Protein AF-0000000085128367 (afdb_homodimer)

Structure (mmCIF, N/CA/C/O backbone):
data_AF-0000000085128367-model_v1
#
loop_
_entity.id
_entity.type
_entity.pdbx_description
1 polymer 'Sugar kinase'
#
loop_
_atom_site.group_PDB
_atom_site.id
_atom_site.type_symbol
_atom_site.label_atom_id
_atom_site.label_alt_id
_atom_site.label_comp_id
_atom_site.label_asym_id
_atom_site.label_entity_id
_atom_site.label_seq_id
_atom_site.pdbx_PDB_ins_code
_atom_site.Cartn_x
_atom_site.Cartn_y
_atom_site.Cartn_z
_atom_site.occupancy
_atom_site.B_iso_or_equiv
_atom_site.auth_seq_id
_atom_site.auth_comp_id
_atom_site.auth_asym_id
_atom_site.auth_atom_id
_atom_site.pdbx_PDB_model_num
ATOM 1 N N . MET A 1 1 ? -4.742 -41.469 -26.656 1 44.62 1 MET A N 1
ATOM 2 C CA . MET A 1 1 ? -4.105 -40.438 -27.453 1 44.62 1 MET A CA 1
ATOM 3 C C . MET A 1 1 ? -2.592 -40.625 -27.484 1 44.62 1 MET A C 1
ATOM 5 O O . MET A 1 1 ? -1.993 -41.062 -26.5 1 44.62 1 MET A O 1
ATOM 9 N N . ASN A 1 2 ? -1.9 -40.688 -28.562 1 51.66 2 ASN A N 1
ATOM 10 C CA . ASN A 1 2 ? -0.461 -40.875 -28.688 1 51.66 2 ASN A CA 1
ATOM 11 C C . ASN A 1 2 ? 0.323 -39.844 -27.922 1 51.66 2 ASN A C 1
ATOM 13 O O . ASN A 1 2 ? 0.011 -38.625 -27.984 1 51.66 2 ASN A O 1
ATOM 17 N N . ALA A 1 3 ? 0.872 -40.281 -26.812 1 55.53 3 ALA A N 1
ATOM 18 C CA . ALA A 1 3 ? 1.68 -39.438 -25.922 1 55.53 3 ALA A CA 1
ATOM 19 C C . ALA A 1 3 ? 2.443 -38.375 -26.719 1 55.53 3 ALA A C 1
ATOM 21 O O . ALA A 1 3 ? 2.6 -37.25 -26.266 1 55.53 3 ALA A O 1
ATOM 22 N N . ASN A 1 4 ? 2.889 -38.75 -27.859 1 60.25 4 ASN A N 1
ATOM 23 C CA . ASN A 1 4 ? 3.67 -37.844 -28.734 1 60.25 4 ASN A CA 1
ATOM 24 C C . ASN A 1 4 ? 2.791 -36.781 -29.391 1 60.25 4 ASN A C 1
ATOM 26 O O . ASN A 1 4 ? 3.295 -35.906 -30.094 1 60.25 4 ASN A O 1
ATOM 30 N N . GLU A 1 5 ? 1.5 -36.844 -28.938 1 76.75 5 GLU A N 1
ATOM 31 C CA . GLU A 1 5 ? 0.582 -36 -29.719 1 76.75 5 GLU A CA 1
ATOM 32 C C . GLU A 1 5 ? 0.111 -34.812 -28.906 1 76.75 5 GLU A C 1
ATOM 34 O O . GLU A 1 5 ? -0.559 -33.906 -29.438 1 76.75 5 GLU A O 1
ATOM 39 N N . ARG A 1 6 ? 0.603 -34.688 -27.656 1 89.88 6 ARG A N 1
ATOM 40 C CA . ARG A 1 6 ? 0.081 -33.594 -26.859 1 89.88 6 ARG A CA 1
ATOM 41 C C . ARG A 1 6 ? 0.787 -32.281 -27.219 1 89.88 6 ARG A C 1
ATOM 43 O O . ARG A 1 6 ? 2.002 -32.25 -27.422 1 89.88 6 ARG A O 1
ATOM 50 N N . LYS A 1 7 ? 0.034 -31.312 -27.344 1 95.25 7 LYS A N 1
ATOM 51 C CA . LYS A 1 7 ? 0.545 -29.969 -27.625 1 95.25 7 LYS A CA 1
ATOM 52 C C . LYS A 1 7 ? 1.203 -29.359 -26.406 1 95.25 7 LYS A C 1
ATOM 54 O O . LYS A 1 7 ? 0.714 -29.531 -25.281 1 95.25 7 LYS A O 1
ATOM 59 N N . THR A 1 8 ? 2.318 -28.766 -26.656 1 97.25 8 THR A N 1
ATOM 60 C CA . THR A 1 8 ? 2.996 -28.047 -25.578 1 97.25 8 THR A CA 1
ATOM 61 C C . THR A 1 8 ? 2.867 -26.531 -25.766 1 97.25 8 THR A C 1
ATOM 63 O O . THR A 1 8 ? 3.068 -26.016 -26.875 1 97.25 8 THR A O 1
ATOM 66 N N . VAL A 1 9 ? 2.439 -25.844 -24.75 1 98.25 9 VAL A N 1
ATOM 67 C CA . VAL A 1 9 ? 2.379 -24.391 -24.766 1 98.25 9 VAL A CA 1
ATOM 68 C C . VAL A 1 9 ? 3.498 -23.812 -23.906 1 98.25 9 VAL A C 1
ATOM 70 O O . VAL A 1 9 ? 3.557 -24.078 -22.703 1 98.25 9 VAL A O 1
ATOM 73 N N . LEU A 1 10 ? 4.395 -23.094 -24.531 1 98.38 10 LEU A N 1
ATOM 74 C CA . LEU A 1 10 ? 5.496 -22.438 -23.828 1 98.38 10 LEU A CA 1
ATOM 75 C C . LEU A 1 10 ? 5.148 -20.984 -23.5 1 98.38 10 LEU A C 1
ATOM 77 O O . LEU A 1 10 ? 4.902 -20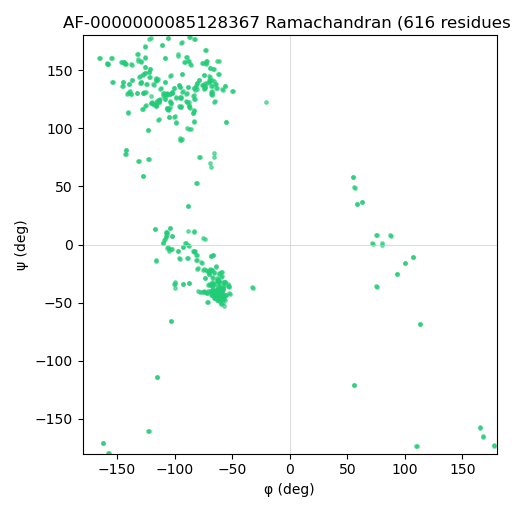.188 -24.406 1 98.38 10 LEU A O 1
ATOM 81 N N . VAL A 1 11 ? 5.113 -20.672 -22.219 1 98.25 11 VAL A N 1
ATOM 82 C CA . VAL A 1 11 ? 4.875 -19.312 -21.766 1 98.25 11 VAL A CA 1
ATOM 83 C C . VAL A 1 11 ? 6.207 -18.609 -21.516 1 98.25 11 VAL A C 1
ATOM 85 O O . VAL A 1 11 ? 7.043 -19.109 -20.75 1 98.25 11 VAL A O 1
ATOM 88 N N . VAL A 1 12 ? 6.355 -17.453 -22.156 1 97 12 VAL A N 1
ATOM 89 C CA . VAL A 1 12 ? 7.605 -16.703 -22.062 1 97 12 VAL A CA 1
ATOM 90 C C . VAL A 1 12 ? 7.328 -15.281 -21.609 1 97 12 VAL A C 1
ATOM 92 O O . VAL A 1 12 ? 6.172 -14.859 -21.531 1 97 12 VAL A O 1
ATOM 95 N N . ARG A 1 13 ? 8.32 -14.617 -21.109 1 91.75 13 ARG A N 1
ATOM 96 C CA . ARG A 1 13 ? 8.195 -13.219 -20.703 1 91.75 13 ARG A CA 1
ATOM 97 C C . ARG A 1 13 ? 9.297 -12.367 -21.312 1 91.75 13 ARG A C 1
ATOM 99 O O . ARG A 1 13 ? 10.359 -12.883 -21.672 1 91.75 13 ARG A O 1
ATOM 106 N N . ARG A 1 14 ? 9.102 -11.07 -21.422 1 85.94 14 ARG A N 1
ATOM 107 C CA . ARG A 1 14 ? 10.141 -10.109 -21.781 1 85.94 14 ARG A CA 1
ATOM 108 C C . ARG A 1 14 ? 11.109 -9.891 -20.625 1 85.94 14 ARG A C 1
ATOM 110 O O . ARG A 1 14 ? 10.703 -9.883 -19.469 1 85.94 14 ARG A O 1
ATOM 117 N N . THR A 1 15 ? 12.344 -9.82 -20.953 1 86.44 15 THR A N 1
ATOM 118 C CA . THR A 1 15 ? 13.328 -9.508 -19.938 1 86.44 15 THR A CA 1
ATOM 119 C C . THR A 1 15 ? 13.25 -8.039 -19.531 1 86.44 15 THR A C 1
ATOM 121 O O . THR A 1 15 ? 12.586 -7.246 -20.203 1 86.44 15 THR A O 1
ATOM 124 N N . ARG A 1 16 ? 13.922 -7.691 -18.422 1 79.81 16 ARG A N 1
ATOM 125 C CA . ARG A 1 16 ? 14.008 -6.293 -18 1 79.81 16 ARG A CA 1
ATOM 126 C C . ARG A 1 16 ? 14.625 -5.434 -19.094 1 79.81 16 ARG A C 1
ATOM 128 O O . ARG A 1 16 ? 14.195 -4.297 -19.328 1 79.81 16 ARG A O 1
ATOM 135 N N . LEU A 1 17 ? 15.602 -5.992 -19.781 1 82.62 17 LEU A N 1
ATOM 136 C CA . LEU A 1 17 ? 16.266 -5.273 -20.859 1 82.62 17 LEU A CA 1
ATOM 137 C C . LEU A 1 17 ? 15.281 -5.008 -22 1 82.62 17 LEU A C 1
ATOM 139 O O . LEU A 1 17 ? 15.25 -3.902 -22.547 1 82.62 17 LEU A O 1
ATOM 143 N N . ASP A 1 18 ? 14.531 -6.059 -22.281 1 84.5 18 ASP A N 1
ATOM 144 C CA . ASP A 1 18 ? 13.531 -5.91 -23.328 1 84.5 18 ASP A CA 1
ATOM 145 C C . ASP A 1 18 ? 12.57 -4.766 -23.016 1 84.5 18 ASP A C 1
ATOM 147 O O . ASP A 1 18 ? 12.242 -3.967 -23.906 1 84.5 18 ASP A O 1
ATOM 151 N N . GLU A 1 19 ? 12.188 -4.73 -21.828 1 81.12 19 GLU A N 1
ATOM 152 C CA . GLU A 1 19 ? 11.25 -3.699 -21.391 1 81.12 19 GLU A CA 1
ATOM 153 C C . GLU A 1 19 ? 11.883 -2.314 -21.453 1 81.12 19 GLU A C 1
ATOM 155 O O . GLU A 1 19 ? 11.227 -1.343 -21.844 1 81.12 19 GLU A O 1
ATOM 160 N N . LEU A 1 20 ? 13.125 -2.232 -21.016 1 79.5 20 LEU A N 1
ATOM 161 C CA . LEU A 1 20 ? 13.852 -0.969 -21.031 1 79.5 20 LEU A CA 1
ATOM 162 C C . LEU A 1 20 ? 14.031 -0.464 -22.469 1 79.5 20 LEU A C 1
ATOM 164 O O . LEU A 1 20 ? 13.844 0.726 -22.734 1 79.5 20 LEU A O 1
ATOM 168 N N . VAL A 1 21 ? 14.367 -1.369 -23.312 1 82.12 21 VAL A N 1
ATOM 169 C CA . VAL A 1 21 ? 14.609 -1.003 -24.703 1 82.12 21 VAL A CA 1
ATOM 170 C C . VAL A 1 21 ? 13.297 -0.56 -25.344 1 82.12 21 VAL A C 1
ATOM 172 O O . VAL A 1 21 ? 13.281 0.386 -26.141 1 82.12 21 VAL A O 1
ATOM 175 N N . ALA A 1 22 ? 12.305 -1.268 -24.969 1 80.31 22 ALA A N 1
ATOM 176 C CA . ALA A 1 22 ? 11 -0.873 -25.484 1 80.31 22 ALA A CA 1
ATOM 177 C C . ALA A 1 22 ? 10.625 0.529 -25.016 1 80.31 22 ALA A C 1
ATOM 179 O O . ALA A 1 22 ? 10.031 1.308 -25.766 1 80.31 22 ALA A O 1
ATOM 180 N N . ARG A 1 23 ? 10.961 0.902 -23.859 1 77.81 23 ARG A N 1
ATOM 181 C CA . ARG A 1 23 ? 10.602 2.184 -23.25 1 77.81 23 ARG A CA 1
ATOM 182 C C . ARG A 1 23 ? 11.484 3.305 -23.781 1 77.81 23 ARG A C 1
ATOM 184 O O . ARG A 1 23 ? 11 4.406 -24.062 1 77.81 23 ARG A O 1
ATOM 191 N N . TYR A 1 24 ? 12.812 2.99 -23.938 1 78.19 24 TYR A N 1
ATOM 192 C CA . TYR A 1 24 ? 13.758 4.047 -24.281 1 78.19 24 TYR A CA 1
ATOM 193 C C . TYR A 1 24 ? 14.211 3.924 -25.734 1 78.19 24 TYR A C 1
ATOM 195 O O . TYR A 1 24 ? 15.125 4.637 -26.156 1 78.19 24 TYR A O 1
ATOM 203 N N . HIS A 1 25 ? 13.602 2.996 -26.484 1 79.12 25 HIS A N 1
ATOM 204 C CA . HIS A 1 25 ? 13.648 2.836 -27.922 1 79.12 25 HIS A CA 1
ATOM 205 C C . HIS A 1 25 ? 14.969 2.221 -28.375 1 79.12 25 HIS A C 1
ATOM 207 O O . HIS A 1 25 ? 15.008 1.454 -29.344 1 79.12 25 HIS A O 1
ATOM 213 N N . THR A 1 26 ? 16.109 2.639 -27.641 1 83 26 THR A N 1
ATOM 214 C CA . THR A 1 26 ? 17.375 2.047 -28.047 1 83 26 THR A CA 1
ATOM 215 C C . THR A 1 26 ? 18.141 1.535 -26.828 1 83 26 THR A C 1
ATOM 217 O O . THR A 1 26 ? 17.922 1.988 -25.703 1 83 26 THR A O 1
ATOM 220 N N . LEU A 1 27 ? 19.047 0.634 -27.172 1 81.56 27 LEU A N 1
ATOM 221 C CA . LEU A 1 27 ? 19.906 0.068 -26.125 1 81.56 27 LEU A CA 1
ATOM 222 C C . LEU A 1 27 ? 20.781 1.144 -25.5 1 81.56 27 LEU A C 1
ATOM 224 O O . LEU A 1 27 ? 21 1.146 -24.281 1 81.56 27 LEU A O 1
ATOM 228 N N . SER A 1 28 ? 21.219 1.978 -26.25 1 81.06 28 SER A N 1
ATOM 229 C CA . SER A 1 28 ? 22.094 3.053 -25.781 1 81.06 28 SER A CA 1
ATOM 230 C C . SER A 1 28 ? 21.359 3.98 -24.812 1 81.06 28 SER A C 1
ATOM 232 O O . SER A 1 28 ? 21.906 4.371 -23.781 1 81.06 28 SER A O 1
ATOM 234 N N . GLN A 1 29 ? 20.203 4.27 -25.172 1 77.75 29 GLN A N 1
ATOM 235 C CA . GLN A 1 29 ? 19.391 5.137 -24.312 1 77.75 29 GLN A CA 1
ATOM 236 C C . GLN A 1 29 ? 19.047 4.441 -23 1 77.75 29 GLN A C 1
ATOM 238 O O . GLN A 1 29 ? 19.078 5.062 -21.922 1 77.75 29 GLN A O 1
ATOM 243 N N . ALA A 1 30 ? 18.797 3.227 -23.109 1 78.56 30 ALA A N 1
ATOM 244 C CA . ALA A 1 30 ? 18.516 2.443 -21.906 1 78.56 30 ALA A CA 1
ATOM 245 C C . ALA A 1 30 ? 19.734 2.395 -20.984 1 78.56 30 ALA A C 1
ATOM 247 O O . ALA A 1 30 ? 19.594 2.566 -19.766 1 78.56 30 ALA A O 1
ATOM 248 N N . ARG A 1 31 ? 20.828 2.229 -21.594 1 82.12 31 ARG A N 1
ATOM 249 C CA . ARG A 1 31 ? 22.062 2.188 -20.828 1 82.12 31 ARG A CA 1
ATOM 250 C C . ARG A 1 31 ? 22.312 3.516 -20.109 1 82.12 31 ARG A C 1
ATOM 252 O O . ARG A 1 31 ? 22.641 3.539 -18.922 1 82.12 31 ARG A O 1
ATOM 259 N N . PHE A 1 32 ? 22.141 4.477 -20.797 1 76 32 PHE A N 1
ATOM 260 C CA . PHE A 1 32 ? 22.359 5.805 -20.234 1 76 32 PHE A CA 1
ATOM 261 C C . PHE A 1 32 ? 21.453 6.043 -19.031 1 76 32 PHE A C 1
ATOM 263 O O . PHE A 1 32 ? 21.906 6.52 -18 1 76 32 PHE A O 1
ATOM 270 N N . TYR A 1 33 ? 20.266 5.684 -19.312 1 72.44 33 TYR A N 1
ATOM 271 C CA . TYR A 1 33 ? 19.281 5.898 -18.25 1 72.44 33 TYR A CA 1
ATOM 272 C C . TYR A 1 33 ? 19.672 5.125 -17 1 72.44 33 TYR A C 1
ATOM 274 O O . TYR A 1 33 ? 19.703 5.688 -15.898 1 72.44 33 TYR A O 1
ATOM 282 N N . ILE A 1 34 ? 19.938 3.906 -17.109 1 74.81 34 ILE A N 1
ATOM 283 C CA . ILE A 1 34 ? 20.234 3.014 -15.992 1 74.81 34 ILE A CA 1
ATOM 284 C C . ILE A 1 34 ? 21.531 3.445 -15.32 1 74.81 34 ILE A C 1
ATOM 286 O O . ILE A 1 34 ? 21.625 3.502 -14.094 1 74.81 34 ILE A O 1
ATOM 290 N N . GLU A 1 35 ? 22.469 3.77 -16.094 1 75.69 35 GLU A N 1
ATOM 291 C CA . GLU A 1 35 ? 23.766 4.184 -15.531 1 75.69 35 GLU A CA 1
ATOM 292 C C . GLU A 1 35 ? 23.656 5.551 -14.859 1 75.69 35 GLU A C 1
ATOM 294 O O . GLU A 1 35 ? 24.312 5.805 -13.852 1 75.69 35 GLU A O 1
ATOM 299 N N . HIS A 1 36 ? 22.844 6.324 -15.445 1 69.69 36 HIS A N 1
ATOM 300 C CA . HIS A 1 36 ? 22.594 7.625 -14.828 1 69.69 36 HIS A CA 1
ATOM 301 C C . HIS A 1 36 ? 22 7.469 -13.438 1 69.69 36 HIS A C 1
ATOM 303 O O . HIS A 1 36 ? 22.25 8.289 -12.555 1 69.69 36 HIS A O 1
ATOM 309 N N . LEU A 1 37 ? 21.25 6.43 -13.352 1 66.69 37 LEU A N 1
ATOM 310 C CA . LEU A 1 37 ? 20.625 6.168 -12.062 1 66.69 37 LEU A CA 1
ATOM 311 C C . LEU A 1 37 ? 21.594 5.441 -11.125 1 66.69 37 LEU A C 1
ATOM 313 O O . LEU A 1 37 ? 21.266 5.211 -9.961 1 66.69 37 LEU A O 1
ATOM 317 N N . GLY A 1 38 ? 22.703 5.105 -11.648 1 66.62 38 GLY A N 1
ATOM 318 C CA . GLY A 1 38 ? 23.719 4.449 -10.844 1 66.62 38 GLY A CA 1
ATOM 319 C C . GLY A 1 38 ? 23.562 2.941 -10.797 1 66.62 38 GLY A C 1
ATOM 320 O O . GLY A 1 38 ? 24.172 2.275 -9.961 1 66.62 38 GLY A O 1
ATOM 321 N N . ALA A 1 39 ? 22.703 2.484 -11.57 1 69.94 39 ALA A N 1
ATOM 322 C CA . ALA A 1 39 ? 22.469 1.042 -11.578 1 69.94 39 ALA A CA 1
ATOM 323 C C . ALA A 1 39 ? 23.406 0.344 -12.555 1 69.94 39 ALA A C 1
ATOM 325 O O . ALA A 1 39 ? 24.031 0.996 -13.398 1 69.94 39 ALA A O 1
ATOM 326 N N . ASP A 1 40 ? 23.625 -0.966 -12.336 1 77.44 40 ASP A N 1
ATOM 327 C CA . ASP A 1 40 ? 24.531 -1.77 -13.148 1 77.44 40 ASP A CA 1
ATOM 328 C C . ASP A 1 40 ? 23.844 -2.262 -14.414 1 77.44 40 ASP A C 1
ATOM 330 O O . ASP A 1 40 ? 23.125 -3.266 -14.391 1 77.44 40 ASP A O 1
ATOM 334 N N . PHE A 1 41 ? 24.172 -1.673 -15.516 1 82.25 41 PHE A N 1
ATOM 335 C CA . PHE A 1 41 ? 23.578 -2.035 -16.797 1 82.25 41 PHE A CA 1
ATOM 336 C C . PHE A 1 41 ? 24.047 -3.41 -17.25 1 82.25 41 PHE A C 1
ATOM 338 O O . PHE A 1 41 ? 23.328 -4.129 -17.938 1 82.25 41 PHE A O 1
ATOM 345 N N . GLY A 1 42 ? 25.188 -3.84 -16.766 1 84.94 42 GLY A N 1
ATOM 346 C CA . GLY A 1 42 ? 25.734 -5.152 -17.094 1 84.94 42 GLY A CA 1
ATOM 347 C C . GLY A 1 42 ? 24.844 -6.293 -16.609 1 84.94 42 GLY A C 1
ATOM 348 O O . GLY A 1 42 ? 24.766 -7.332 -17.266 1 84.94 42 GLY A O 1
ATOM 349 N N . ASP A 1 43 ? 24.234 -6.059 -15.625 1 84.94 43 ASP A N 1
ATOM 350 C CA . ASP A 1 43 ? 23.328 -7.078 -15.078 1 84.94 43 ASP A CA 1
ATOM 351 C C . ASP A 1 43 ? 22.141 -7.309 -16 1 84.94 43 ASP A C 1
ATOM 353 O O . ASP A 1 43 ? 21.688 -8.445 -16.172 1 84.94 43 ASP A O 1
ATOM 357 N N . TYR A 1 44 ? 21.688 -6.301 -16.609 1 84.88 44 TYR A N 1
ATOM 358 C CA . TYR A 1 44 ? 20.578 -6.395 -17.547 1 84.88 44 TYR A CA 1
ATOM 359 C C . TYR A 1 44 ? 20.984 -7.199 -18.781 1 84.88 44 TYR A C 1
ATOM 361 O O . TYR A 1 44 ? 20.234 -8.039 -19.266 1 84.88 44 TYR A O 1
ATOM 369 N N . LEU A 1 45 ? 22.188 -6.926 -19.172 1 88.19 45 LEU A N 1
ATOM 370 C CA . LEU A 1 45 ? 22.703 -7.613 -20.344 1 88.19 45 LEU A CA 1
ATOM 371 C C . LEU A 1 45 ? 22.891 -9.102 -20.062 1 88.19 45 LEU A C 1
ATOM 373 O O . LEU A 1 45 ? 22.531 -9.945 -20.891 1 88.19 45 LEU A O 1
ATOM 377 N N . ARG A 1 46 ? 23.422 -9.391 -18.953 1 90.44 46 ARG A N 1
ATOM 378 C CA . ARG A 1 46 ? 23.656 -10.781 -18.594 1 90.44 46 ARG A CA 1
ATOM 379 C C . ARG A 1 46 ? 22.344 -11.547 -18.453 1 90.44 46 ARG A C 1
ATOM 381 O O . ARG A 1 46 ? 22.234 -12.68 -18.938 1 90.44 46 ARG A O 1
ATOM 388 N N . GLU A 1 47 ? 21.391 -10.922 -17.844 1 88.81 47 GLU A N 1
ATOM 389 C CA . GLU A 1 47 ? 20.094 -11.555 -17.688 1 88.81 47 GLU A CA 1
ATOM 390 C C . GLU A 1 47 ? 19.453 -11.836 -19.047 1 88.81 47 GLU A C 1
ATOM 392 O O . GLU A 1 47 ? 18.906 -12.922 -19.266 1 88.81 47 GLU A O 1
ATOM 397 N N . SER A 1 48 ? 19.531 -10.875 -19.906 1 91.12 48 SER A N 1
ATOM 398 C CA . SER A 1 48 ? 18.938 -11.016 -21.234 1 91.12 48 SER A CA 1
ATOM 399 C C . SER A 1 48 ? 19.609 -12.117 -22.031 1 91.12 48 SER A C 1
ATOM 401 O O . SER A 1 48 ? 18.938 -12.914 -22.688 1 91.12 48 SER A O 1
ATOM 403 N N . ALA A 1 49 ? 20.859 -12.156 -21.953 1 93.44 49 ALA A N 1
ATOM 404 C CA . ALA A 1 49 ? 21.609 -13.172 -22.672 1 93.44 49 ALA A CA 1
ATOM 405 C C . ALA A 1 49 ? 21.297 -14.57 -22.141 1 93.44 49 ALA A C 1
ATOM 407 O O . ALA A 1 49 ? 21.109 -15.516 -22.906 1 93.44 49 ALA A O 1
ATOM 408 N N . ALA A 1 50 ? 21.281 -14.656 -20.859 1 94.12 50 ALA A N 1
ATOM 409 C CA . ALA A 1 50 ? 20.984 -15.938 -20.219 1 94.12 50 ALA A CA 1
ATOM 410 C C . ALA A 1 50 ? 19.578 -16.422 -20.594 1 94.12 50 ALA A C 1
ATOM 412 O O . ALA A 1 50 ? 19.391 -17.609 -20.891 1 94.12 50 ALA A O 1
ATOM 413 N N . TYR A 1 51 ? 18.672 -15.555 -20.594 1 95 51 TYR A N 1
ATOM 414 C CA . TYR A 1 51 ? 17.297 -15.914 -20.938 1 95 51 TYR A CA 1
ATOM 415 C C . TYR A 1 51 ? 17.188 -16.344 -22.406 1 95 51 TYR A C 1
ATOM 417 O O . TYR A 1 51 ? 16.516 -17.312 -22.719 1 95 51 TYR A O 1
ATOM 425 N N . ALA A 1 52 ? 17.859 -15.648 -23.25 1 95.06 52 ALA A N 1
ATOM 426 C CA . ALA A 1 52 ? 17.828 -15.984 -24.672 1 95.06 52 ALA A CA 1
ATOM 427 C C . ALA A 1 52 ? 18.391 -17.391 -24.906 1 95.06 52 ALA A C 1
ATOM 429 O O . ALA A 1 52 ? 17.844 -18.156 -25.703 1 95.06 52 ALA A O 1
ATOM 430 N N . THR A 1 53 ? 19.422 -17.641 -24.25 1 96.12 53 THR A N 1
ATOM 431 C CA . THR A 1 53 ? 20.031 -18.953 -24.359 1 96.12 53 THR A CA 1
ATOM 432 C C . THR A 1 53 ? 19.094 -20.047 -23.859 1 96.12 53 THR A C 1
ATOM 434 O O . THR A 1 53 ? 18.922 -21.078 -24.516 1 96.12 53 THR A O 1
ATOM 437 N N . ALA A 1 54 ? 18.516 -19.797 -22.75 1 97 54 ALA A N 1
ATOM 438 C CA . ALA A 1 54 ? 17.562 -20.75 -22.188 1 97 54 ALA A CA 1
ATOM 439 C C . ALA A 1 54 ? 16.375 -20.953 -23.125 1 97 54 ALA A C 1
ATOM 441 O O . ALA A 1 54 ? 15.945 -22.094 -23.344 1 97 54 ALA A O 1
ATOM 442 N N . LEU A 1 55 ? 15.883 -19.906 -23.641 1 97.25 55 LEU A N 1
ATOM 443 C CA . LEU A 1 55 ? 14.742 -19.969 -24.547 1 97.25 55 LEU A CA 1
ATOM 444 C C . LEU A 1 55 ? 15.086 -20.797 -25.781 1 97.25 55 LEU A C 1
ATOM 446 O O . LEU A 1 55 ? 14.281 -21.625 -26.219 1 97.25 55 LEU A O 1
ATOM 450 N N . GLN A 1 56 ? 16.234 -20.562 -26.312 1 96.81 56 GLN A N 1
ATOM 451 C CA . GLN A 1 56 ? 16.672 -21.312 -27.484 1 96.81 56 GLN A CA 1
ATOM 452 C C . GLN A 1 56 ? 16.703 -22.812 -27.188 1 96.81 56 GLN A C 1
ATOM 454 O O . GLN A 1 56 ? 16.234 -23.625 -28 1 96.81 56 GLN A O 1
ATOM 459 N N . ALA A 1 57 ? 17.234 -23.109 -26.078 1 97 57 ALA A N 1
ATOM 460 C CA . ALA A 1 57 ? 17.328 -24.516 -25.688 1 97 57 ALA A CA 1
ATOM 461 C C . ALA A 1 57 ? 15.93 -25.125 -25.516 1 97 57 ALA A C 1
ATOM 463 O O . ALA A 1 57 ? 15.68 -26.25 -25.969 1 97 57 ALA A O 1
ATOM 464 N N . VAL A 1 58 ? 15.047 -24.422 -24.922 1 97.69 58 VAL A N 1
ATOM 465 C CA . VAL A 1 58 ? 13.688 -24.906 -24.672 1 97.69 58 VAL A CA 1
ATOM 466 C C . VAL A 1 58 ? 12.953 -25.078 -26 1 97.69 58 VAL A C 1
ATOM 468 O O . VAL A 1 58 ? 12.32 -26.109 -26.234 1 97.69 58 VAL A O 1
ATOM 471 N N . VAL A 1 59 ? 13.109 -24.125 -26.859 1 97.06 59 VAL A N 1
ATOM 472 C CA . VAL A 1 59 ? 12.43 -24.188 -28.156 1 97.06 59 VAL A CA 1
ATOM 473 C C . VAL A 1 59 ? 12.961 -25.359 -28.969 1 97.06 59 VAL A C 1
ATOM 475 O O . VAL A 1 59 ? 12.195 -26.047 -29.641 1 97.06 59 VAL A O 1
ATOM 478 N N . GLN A 1 60 ? 14.195 -25.562 -28.906 1 96.12 60 GLN A N 1
ATOM 479 C CA . GLN A 1 60 ? 14.781 -26.703 -29.609 1 96.12 60 GLN A CA 1
ATOM 480 C C . GLN A 1 60 ? 14.18 -28.016 -29.125 1 96.12 60 GLN A C 1
ATOM 482 O O . GLN A 1 60 ? 13.883 -28.906 -29.938 1 96.12 60 GLN A O 1
ATOM 487 N N . ALA A 1 61 ? 14.062 -28.109 -27.844 1 95.25 61 ALA A N 1
ATOM 488 C CA . ALA A 1 61 ? 13.453 -29.312 -27.266 1 95.25 61 ALA A CA 1
ATOM 489 C C . ALA A 1 61 ? 12.008 -29.469 -27.734 1 95.25 61 ALA A C 1
ATOM 491 O O . ALA A 1 61 ? 11.562 -30.578 -28.016 1 95.25 61 ALA A O 1
ATOM 492 N N . LEU A 1 62 ? 11.297 -28.422 -27.828 1 95.5 62 LEU A N 1
ATOM 493 C CA . LEU A 1 62 ? 9.898 -28.453 -28.234 1 95.5 62 LEU A CA 1
ATOM 494 C C . LEU A 1 62 ? 9.781 -28.797 -29.719 1 95.5 62 LEU A C 1
ATOM 496 O O . LEU A 1 62 ? 8.883 -29.547 -30.109 1 95.5 62 LEU A O 1
ATOM 500 N N . GLU A 1 63 ? 10.688 -28.234 -30.5 1 93.06 63 GLU A N 1
ATOM 501 C CA . GLU A 1 63 ? 10.695 -28.5 -31.938 1 93.06 63 GLU A CA 1
ATOM 502 C C . GLU A 1 63 ? 10.891 -29.984 -32.219 1 93.06 63 GLU A C 1
ATOM 504 O O . GLU A 1 63 ? 10.289 -30.531 -33.156 1 93.06 63 GLU A O 1
ATOM 509 N N . ALA A 1 64 ? 11.68 -30.531 -31.438 1 90.06 64 ALA A N 1
ATOM 510 C CA . ALA A 1 64 ? 11.969 -31.953 -31.609 1 90.06 64 ALA A CA 1
ATOM 511 C C . ALA A 1 64 ? 10.727 -32.812 -31.344 1 90.06 64 ALA A C 1
ATOM 513 O O . ALA A 1 64 ? 10.562 -33.875 -31.922 1 90.06 64 ALA A O 1
ATOM 514 N N . ARG A 1 65 ? 9.859 -32.312 -30.625 1 86.56 65 ARG A N 1
ATOM 515 C CA . ARG A 1 65 ? 8.656 -33.062 -30.266 1 86.56 65 ARG A CA 1
ATOM 516 C C . ARG A 1 65 ? 7.523 -32.781 -31.25 1 86.56 65 ARG A C 1
ATOM 518 O O . ARG A 1 65 ? 6.727 -33.656 -31.562 1 86.56 65 ARG A O 1
ATOM 525 N N . GLY A 1 66 ? 7.469 -31.531 -31.766 1 83.06 66 GLY A N 1
ATOM 526 C CA . GLY A 1 66 ? 6.652 -31.172 -32.906 1 83.06 66 GLY A CA 1
ATOM 527 C C . GLY A 1 66 ? 5.52 -30.219 -32.562 1 83.06 66 GLY A C 1
ATOM 528 O O . GLY A 1 66 ? 5.395 -29.156 -33.156 1 83.06 66 GLY A O 1
ATOM 529 N N . ARG A 1 67 ? 4.438 -30.609 -31.766 1 91.31 67 ARG A N 1
ATOM 530 C CA . ARG A 1 67 ? 3.271 -29.75 -31.562 1 91.31 67 ARG A CA 1
ATOM 531 C C . ARG A 1 67 ? 3.492 -28.797 -30.391 1 91.31 67 ARG A C 1
ATOM 533 O O . ARG A 1 67 ? 3.338 -29.188 -29.219 1 91.31 67 ARG A O 1
ATOM 540 N N . TYR A 1 68 ? 3.865 -27.531 -30.766 1 96 68 TYR A N 1
ATOM 541 C CA . TYR A 1 68 ? 4.074 -26.578 -29.688 1 96 68 TYR A CA 1
ATOM 542 C C . TYR A 1 68 ? 3.66 -25.172 -30.109 1 96 68 TYR A C 1
ATOM 544 O O . TYR A 1 68 ? 3.496 -24.906 -31.297 1 96 68 TYR A O 1
ATOM 552 N N . GLN A 1 69 ? 3.369 -24.359 -29.172 1 96.94 69 GLN A N 1
ATOM 553 C CA . GLN A 1 69 ? 3.055 -22.953 -29.344 1 96.94 69 GLN A CA 1
ATOM 554 C C . GLN A 1 69 ? 3.734 -22.094 -28.281 1 96.94 69 GLN A C 1
ATOM 556 O O . GLN A 1 69 ? 3.836 -22.5 -27.125 1 96.94 69 GLN A O 1
ATOM 561 N N . ILE A 1 70 ? 4.195 -20.953 -28.688 1 97.62 70 ILE A N 1
ATOM 562 C CA . ILE A 1 70 ? 4.805 -20 -27.766 1 97.62 70 ILE A CA 1
ATOM 563 C C . ILE A 1 70 ? 3.836 -18.859 -27.484 1 97.62 70 ILE A C 1
ATOM 565 O O . ILE A 1 70 ? 3.266 -18.281 -28.422 1 97.62 70 ILE A O 1
ATOM 569 N N . VAL A 1 71 ? 3.637 -18.578 -26.234 1 97.38 71 VAL A N 1
ATOM 570 C CA . VAL A 1 71 ? 2.715 -17.531 -25.844 1 97.38 71 VAL A CA 1
ATOM 571 C C . VAL A 1 71 ? 3.416 -16.562 -24.891 1 97.38 71 VAL A C 1
ATOM 573 O O . VAL A 1 71 ? 4.062 -16.984 -23.922 1 97.38 71 VAL A O 1
ATOM 576 N N . ASP A 1 72 ? 3.289 -15.281 -25.203 1 95.62 72 ASP A N 1
ATOM 577 C CA . ASP A 1 72 ? 3.785 -14.258 -24.281 1 95.62 72 ASP A CA 1
ATOM 578 C C . ASP A 1 72 ? 2.926 -14.188 -23.031 1 95.62 72 ASP A C 1
ATOM 580 O O . ASP A 1 72 ? 1.697 -14.242 -23.109 1 95.62 72 ASP A O 1
ATOM 584 N N . ARG A 1 73 ? 3.605 -13.977 -21.906 1 93.75 73 ARG A N 1
ATOM 585 C CA . ARG A 1 73 ? 2.924 -13.906 -20.625 1 93.75 73 ARG A CA 1
ATOM 586 C C . ARG A 1 73 ? 1.784 -12.898 -20.656 1 93.75 73 ARG A C 1
ATOM 588 O O . ARG A 1 73 ? 0.738 -13.102 -20.047 1 93.75 73 ARG A O 1
ATOM 595 N N . ALA A 1 74 ? 1.948 -11.836 -21.344 1 89.88 74 ALA A N 1
ATOM 596 C CA . ALA A 1 74 ? 0.961 -10.766 -21.422 1 89.88 74 ALA A CA 1
ATOM 597 C C . ALA A 1 74 ? -0.326 -11.242 -22.078 1 89.88 74 ALA A C 1
ATOM 599 O O . ALA A 1 74 ? -1.386 -10.641 -21.906 1 89.88 74 ALA A O 1
ATOM 600 N N . LEU A 1 75 ? -0.3 -12.328 -22.797 1 93.62 75 LEU A N 1
ATOM 601 C CA . LEU A 1 75 ? -1.45 -12.797 -23.562 1 93.62 75 LEU A CA 1
ATOM 602 C C . LEU A 1 75 ? -2.109 -13.984 -22.875 1 93.62 75 LEU A C 1
ATOM 604 O O . LEU A 1 75 ? -3.17 -14.445 -23.312 1 93.62 75 LEU A O 1
ATOM 608 N N . VAL A 1 76 ? -1.549 -14.469 -21.844 1 94.75 76 VAL A N 1
ATOM 609 C CA . VAL A 1 76 ? -2.002 -15.68 -21.156 1 94.75 76 VAL A CA 1
ATOM 610 C C . VAL A 1 76 ? -3.432 -15.484 -20.656 1 94.75 76 VAL A C 1
ATOM 612 O O . VAL A 1 76 ? -4.266 -16.391 -20.766 1 94.75 76 VAL A O 1
ATOM 615 N N . PRO A 1 77 ? -3.793 -14.305 -20.125 1 91.31 77 PRO A N 1
ATOM 616 C CA . PRO A 1 77 ? -5.156 -14.133 -19.625 1 91.31 77 PRO A CA 1
ATOM 617 C C . PRO A 1 77 ? -6.219 -14.367 -20.703 1 91.31 77 PRO A C 1
ATOM 619 O O . PRO A 1 77 ? -7.352 -14.734 -20.375 1 91.31 77 PRO A O 1
ATOM 622 N N . ASN A 1 78 ? -5.867 -14.211 -21.906 1 92.88 78 ASN A N 1
ATOM 623 C CA . ASN A 1 78 ? -6.816 -14.359 -23 1 92.88 78 ASN A CA 1
ATOM 624 C C . ASN A 1 78 ? -6.562 -15.633 -23.797 1 92.88 78 ASN A C 1
ATOM 626 O O . ASN A 1 78 ? -7.199 -15.867 -24.828 1 92.88 78 ASN A O 1
ATOM 630 N N . PHE A 1 79 ? -5.691 -16.391 -23.391 1 95.44 79 PHE A N 1
ATOM 631 C CA . PHE A 1 79 ? -5.32 -17.609 -24.094 1 95.44 79 PHE A CA 1
ATOM 632 C C . PHE A 1 79 ? -6.18 -18.781 -23.641 1 95.44 79 PHE A C 1
ATOM 634 O O . PHE A 1 79 ? -6.438 -18.938 -22.453 1 95.44 79 PHE A O 1
ATOM 641 N N . VAL A 1 80 ? -6.645 -19.562 -24.531 1 95.5 80 VAL A N 1
ATOM 642 C CA . VAL A 1 80 ? -7.426 -20.75 -24.219 1 95.5 80 VAL A CA 1
ATOM 643 C C . VAL A 1 80 ? -6.539 -22 -24.312 1 95.5 80 VAL A C 1
ATOM 645 O O . VAL A 1 80 ? -6.145 -22.391 -25.406 1 95.5 80 VAL A O 1
ATOM 648 N N . PHE A 1 81 ? -6.246 -22.594 -23.234 1 97.12 81 PHE A N 1
ATOM 649 C CA . PHE A 1 81 ? -5.457 -23.828 -23.188 1 97.12 81 PHE A CA 1
ATOM 650 C C . PHE A 1 81 ? -6.324 -25.031 -23.5 1 97.12 81 PHE A C 1
ATOM 652 O O . PHE A 1 81 ? -7.469 -25.125 -23.047 1 97.12 81 PHE A O 1
ATOM 659 N N . GLY A 1 82 ? -5.766 -25.906 -24.266 1 95.94 82 GLY A N 1
ATOM 660 C CA . GLY A 1 82 ? -6.445 -27.172 -24.469 1 95.94 82 GLY A CA 1
ATOM 661 C C . GLY A 1 82 ? -6.395 -28.078 -23.25 1 95.94 82 GLY A C 1
ATOM 662 O O . GLY A 1 82 ? -5.453 -28 -22.453 1 95.94 82 GLY A O 1
ATOM 663 N N . ALA A 1 83 ? -7.336 -28.969 -23.125 1 94.06 83 ALA A N 1
ATOM 664 C CA . ALA A 1 83 ? -7.469 -29.844 -21.969 1 94.06 83 ALA A CA 1
ATOM 665 C C . ALA A 1 83 ? -6.246 -30.75 -21.812 1 94.06 83 ALA A C 1
ATOM 667 O O . ALA A 1 83 ? -5.844 -31.078 -20.688 1 94.06 83 ALA A O 1
ATOM 668 N N . ASP A 1 84 ? -5.617 -31.062 -22.938 1 94.06 84 ASP A N 1
ATOM 669 C CA . ASP A 1 84 ? -4.52 -32.031 -22.891 1 94.06 84 ASP A CA 1
ATOM 670 C C . ASP A 1 84 ? -3.174 -31.328 -23.078 1 94.06 84 ASP A C 1
ATOM 672 O O . ASP A 1 84 ? -2.146 -31.984 -23.234 1 94.06 84 ASP A O 1
ATOM 676 N N . ASP A 1 85 ? -3.205 -30 -23.047 1 96.81 85 ASP A N 1
ATOM 677 C CA . ASP A 1 85 ? -1.965 -29.266 -23.234 1 96.81 85 ASP A CA 1
ATOM 678 C C . ASP A 1 85 ? -0.989 -29.516 -22.094 1 96.81 85 ASP A C 1
ATOM 680 O O . ASP A 1 85 ? -1.404 -29.672 -20.938 1 96.81 85 ASP A O 1
ATOM 684 N N . ILE A 1 86 ? 0.252 -29.641 -22.422 1 97.44 86 ILE A N 1
ATOM 685 C CA . ILE A 1 86 ? 1.328 -29.5 -21.453 1 97.44 86 ILE A CA 1
ATOM 686 C C . ILE A 1 86 ? 1.855 -28.078 -21.453 1 97.44 86 ILE A C 1
ATOM 688 O O . ILE A 1 86 ? 2.189 -27.531 -22.516 1 97.44 86 ILE A O 1
ATOM 692 N N . VAL A 1 87 ? 1.913 -27.438 -20.312 1 98.25 87 VAL A N 1
ATOM 693 C CA . VAL A 1 87 ? 2.301 -26.031 -20.25 1 98.25 87 VAL A CA 1
ATOM 694 C C . VAL A 1 87 ? 3.688 -25.906 -19.625 1 98.25 87 VAL A C 1
ATOM 696 O O . VAL A 1 87 ? 3.977 -26.531 -18.609 1 98.25 87 VAL A O 1
ATOM 699 N N . VAL A 1 88 ? 4.543 -25.172 -20.266 1 98.25 88 VAL A N 1
ATOM 700 C CA . VAL A 1 88 ? 5.891 -24.891 -19.797 1 98.25 88 VAL A CA 1
ATOM 701 C C . VAL A 1 88 ? 6.035 -23.391 -19.531 1 98.25 88 VAL A C 1
ATOM 703 O O . VAL A 1 88 ? 5.734 -22.562 -20.406 1 98.25 88 VAL A O 1
ATOM 706 N N . ALA A 1 89 ? 6.395 -23.016 -18.328 1 98.06 89 ALA A N 1
ATOM 707 C CA . ALA A 1 89 ? 6.707 -21.625 -18 1 98.06 89 ALA A CA 1
ATOM 708 C C . ALA A 1 89 ? 8.211 -21.422 -17.859 1 98.06 89 ALA A C 1
ATOM 710 O O . ALA A 1 89 ? 8.844 -22.016 -16.984 1 98.06 89 ALA A O 1
ATOM 711 N N . LEU A 1 90 ? 8.766 -20.609 -18.719 1 97.62 90 LEU A N 1
ATOM 712 C CA . LEU A 1 90 ? 10.188 -20.281 -18.641 1 97.62 90 LEU A CA 1
ATOM 713 C C . LEU A 1 90 ? 10.391 -18.938 -17.953 1 97.62 90 LEU A C 1
ATOM 715 O O . LEU A 1 90 ? 10.102 -17.891 -18.531 1 97.62 90 LEU A O 1
ATOM 719 N N . GLY A 1 91 ? 10.82 -18.953 -16.781 1 94.75 91 GLY A N 1
ATOM 720 C CA . GLY A 1 91 ? 11.008 -17.719 -16.031 1 94.75 91 GLY A CA 1
ATOM 721 C C . GLY A 1 91 ? 11.188 -17.953 -14.539 1 94.75 91 GLY A C 1
ATOM 722 O O . GLY A 1 91 ? 11.609 -19.031 -14.117 1 94.75 91 GLY A O 1
ATOM 723 N N . GLN A 1 92 ? 10.922 -16.969 -13.719 1 91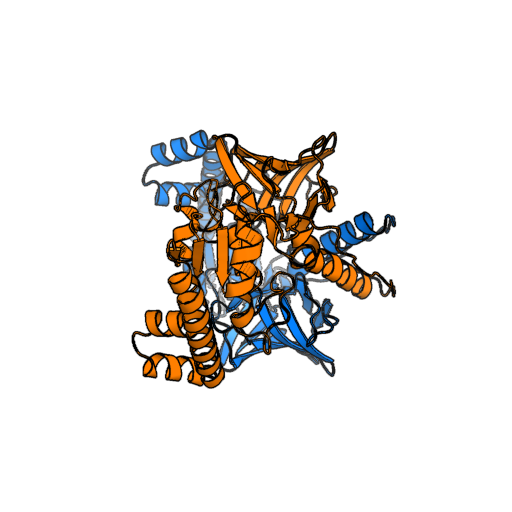.62 92 GLN A N 1
ATOM 724 C CA . GLN A 1 92 ? 11.016 -17.062 -12.266 1 91.62 92 GLN A CA 1
ATOM 725 C C . GLN A 1 92 ? 9.727 -17.594 -11.648 1 91.62 92 GLN A C 1
ATOM 727 O O . GLN A 1 92 ? 8.781 -17.922 -12.367 1 91.62 92 GLN A O 1
ATOM 732 N N . ASP A 1 93 ? 9.703 -17.75 -10.336 1 92.56 93 ASP A N 1
ATOM 733 C CA . ASP A 1 93 ? 8.555 -18.281 -9.625 1 92.56 93 ASP A CA 1
ATOM 734 C C . ASP A 1 93 ? 7.277 -17.531 -9.984 1 92.56 93 ASP A C 1
ATOM 736 O O . ASP A 1 93 ? 6.23 -18.141 -10.203 1 92.56 93 ASP A O 1
ATOM 740 N N . GLY A 1 94 ? 7.387 -16.234 -10.062 1 91.62 94 GLY A N 1
ATOM 741 C CA . GLY A 1 94 ? 6.219 -15.43 -10.375 1 91.62 94 GLY A CA 1
ATOM 742 C C . GLY A 1 94 ? 5.562 -15.812 -11.688 1 91.62 94 GLY A C 1
ATOM 743 O O . GLY A 1 94 ? 4.336 -15.797 -11.805 1 91.62 94 GLY A O 1
ATOM 744 N N . MET A 1 95 ? 6.379 -16.188 -12.648 1 92.62 95 MET A N 1
ATOM 745 C CA . MET A 1 95 ? 5.871 -16.625 -13.953 1 92.62 95 MET A CA 1
ATOM 746 C C . MET A 1 95 ? 5.066 -17.906 -13.828 1 92.62 95 MET A C 1
ATOM 748 O O . MET A 1 95 ? 4.02 -18.047 -14.461 1 92.62 95 MET A O 1
ATOM 752 N N . VAL A 1 96 ? 5.57 -18.766 -13.07 1 95.75 96 VAL A N 1
ATOM 753 C CA . VAL A 1 96 ? 4.918 -20.047 -12.891 1 95.75 96 VAL A CA 1
ATOM 754 C C . VAL A 1 96 ? 3.576 -19.859 -12.188 1 95.75 96 VAL A C 1
ATOM 756 O O . VAL A 1 96 ? 2.547 -20.359 -12.648 1 95.75 96 VAL A O 1
ATOM 759 N N . ALA A 1 97 ? 3.586 -19.062 -11.156 1 95.5 97 ALA A N 1
ATOM 760 C CA . ALA A 1 97 ? 2.363 -18.812 -10.391 1 95.5 97 ALA A CA 1
ATOM 761 C C . ALA A 1 97 ? 1.326 -18.094 -11.25 1 95.5 97 ALA A C 1
ATOM 763 O O . ALA A 1 97 ? 0.148 -18.453 -11.242 1 95.5 97 ALA A O 1
ATOM 764 N N . ASN A 1 98 ? 1.776 -17.156 -11.969 1 94.62 98 ASN A N 1
ATOM 765 C CA . ASN A 1 98 ? 0.886 -16.359 -12.805 1 94.62 98 ASN A CA 1
ATOM 766 C C . ASN A 1 98 ? 0.279 -17.188 -13.938 1 94.62 98 ASN A C 1
ATOM 768 O O . ASN A 1 98 ? -0.852 -16.938 -14.352 1 94.62 98 ASN A O 1
ATOM 772 N N . THR A 1 99 ? 1.023 -18.094 -14.383 1 96.94 99 THR A N 1
ATOM 773 C CA . THR A 1 99 ? 0.497 -18.984 -15.414 1 96.94 99 THR A CA 1
ATOM 774 C C . THR A 1 99 ? -0.501 -19.969 -14.82 1 96.94 99 THR A C 1
ATOM 776 O O . THR A 1 99 ? -1.562 -20.219 -15.398 1 96.94 99 THR A O 1
ATOM 779 N N . MET A 1 100 ? -0.216 -20.453 -13.727 1 97.38 100 MET A N 1
ATOM 780 C CA . MET A 1 100 ? -0.979 -21.516 -13.078 1 97.38 100 MET A CA 1
ATOM 781 C C . MET A 1 100 ? -2.432 -21.094 -12.883 1 97.38 100 MET A C 1
ATOM 783 O O . MET A 1 100 ? -3.346 -21.906 -13.078 1 97.38 100 MET A O 1
ATOM 787 N N . LYS A 1 101 ? -2.645 -19.875 -12.547 1 96.06 101 LYS A N 1
ATOM 788 C CA . LYS A 1 101 ? -3.986 -19.453 -12.164 1 96.06 101 LYS A CA 1
ATOM 789 C C . LYS A 1 101 ? -4.941 -19.484 -13.352 1 96.06 101 LYS A C 1
ATOM 791 O O . LYS A 1 101 ? -6.156 -19.391 -13.188 1 96.06 101 LYS A O 1
ATOM 796 N N . TYR A 1 102 ? -4.43 -19.672 -14.562 1 95.94 102 TYR A N 1
ATOM 797 C CA . TYR A 1 102 ? -5.27 -19.703 -15.758 1 95.94 102 TYR A CA 1
ATOM 798 C C . TYR A 1 102 ? -5.492 -21.125 -16.234 1 95.94 102 TYR A C 1
ATOM 800 O O . TYR A 1 102 ? -6.242 -21.359 -17.188 1 95.94 102 TYR A O 1
ATOM 808 N N . LEU A 1 103 ? -4.879 -22.078 -15.609 1 97.06 103 LEU A N 1
ATOM 809 C CA . LEU A 1 103 ? -4.945 -23.469 -16.062 1 97.06 103 LEU A CA 1
ATOM 810 C C . LEU A 1 103 ? -6.098 -24.203 -15.375 1 97.06 103 LEU A C 1
ATOM 812 O O . LEU A 1 103 ? -6.613 -23.734 -14.352 1 97.06 103 LEU A O 1
ATOM 816 N N . ASP A 1 104 ? -6.52 -25.219 -16 1 94.06 104 ASP A N 1
ATOM 817 C CA . ASP A 1 104 ? -7.598 -26.078 -15.508 1 94.06 104 ASP A CA 1
ATOM 818 C C . ASP A 1 104 ? -7.176 -27.547 -15.5 1 94.06 104 ASP A C 1
ATOM 820 O O . ASP A 1 104 ? -7.801 -28.375 -16.156 1 94.06 104 ASP A O 1
ATOM 824 N N . GLY A 1 105 ? -6.082 -27.812 -14.727 1 92.88 105 GLY A N 1
ATOM 825 C CA . GLY A 1 105 ? -5.652 -29.188 -14.562 1 92.88 105 GLY A CA 1
ATOM 826 C C . GLY A 1 105 ? -4.484 -29.562 -15.453 1 92.88 105 GLY A C 1
ATOM 827 O O . GLY A 1 105 ? -3.893 -30.625 -15.305 1 92.88 105 GLY A O 1
ATOM 828 N N . GLN A 1 106 ? -4.184 -28.781 -16.469 1 96.38 106 GLN A N 1
ATOM 829 C CA . GLN A 1 106 ? -3.023 -29.047 -17.312 1 96.38 106 GLN A CA 1
ATOM 830 C C . GLN A 1 106 ? -1.743 -29.109 -16.484 1 96.38 106 GLN A C 1
ATOM 832 O O . GLN A 1 106 ? -1.547 -28.312 -15.57 1 96.38 106 GLN A O 1
ATOM 837 N N . PRO A 1 107 ? -0.905 -30.109 -16.797 1 97.56 107 PRO A N 1
ATOM 838 C CA . PRO A 1 107 ? 0.393 -30.094 -16.109 1 97.56 107 PRO A CA 1
ATOM 839 C C . PRO A 1 107 ? 1.237 -28.875 -16.469 1 97.56 107 PRO A C 1
ATOM 841 O O . PRO A 1 107 ? 1.319 -28.5 -17.641 1 97.56 107 PRO A O 1
ATOM 844 N N . LEU A 1 108 ? 1.809 -28.266 -15.469 1 98.31 108 LEU A N 1
ATOM 845 C CA . LEU A 1 108 ? 2.648 -27.094 -15.617 1 98.31 108 LEU A CA 1
ATOM 846 C C . LEU A 1 108 ? 4.094 -27.391 -15.242 1 98.31 108 LEU A C 1
ATOM 848 O O . LEU A 1 108 ? 4.359 -27.922 -14.164 1 98.31 108 LEU A O 1
ATOM 852 N N . ILE A 1 109 ? 4.98 -27.141 -16.125 1 98 109 ILE A N 1
ATOM 853 C CA . ILE A 1 109 ? 6.406 -27.344 -15.906 1 98 109 ILE A CA 1
ATOM 854 C C . ILE A 1 109 ? 7.102 -26 -15.727 1 98 109 ILE A C 1
ATOM 856 O O . ILE A 1 109 ? 7.09 -25.156 -16.625 1 98 109 ILE A O 1
ATOM 860 N N . GLY A 1 110 ? 7.695 -25.766 -14.539 1 97.69 110 GLY A N 1
ATOM 861 C CA . GLY A 1 110 ? 8.523 -24.594 -14.32 1 97.69 110 GLY A CA 1
ATOM 862 C C . GLY A 1 110 ? 9.977 -24.812 -14.711 1 97.69 110 GLY A C 1
ATOM 863 O O . GLY A 1 110 ? 10.648 -25.688 -14.172 1 97.69 110 GLY A O 1
ATOM 864 N N . VAL A 1 111 ? 10.445 -24.016 -15.633 1 97.44 111 VAL A N 1
ATOM 865 C CA . VAL A 1 111 ? 11.828 -24.125 -16.109 1 97.44 111 VAL A CA 1
ATOM 866 C C . VAL A 1 111 ? 12.602 -22.875 -15.711 1 97.44 111 VAL A C 1
ATOM 868 O O . VAL A 1 111 ? 12.195 -21.75 -16.031 1 97.44 111 VAL A O 1
ATOM 871 N N . ASN A 1 112 ? 13.68 -23.047 -15.023 1 96.56 112 ASN A N 1
ATOM 872 C CA . ASN A 1 112 ? 14.547 -21.969 -14.562 1 96.56 112 ASN A CA 1
ATOM 873 C C . ASN A 1 112 ? 15.516 -21.531 -15.656 1 96.56 112 ASN A C 1
ATOM 875 O O . ASN A 1 112 ? 16.422 -22.266 -16.031 1 96.56 112 ASN A O 1
ATOM 879 N N . PRO A 1 113 ? 15.383 -20.312 -16.125 1 95.19 113 PRO A N 1
ATOM 880 C CA . PRO A 1 113 ? 16.297 -19.875 -17.188 1 95.19 113 PRO A CA 1
ATOM 881 C C . PRO A 1 113 ? 17.719 -19.641 -16.703 1 95.19 113 PRO A C 1
ATOM 883 O O . PRO A 1 113 ? 18.656 -19.625 -17.5 1 95.19 113 PRO A O 1
ATOM 886 N N . GLU A 1 114 ? 17.812 -19.391 -15.398 1 92.69 114 GLU A N 1
ATOM 887 C CA . GLU A 1 114 ? 19.125 -19.109 -14.805 1 92.69 114 GLU A CA 1
ATOM 888 C C . GLU A 1 114 ? 19.25 -19.734 -13.422 1 92.69 114 GLU A C 1
ATOM 890 O O . GLU A 1 114 ? 19.297 -19.016 -12.414 1 92.69 114 GLU A O 1
ATOM 895 N N . PRO A 1 115 ? 19.484 -21 -13.391 1 88.5 115 PRO A N 1
ATOM 896 C CA . PRO A 1 115 ? 19.516 -21.688 -12.102 1 88.5 115 PRO A CA 1
ATOM 897 C C . PRO A 1 115 ? 20.609 -21.172 -11.18 1 88.5 115 PRO A C 1
ATOM 899 O O . PRO A 1 115 ? 20.5 -21.266 -9.953 1 88.5 115 PRO A O 1
ATOM 902 N N . ALA A 1 116 ? 21.609 -20.609 -11.766 1 84.81 116 ALA A N 1
ATOM 903 C CA . ALA A 1 116 ? 22.719 -20.094 -10.953 1 84.81 116 ALA A CA 1
ATOM 904 C C . ALA A 1 116 ? 22.312 -18.781 -10.273 1 84.81 116 ALA A C 1
ATOM 906 O O . ALA A 1 116 ? 22.891 -18.422 -9.242 1 84.81 116 ALA A O 1
ATOM 907 N N . ARG A 1 117 ? 21.406 -18.172 -10.773 1 83.75 117 ARG A N 1
ATOM 908 C CA . ARG A 1 117 ? 21.016 -16.844 -10.289 1 83.75 117 ARG A CA 1
ATOM 909 C C . ARG A 1 117 ? 19.797 -16.938 -9.367 1 83.75 117 ARG A C 1
ATOM 911 O O . ARG A 1 117 ? 19.703 -16.219 -8.375 1 83.75 117 ARG A O 1
ATOM 918 N N . TRP A 1 118 ? 18.969 -17.75 -9.664 1 81.44 118 TRP A N 1
ATOM 919 C CA . TRP A 1 118 ? 17.703 -17.797 -8.953 1 81.44 118 TRP A CA 1
ATOM 920 C C . TRP A 1 118 ? 17.484 -19.156 -8.289 1 81.44 118 TRP A C 1
ATOM 922 O O . TRP A 1 118 ? 17.688 -20.203 -8.922 1 81.44 118 TRP A O 1
ATOM 932 N N . ASP A 1 119 ? 17.172 -18.953 -6.93 1 78.62 119 ASP A N 1
ATOM 933 C CA . ASP A 1 119 ? 16.594 -20.109 -6.258 1 78.62 119 ASP A CA 1
ATOM 934 C C . ASP A 1 119 ? 15.078 -20.125 -6.383 1 78.62 119 ASP A C 1
ATOM 936 O O . ASP A 1 119 ? 14.422 -19.109 -6.129 1 78.62 119 ASP A O 1
ATOM 940 N N . GLY A 1 120 ? 14.5 -20.953 -7.348 1 83.12 120 GLY A N 1
ATOM 941 C CA . GLY A 1 120 ? 13.055 -20.953 -7.551 1 83.12 120 GLY A CA 1
ATOM 942 C C . GLY A 1 120 ? 12.375 -22.172 -6.953 1 83.12 120 GLY A C 1
ATOM 943 O O . GLY A 1 120 ? 12.672 -23.312 -7.332 1 83.12 120 GLY A O 1
ATOM 944 N N . LEU A 1 121 ? 11.469 -21.797 -5.98 1 85.44 121 LEU A N 1
ATOM 945 C CA . LEU A 1 121 ? 10.672 -22.844 -5.34 1 85.44 121 LEU A CA 1
ATOM 946 C C . LEU A 1 121 ? 9.844 -23.609 -6.371 1 85.44 121 LEU A C 1
ATOM 948 O O . LEU A 1 121 ? 9.602 -24.797 -6.211 1 85.44 121 LEU A O 1
ATOM 952 N N . LEU A 1 122 ? 9.539 -22.953 -7.41 1 94.31 122 LEU A N 1
ATOM 953 C CA . LEU A 1 122 ? 8.641 -23.516 -8.414 1 94.31 122 LEU A CA 1
ATOM 954 C C . LEU A 1 122 ? 9.406 -23.922 -9.664 1 94.31 122 LEU A C 1
ATOM 956 O O . LEU A 1 122 ? 8.805 -24.219 -10.703 1 94.31 122 LEU A O 1
ATOM 960 N N . LEU A 1 123 ? 10.766 -23.875 -9.523 1 93.62 123 LEU A N 1
ATOM 961 C CA . LEU A 1 123 ? 11.586 -24.062 -10.711 1 93.62 123 LEU A CA 1
ATOM 962 C C . LEU A 1 123 ? 12.539 -25.234 -10.547 1 93.62 123 LEU A C 1
ATOM 964 O O . LEU A 1 123 ? 13.758 -25.047 -10.586 1 93.62 123 LEU A O 1
ATOM 968 N N . PRO A 1 124 ? 12.055 -26.438 -10.602 1 92.94 124 PRO A N 1
ATOM 969 C CA . PRO A 1 124 ? 12.922 -27.578 -10.328 1 92.94 124 PRO A CA 1
ATOM 970 C C . PRO A 1 124 ? 13.734 -28 -11.547 1 92.94 124 PRO A C 1
ATOM 972 O O . PRO A 1 124 ? 14.617 -28.859 -11.438 1 92.94 124 PRO A O 1
ATOM 975 N N . PHE A 1 125 ? 13.5 -27.422 -12.703 1 96.31 125 PHE A N 1
ATOM 976 C CA . PHE A 1 125 ? 14.117 -27.969 -13.906 1 96.31 125 PHE A CA 1
ATOM 977 C C . PHE A 1 125 ? 14.891 -26.891 -14.648 1 96.31 125 PHE A C 1
ATOM 979 O O . PHE A 1 125 ? 14.5 -25.719 -14.641 1 96.31 125 PHE A O 1
ATOM 986 N N . ALA A 1 126 ? 15.922 -27.328 -15.266 1 96.25 126 ALA A N 1
ATOM 987 C CA . ALA A 1 126 ? 16.688 -26.5 -16.203 1 96.25 126 ALA A CA 1
ATOM 988 C C . ALA A 1 126 ? 16.266 -26.766 -17.641 1 96.25 126 ALA A C 1
ATOM 990 O O . ALA A 1 126 ? 15.633 -27.781 -17.938 1 96.25 126 ALA A O 1
ATOM 991 N N . PRO A 1 127 ? 16.609 -25.859 -18.516 1 96.5 127 PRO A N 1
ATOM 992 C CA . PRO A 1 127 ? 16.25 -26.047 -19.922 1 96.5 127 PRO A CA 1
ATOM 993 C C . PRO A 1 127 ? 16.719 -27.375 -20.484 1 96.5 127 PRO A C 1
ATOM 995 O O . PRO A 1 127 ? 15.992 -28.016 -21.266 1 96.5 127 PRO A O 1
ATOM 998 N N . ALA A 1 128 ? 17.797 -27.875 -20.078 1 94.75 128 ALA A N 1
ATOM 999 C CA . ALA A 1 128 ? 18.391 -29.109 -20.594 1 94.75 128 ALA A CA 1
ATOM 1000 C C . ALA A 1 128 ? 17.547 -30.328 -20.188 1 94.75 128 ALA A C 1
ATOM 1002 O O . ALA A 1 128 ? 17.641 -31.391 -20.797 1 94.75 128 ALA A O 1
ATOM 1003 N N . ASP A 1 129 ? 16.766 -30.203 -19.172 1 95.94 129 ASP A N 1
ATOM 1004 C CA . ASP A 1 129 ? 15.953 -31.297 -18.656 1 95.94 129 ASP A CA 1
ATOM 1005 C C . ASP A 1 129 ? 14.68 -31.469 -19.484 1 95.94 129 ASP A C 1
ATOM 1007 O O . ASP A 1 129 ? 14.016 -32.5 -19.391 1 95.94 129 ASP A O 1
ATOM 1011 N N . LEU A 1 130 ? 14.297 -30.594 -20.312 1 95.94 130 LEU A N 1
ATOM 1012 C CA . LEU A 1 130 ? 12.938 -30.453 -20.812 1 95.94 130 LEU A CA 1
ATOM 1013 C C . LEU A 1 130 ? 12.594 -31.594 -21.766 1 95.94 130 LEU A C 1
ATOM 1015 O O . LEU A 1 130 ? 11.5 -32.156 -21.703 1 95.94 130 LEU A O 1
ATOM 1019 N N . ALA A 1 131 ? 13.547 -31.953 -22.625 1 92.69 131 ALA A N 1
ATOM 1020 C CA . ALA A 1 131 ? 13.266 -32.969 -23.625 1 92.69 131 ALA A CA 1
ATOM 1021 C C . ALA A 1 131 ? 12.82 -34.281 -22.984 1 92.69 131 ALA A C 1
ATOM 1023 O O . ALA A 1 131 ? 11.773 -34.812 -23.328 1 92.69 131 ALA A O 1
ATOM 1024 N N . ALA A 1 132 ? 13.586 -34.688 -22.062 1 92.25 132 ALA A N 1
ATOM 1025 C CA . ALA A 1 132 ? 13.258 -35.938 -21.359 1 92.25 132 ALA A CA 1
ATOM 1026 C C . ALA A 1 132 ? 11.984 -35.75 -20.531 1 92.25 132 ALA A C 1
ATOM 1028 O O . ALA A 1 132 ? 11.148 -36.656 -20.469 1 92.25 132 ALA A O 1
ATOM 1029 N N . LEU A 1 133 ? 11.883 -34.688 -19.953 1 94.56 133 LEU A N 1
ATOM 1030 C CA . LEU A 1 133 ? 10.742 -34.375 -19.078 1 94.56 133 LEU A CA 1
ATOM 1031 C C . LEU A 1 133 ? 9.438 -34.406 -19.875 1 94.56 133 LEU A C 1
ATOM 1033 O O . LEU A 1 133 ? 8.43 -34.938 -19.406 1 94.56 133 LEU A O 1
ATOM 1037 N N . LEU A 1 134 ? 9.422 -33.875 -21.016 1 94.56 134 LEU A N 1
ATOM 1038 C CA . LEU A 1 134 ? 8.219 -33.812 -21.828 1 94.56 134 LEU A CA 1
ATOM 1039 C C . LEU A 1 134 ? 7.715 -35.188 -22.203 1 94.56 134 LEU A C 1
ATOM 1041 O O . LEU A 1 134 ? 6.508 -35.438 -22.203 1 94.56 134 LEU A O 1
ATOM 1045 N N . GLY A 1 135 ? 8.648 -35.969 -22.516 1 91.88 135 GLY A N 1
ATOM 1046 C CA . GLY A 1 135 ? 8.266 -37.344 -22.797 1 91.88 135 GLY A CA 1
ATOM 1047 C C . GLY A 1 135 ? 7.559 -38.031 -21.641 1 91.88 135 GLY A C 1
ATOM 1048 O O . GLY A 1 135 ? 6.504 -38.625 -21.812 1 91.88 135 GLY A O 1
ATOM 1049 N N . ASP A 1 136 ? 8.148 -37.844 -20.484 1 94.38 136 ASP A N 1
ATOM 1050 C CA . ASP A 1 136 ? 7.59 -38.438 -19.266 1 94.38 136 ASP A CA 1
ATOM 1051 C C . ASP A 1 136 ? 6.223 -37.844 -18.938 1 94.38 136 ASP A C 1
ATOM 1053 O O . ASP A 1 136 ? 5.297 -38.562 -18.562 1 94.38 136 ASP A O 1
ATOM 1057 N N . VAL A 1 137 ? 6.078 -36.625 -19.062 1 94.88 137 VAL A N 1
ATOM 1058 C CA . VAL A 1 137 ? 4.832 -35.938 -18.734 1 94.88 137 VAL A CA 1
ATOM 1059 C C . VAL A 1 137 ? 3.74 -36.344 -19.719 1 94.88 137 VAL A C 1
ATOM 1061 O O . VAL A 1 137 ? 2.602 -36.594 -19.328 1 94.88 137 VAL A O 1
ATOM 1064 N N . ALA A 1 138 ? 4.098 -36.438 -21 1 92.62 138 ALA A N 1
ATOM 1065 C CA . ALA A 1 138 ? 3.141 -36.844 -22.016 1 92.62 138 ALA A CA 1
ATOM 1066 C C . ALA A 1 138 ? 2.617 -38.25 -21.766 1 92.62 138 ALA A C 1
ATOM 1068 O O . ALA A 1 138 ? 1.462 -38.562 -22.078 1 92.62 138 ALA A O 1
ATOM 1069 N N . ALA A 1 139 ? 3.475 -39 -21.203 1 91.5 139 ALA A N 1
ATOM 1070 C CA . ALA A 1 139 ? 3.117 -40.406 -20.922 1 91.5 139 ALA A CA 1
ATOM 1071 C C . ALA A 1 139 ? 2.486 -40.531 -19.547 1 91.5 139 ALA A C 1
ATOM 1073 O O . ALA A 1 139 ? 2.227 -41.656 -19.078 1 91.5 139 ALA A O 1
ATOM 1074 N N . ASN A 1 140 ? 2.328 -39.438 -18.844 1 91.5 140 ASN A N 1
ATOM 1075 C CA . ASN A 1 140 ? 1.76 -39.438 -17.5 1 91.5 140 ASN A CA 1
ATOM 1076 C C . ASN A 1 140 ? 2.605 -40.219 -16.516 1 91.5 140 ASN A C 1
ATOM 1078 O O . ASN A 1 140 ? 2.066 -40.969 -15.688 1 91.5 140 ASN A O 1
ATOM 1082 N N . ARG A 1 141 ? 3.898 -40.125 -16.688 1 92.94 141 ARG A N 1
ATOM 1083 C CA . ARG A 1 141 ? 4.82 -40.875 -15.836 1 92.94 141 ARG A CA 1
ATOM 1084 C C . ARG A 1 141 ? 5.531 -39.969 -14.852 1 92.94 141 ARG A C 1
ATOM 1086 O O . ARG A 1 141 ? 6.328 -40.438 -14.031 1 92.94 141 ARG A O 1
ATOM 1093 N N . ARG A 1 142 ? 5.25 -38.781 -14.984 1 93.56 142 ARG A N 1
ATOM 1094 C CA . ARG A 1 142 ? 5.898 -37.812 -14.102 1 93.56 142 ARG A CA 1
ATOM 1095 C C . ARG A 1 142 ? 4.957 -37.375 -12.984 1 93.56 142 ARG A C 1
ATOM 1097 O O . ARG A 1 142 ? 3.795 -37.031 -13.234 1 93.56 142 ARG A O 1
ATOM 1104 N N . PRO A 1 143 ? 5.484 -37.406 -11.703 1 95.19 143 PRO A N 1
ATOM 1105 C CA . PRO A 1 143 ? 4.637 -36.938 -10.609 1 95.19 143 PRO A CA 1
ATOM 1106 C C . PRO A 1 143 ? 4.348 -35.438 -10.695 1 95.19 143 PRO A C 1
ATOM 1108 O O . PRO A 1 143 ? 5.137 -34.688 -11.266 1 95.19 143 PRO A O 1
ATOM 1111 N N . THR A 1 144 ? 3.186 -35.094 -10.164 1 95.81 144 THR A N 1
ATOM 1112 C CA . THR A 1 144 ? 2.791 -33.688 -10.062 1 95.81 144 THR A CA 1
ATOM 1113 C C . THR A 1 144 ? 2.428 -33.344 -8.625 1 95.81 144 THR A C 1
ATOM 1115 O O . THR A 1 144 ? 2.117 -34.219 -7.82 1 95.81 144 THR A O 1
ATOM 1118 N N . ARG A 1 145 ? 2.602 -32.125 -8.297 1 96.06 145 ARG A N 1
ATOM 1119 C CA . ARG A 1 145 ? 2.164 -31.578 -7.012 1 96.06 145 ARG A CA 1
ATOM 1120 C C . ARG A 1 145 ? 0.932 -30.688 -7.184 1 96.06 145 ARG A C 1
ATOM 1122 O O . ARG A 1 145 ? 0.905 -29.812 -8.047 1 96.06 145 ARG A O 1
ATOM 1129 N N . ALA A 1 146 ? -0.032 -31.016 -6.328 1 97.06 146 ALA A N 1
ATOM 1130 C CA . ALA A 1 146 ? -1.267 -30.234 -6.359 1 97.06 146 ALA A CA 1
ATOM 1131 C C . ALA A 1 146 ? -1.092 -28.906 -5.641 1 97.06 146 ALA A C 1
ATOM 1133 O O . ALA A 1 146 ? -0.436 -28.828 -4.602 1 97.06 146 ALA A O 1
ATOM 1134 N N . VAL A 1 147 ? -1.7 -27.8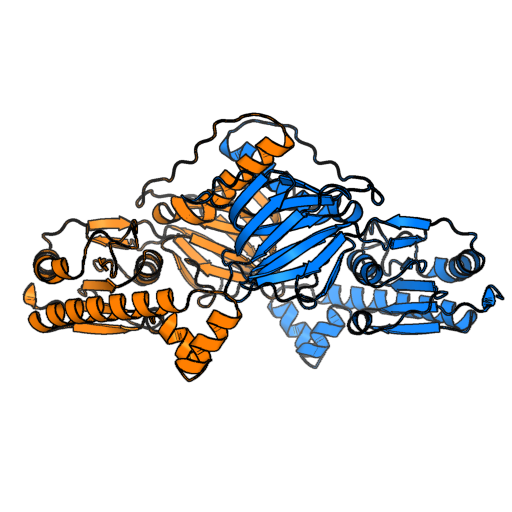28 -6.203 1 97.75 147 VAL A N 1
ATOM 1135 C CA . VAL A 1 147 ? -1.68 -26.5 -5.602 1 97.75 147 VAL A CA 1
ATOM 1136 C C . VAL A 1 147 ? -3.107 -25.984 -5.438 1 97.75 147 VAL A C 1
ATOM 1138 O O . VAL A 1 147 ? -3.857 -25.891 -6.41 1 97.75 147 VAL A O 1
ATOM 1141 N N . THR A 1 148 ? -3.49 -25.719 -4.18 1 98.38 148 THR A N 1
ATOM 1142 C CA . THR A 1 148 ? -4.777 -25.078 -3.92 1 98.38 148 THR A CA 1
ATOM 1143 C C . THR A 1 148 ? -4.785 -23.641 -4.441 1 98.38 148 THR A C 1
ATOM 1145 O O . THR A 1 148 ? -3.857 -22.875 -4.184 1 98.38 148 THR A O 1
ATOM 1148 N N . LEU A 1 149 ? -5.809 -23.328 -5.211 1 98.5 149 LEU A N 1
ATOM 1149 C CA . LEU A 1 149 ? -5.965 -21.953 -5.695 1 98.5 149 LEU A CA 1
ATOM 1150 C C . LEU A 1 149 ? -7.039 -21.219 -4.906 1 98.5 149 LEU A C 1
ATOM 1152 O O . LEU A 1 149 ? -8.023 -21.828 -4.473 1 98.5 149 LEU A O 1
ATOM 1156 N N . ALA A 1 150 ? -6.832 -19.938 -4.711 1 98.69 150 ALA A N 1
ATOM 1157 C CA . ALA A 1 150 ? -7.871 -19.062 -4.18 1 98.69 150 ALA A CA 1
ATOM 1158 C C . ALA A 1 150 ? -8.766 -18.531 -5.297 1 98.69 150 ALA A C 1
ATOM 1160 O O . ALA A 1 150 ? -8.344 -18.453 -6.453 1 98.69 150 ALA A O 1
ATOM 1161 N N . GLU A 1 151 ? -9.953 -18.188 -4.922 1 98.44 151 GLU A N 1
ATOM 1162 C CA . GLU A 1 151 ? -10.898 -17.625 -5.891 1 98.44 151 GLU A CA 1
ATOM 1163 C C . GLU A 1 151 ? -11.719 -16.5 -5.277 1 98.44 151 GLU A C 1
ATOM 1165 O O . GLU A 1 151 ? -12.195 -16.609 -4.148 1 98.44 151 GLU A O 1
ATOM 1170 N N . ALA A 1 152 ? -11.766 -15.398 -5.949 1 98.5 152 ALA A N 1
ATOM 1171 C CA . ALA A 1 152 ? -12.688 -14.305 -5.652 1 98.5 152 ALA A CA 1
ATOM 1172 C C . ALA A 1 152 ? -13.844 -14.273 -6.648 1 98.5 152 ALA A C 1
ATOM 1174 O O . ALA A 1 152 ? -13.625 -14.211 -7.859 1 98.5 152 ALA A O 1
ATOM 1175 N N . ARG A 1 153 ? -15.023 -14.344 -6.145 1 97.94 153 ARG A N 1
ATOM 1176 C CA . ARG A 1 153 ? -16.234 -14.219 -6.961 1 97.94 153 ARG A CA 1
ATOM 1177 C C . ARG A 1 153 ? -17 -12.953 -6.602 1 97.94 153 ARG A C 1
ATOM 1179 O O . ARG A 1 153 ? -17.406 -12.766 -5.453 1 97.94 153 ARG A O 1
ATOM 1186 N N . LEU A 1 154 ? -17.203 -12.133 -7.574 1 97.69 154 LEU A N 1
ATOM 1187 C CA . LEU A 1 154 ? -17.953 -10.898 -7.348 1 97.69 154 LEU A CA 1
ATOM 1188 C C . LEU A 1 154 ? -19.438 -11.109 -7.562 1 97.69 154 LEU A C 1
ATOM 1190 O O . LEU A 1 154 ? -19.844 -12.07 -8.219 1 97.69 154 LEU A O 1
ATOM 1194 N N . SER A 1 155 ? -20.172 -10.219 -7.039 1 95.38 155 SER A N 1
ATOM 1195 C CA . SER A 1 155 ? -21.625 -10.305 -7.125 1 95.38 155 SER A CA 1
ATOM 1196 C C . SER A 1 155 ? -22.094 -10.117 -8.562 1 95.38 155 SER A C 1
ATOM 1198 O O . SER A 1 155 ? -23.219 -10.492 -8.898 1 95.38 155 SER A O 1
ATOM 1200 N N . ASP A 1 156 ? -21.344 -9.508 -9.422 1 94.19 156 ASP A N 1
ATOM 1201 C CA . ASP A 1 156 ? -21.734 -9.328 -10.812 1 94.19 156 ASP A CA 1
ATOM 1202 C C . ASP A 1 156 ? -21.312 -10.523 -11.664 1 94.19 156 ASP A C 1
ATOM 1204 O O . ASP A 1 156 ? -21.469 -10.508 -12.891 1 94.19 156 ASP A O 1
ATOM 1208 N N . GLY A 1 157 ? -20.688 -11.461 -11.094 1 95.44 157 GLY A N 1
ATOM 1209 C CA . GLY A 1 157 ? -20.406 -12.711 -11.773 1 95.44 157 GLY A CA 1
ATOM 1210 C C . GLY A 1 157 ? -18.953 -12.867 -12.164 1 95.44 157 GLY A C 1
ATOM 1211 O O . GLY A 1 157 ? -18.516 -13.969 -12.523 1 95.44 157 GLY A O 1
ATOM 1212 N N . GLN A 1 158 ? -18.156 -11.836 -12.062 1 96.31 158 GLN A N 1
ATOM 1213 C CA . GLN A 1 158 ? -16.75 -11.93 -12.422 1 96.31 158 GLN A CA 1
ATOM 1214 C C . GLN A 1 158 ? -15.984 -12.789 -11.422 1 96.31 158 GLN A C 1
ATOM 1216 O O . GLN A 1 158 ? -16.297 -12.797 -10.234 1 96.31 158 GLN A O 1
ATOM 1221 N N . VAL A 1 159 ? -15.008 -13.523 -11.945 1 96.31 159 VAL A N 1
ATOM 1222 C CA . VAL A 1 159 ? -14.219 -14.422 -11.109 1 96.31 159 VAL A CA 1
ATOM 1223 C C . VAL A 1 159 ? -12.727 -14.18 -11.344 1 96.31 159 VAL A C 1
ATOM 1225 O O . VAL A 1 159 ? -12.312 -13.898 -12.477 1 96.31 159 VAL A O 1
ATOM 1228 N N . LEU A 1 160 ? -11.969 -14.203 -10.32 1 97.06 160 LEU A N 1
ATOM 1229 C CA . LEU A 1 160 ? -10.508 -14.102 -10.367 1 97.06 160 LEU A CA 1
ATOM 1230 C C . LEU A 1 160 ? -9.867 -15.172 -9.5 1 97.06 160 LEU A C 1
ATOM 1232 O O . LEU A 1 160 ? -10.25 -15.352 -8.336 1 97.06 160 LEU A O 1
ATOM 1236 N N . ARG A 1 161 ? -8.938 -15.883 -10.031 1 97.75 161 ARG A N 1
ATOM 1237 C CA . ARG A 1 161 ? -8.227 -16.922 -9.281 1 97.75 161 ARG A CA 1
ATOM 1238 C C . ARG A 1 161 ? -6.801 -16.484 -8.969 1 97.75 161 ARG A C 1
ATOM 1240 O O . ARG A 1 161 ? -6.277 -15.555 -9.594 1 97.75 161 ARG A O 1
ATOM 1247 N N . ALA A 1 162 ? -6.242 -17.141 -7.996 1 97.88 162 ALA A N 1
ATOM 1248 C CA . ALA A 1 162 ? -4.879 -16.828 -7.582 1 97.88 162 ALA A CA 1
ATOM 1249 C C . ALA A 1 162 ? -4.133 -18.078 -7.148 1 97.88 162 ALA A C 1
ATOM 1251 O O . ALA A 1 162 ? -4.68 -18.922 -6.422 1 97.88 162 ALA A O 1
ATOM 1252 N N . ALA A 1 163 ? -2.914 -18.172 -7.582 1 97.44 163 ALA A N 1
ATOM 1253 C CA . ALA A 1 163 ? -2.043 -19.266 -7.141 1 97.44 163 ALA A CA 1
ATOM 1254 C C . ALA A 1 163 ? -1.312 -18.891 -5.852 1 97.44 163 ALA A C 1
ATOM 1256 O O . ALA A 1 163 ? -1.041 -19.766 -5.02 1 97.44 163 ALA A O 1
ATOM 1257 N N . ASN A 1 164 ? -1 -17.625 -5.695 1 96.62 164 ASN A N 1
ATOM 1258 C CA . ASN A 1 164 ? -0.304 -17.125 -4.512 1 96.62 164 ASN A CA 1
ATOM 1259 C C . ASN A 1 164 ? -1.26 -16.406 -3.559 1 96.62 164 ASN A C 1
ATOM 1261 O O . ASN A 1 164 ? -1.469 -16.859 -2.432 1 96.62 164 ASN A O 1
ATOM 1265 N N . ASP A 1 165 ? -1.772 -15.305 -4.051 1 97.94 165 ASP A N 1
ATOM 1266 C CA . ASP A 1 165 ? -2.582 -14.508 -3.133 1 97.94 165 ASP A CA 1
ATOM 1267 C C . ASP A 1 165 ? -3.527 -13.586 -3.898 1 97.94 165 ASP A C 1
ATOM 1269 O O . ASP A 1 165 ? -3.352 -13.367 -5.098 1 97.94 165 ASP A O 1
ATOM 1273 N N . LEU A 1 166 ? -4.57 -13.219 -3.268 1 98.5 166 LEU A N 1
ATOM 1274 C CA . LEU A 1 166 ? -5.449 -12.125 -3.67 1 98.5 166 LEU A CA 1
ATOM 1275 C C . LEU A 1 166 ? -5.195 -10.883 -2.826 1 98.5 166 LEU A C 1
ATOM 1277 O O . LEU A 1 166 ? -5.062 -10.977 -1.604 1 98.5 166 LEU A O 1
ATOM 1281 N N . PHE A 1 167 ? -5.051 -9.828 -3.496 1 98.5 167 PHE A N 1
ATOM 1282 C CA . PHE A 1 167 ? -5.113 -8.539 -2.814 1 98.5 167 PHE A CA 1
ATOM 1283 C C . PHE A 1 167 ? -6.477 -7.887 -3.016 1 98.5 167 PHE A C 1
ATOM 1285 O O . PHE A 1 167 ? -7 -7.863 -4.133 1 98.5 167 PHE A O 1
ATOM 1292 N N . ILE A 1 168 ? -7.035 -7.367 -1.955 1 98.5 168 ILE A N 1
ATOM 1293 C CA . ILE A 1 168 ? -8.297 -6.629 -1.993 1 98.5 168 ILE A CA 1
ATOM 1294 C C . ILE A 1 168 ? -8.125 -5.281 -1.297 1 98.5 168 ILE A C 1
ATOM 1296 O O . ILE A 1 168 ? -7.859 -5.223 -0.093 1 98.5 168 ILE A O 1
ATOM 1300 N N . GLY A 1 169 ? -8.258 -4.219 -1.979 1 97.38 169 GLY A N 1
ATOM 1301 C CA . GLY A 1 169 ? -8.047 -2.895 -1.414 1 97.38 169 GLY A CA 1
ATOM 1302 C C . GLY A 1 169 ? -7.973 -1.802 -2.465 1 97.38 169 GLY A C 1
ATOM 1303 O O . GLY A 1 169 ? -8.445 -1.983 -3.59 1 97.38 169 GLY A O 1
ATOM 1304 N N . PRO A 1 170 ? -7.488 -0.646 -2.059 1 95.56 170 PRO A N 1
ATOM 1305 C CA . PRO A 1 170 ? -7.352 0.445 -3.025 1 95.56 170 PRO A CA 1
ATOM 1306 C C . PRO A 1 170 ? -6.156 0.257 -3.961 1 95.56 170 PRO A C 1
ATOM 1308 O O . PRO A 1 170 ? -5.184 -0.408 -3.6 1 95.56 170 PRO A O 1
ATOM 1311 N N . ARG A 1 171 ? -6.254 0.88 -5.074 1 92.25 171 ARG A N 1
ATOM 1312 C CA . ARG A 1 171 ? -5.184 0.777 -6.059 1 92.25 171 ARG A CA 1
ATOM 1313 C C . ARG A 1 171 ? -3.912 1.454 -5.559 1 92.25 171 ARG A C 1
ATOM 1315 O O . ARG A 1 171 ? -2.805 1.055 -5.922 1 92.25 171 ARG A O 1
ATOM 1322 N N . SER A 1 172 ? -4.102 2.416 -4.734 1 91.44 172 SER A N 1
ATOM 1323 C CA . SER A 1 172 ? -2.967 3.188 -4.23 1 91.44 172 SER A CA 1
ATOM 1324 C C . SER A 1 172 ? -2.908 3.154 -2.707 1 91.44 172 SER A C 1
ATOM 1326 O O . SER A 1 172 ? -3.416 2.221 -2.082 1 91.44 172 SER A O 1
ATOM 1328 N N . HIS A 1 173 ? -2.215 4.09 -2.047 1 90.69 173 HIS A N 1
ATOM 1329 C CA . HIS A 1 173 ? -1.978 4.094 -0.608 1 90.69 173 HIS A CA 1
ATOM 1330 C C . HIS A 1 173 ? -3.096 4.816 0.134 1 90.69 173 HIS A C 1
ATOM 1332 O O . HIS A 1 173 ? -2.855 5.441 1.17 1 90.69 173 HIS A O 1
ATOM 1338 N N . THR A 1 174 ? -4.285 4.727 -0.354 1 90.06 174 THR A N 1
ATOM 1339 C CA . THR A 1 174 ? -5.445 5.266 0.347 1 90.06 174 THR A CA 1
ATOM 1340 C C . THR A 1 174 ? -6.113 4.188 1.194 1 90.06 174 THR A C 1
ATOM 1342 O O . THR A 1 174 ? -5.695 3.029 1.177 1 90.06 174 THR A O 1
ATOM 1345 N N . SER A 1 175 ? -7.086 4.578 1.967 1 91.56 175 SER A N 1
ATOM 1346 C CA . SER A 1 175 ? -7.766 3.629 2.844 1 91.56 175 SER A CA 1
ATOM 1347 C C . SER A 1 175 ? -8.812 2.822 2.082 1 91.56 175 SER A C 1
ATOM 1349 O O . SER A 1 175 ? -9.547 3.371 1.258 1 91.56 175 SER A O 1
ATOM 1351 N N . ALA A 1 176 ? -8.773 1.582 2.311 1 95.31 176 ALA A N 1
ATOM 1352 C CA . ALA A 1 176 ? -9.875 0.714 1.888 1 95.31 176 ALA A CA 1
ATOM 1353 C C . ALA A 1 176 ? -11.016 0.737 2.9 1 95.31 176 ALA A C 1
ATOM 1355 O O . ALA A 1 176 ? -10.797 0.502 4.094 1 95.31 176 ALA A O 1
ATOM 1356 N N . LEU A 1 177 ? -12.164 1.042 2.459 1 93.12 177 LEU A N 1
ATOM 1357 C CA . LEU A 1 177 ? -13.367 0.951 3.279 1 93.12 177 LEU A CA 1
ATOM 1358 C C . LEU A 1 177 ? -14.25 -0.209 2.828 1 93.12 177 LEU A C 1
ATOM 1360 O O . LEU A 1 177 ? -14.617 -0.296 1.652 1 93.12 177 LEU A O 1
ATOM 1364 N N . TYR A 1 178 ? -14.586 -1.098 3.752 1 95.19 178 TYR A N 1
ATOM 1365 C CA . TYR A 1 178 ? -15.352 -2.281 3.381 1 95.19 178 TYR A CA 1
ATOM 1366 C C . TYR A 1 178 ? -15.922 -2.969 4.613 1 95.19 178 TYR A C 1
ATOM 1368 O O . TYR A 1 178 ? -15.5 -2.691 5.738 1 95.19 178 TYR A O 1
ATOM 1376 N N . ASP A 1 179 ? -16.906 -3.76 4.379 1 96.06 179 ASP A N 1
ATOM 1377 C CA . ASP A 1 179 ? -17.391 -4.711 5.375 1 96.06 179 ASP A CA 1
ATOM 1378 C C . ASP A 1 179 ? -16.781 -6.094 5.156 1 96.06 179 ASP A C 1
ATOM 1380 O O . ASP A 1 179 ? -16.641 -6.539 4.016 1 96.06 179 ASP A O 1
ATOM 1384 N N . ILE A 1 180 ? -16.391 -6.719 6.211 1 97.44 180 ILE A N 1
ATOM 1385 C CA . ILE A 1 180 ? -15.781 -8.047 6.148 1 97.44 180 ILE A CA 1
ATOM 1386 C C . ILE A 1 180 ? -16.562 -9.008 7.035 1 97.44 180 ILE A C 1
ATOM 1388 O O . ILE A 1 180 ? -17 -8.641 8.125 1 97.44 180 ILE A O 1
ATOM 1392 N N . ALA A 1 181 ? -16.75 -10.18 6.527 1 97.5 181 ALA A N 1
ATOM 1393 C CA . ALA A 1 181 ? -17.469 -11.188 7.305 1 97.5 181 ALA A CA 1
ATOM 1394 C C . ALA A 1 181 ? -16.812 -12.562 7.152 1 97.5 181 ALA A C 1
ATOM 1396 O O . ALA A 1 181 ? -16.359 -12.922 6.066 1 97.5 181 ALA A O 1
ATOM 1397 N N . LEU A 1 182 ? -16.703 -13.273 8.203 1 97.12 182 LEU A N 1
ATOM 1398 C CA . LEU A 1 182 ? -16.25 -14.656 8.297 1 97.12 182 LEU A CA 1
ATOM 1399 C C . LEU A 1 182 ? -17.078 -15.438 9.312 1 97.12 182 LEU A C 1
ATOM 1401 O O . LEU A 1 182 ? -16.953 -15.203 10.523 1 97.12 182 LEU A O 1
ATOM 1405 N N . GLY A 1 183 ? -17.828 -16.406 8.836 1 95.06 183 GLY A N 1
ATOM 1406 C CA . GLY A 1 183 ? -18.766 -17.062 9.734 1 95.06 183 GLY A CA 1
ATOM 1407 C C . GLY A 1 183 ? -19.719 -16.094 10.406 1 95.06 183 GLY A C 1
ATOM 1408 O O . GLY A 1 183 ? -20.406 -15.312 9.734 1 95.06 183 GLY A O 1
ATOM 1409 N N . ASP A 1 184 ? -19.672 -16.094 11.766 1 93.81 184 ASP A N 1
ATOM 1410 C CA . ASP A 1 184 ? -20.578 -15.258 12.531 1 93.81 184 ASP A CA 1
ATOM 1411 C C . ASP A 1 184 ? -19.953 -13.898 12.844 1 93.81 184 ASP A C 1
ATOM 1413 O O . ASP A 1 184 ? -20.625 -13.016 13.391 1 93.81 184 ASP A O 1
ATOM 1417 N N . ARG A 1 185 ? -18.797 -13.773 12.43 1 94.12 185 ARG A N 1
ATOM 1418 C CA . ARG A 1 185 ? -18.094 -12.516 12.703 1 94.12 185 ARG A CA 1
ATOM 1419 C C . ARG A 1 185 ? -18.25 -11.539 11.547 1 94.12 185 ARG A C 1
ATOM 1421 O O . ARG A 1 185 ? -18.125 -11.922 10.383 1 94.12 185 ARG A O 1
ATOM 1428 N N . HIS A 1 186 ? -18.609 -10.305 11.883 1 94.19 186 HIS A N 1
ATOM 1429 C CA . HIS A 1 186 ? -18.781 -9.258 10.883 1 94.19 186 HIS A CA 1
ATOM 1430 C C . HIS A 1 186 ? -18.344 -7.902 11.43 1 94.19 186 HIS A C 1
ATOM 1432 O O . HIS A 1 186 ? -18.578 -7.598 12.602 1 94.19 186 HIS A O 1
ATOM 1438 N N . GLU A 1 187 ? -17.656 -7.09 10.594 1 93.69 187 GLU A N 1
ATOM 1439 C CA . GLU A 1 187 ? -17.328 -5.734 11.031 1 93.69 187 GLU A CA 1
ATOM 1440 C C . GLU A 1 187 ? -17.047 -4.824 9.844 1 93.69 187 GLU A C 1
ATOM 1442 O O . GLU A 1 187 ? -16.75 -5.305 8.742 1 93.69 187 GLU A O 1
ATOM 1447 N N . SER A 1 188 ? -17.234 -3.529 10.047 1 93.5 188 SER A N 1
ATOM 1448 C CA . SER A 1 188 ? -16.797 -2.504 9.109 1 93.5 188 SER A CA 1
ATOM 1449 C C . SER A 1 188 ? -15.328 -2.156 9.312 1 93.5 188 SER A C 1
ATOM 1451 O O . SER A 1 188 ? -14.883 -1.977 10.445 1 93.5 188 SER A O 1
ATOM 1453 N N . GLN A 1 189 ? -14.672 -2.082 8.18 1 94.25 189 GLN A N 1
ATOM 1454 C CA . GLN A 1 189 ? -13.227 -1.914 8.336 1 94.25 189 GLN A CA 1
ATOM 1455 C C . GLN A 1 189 ? -12.711 -0.767 7.469 1 94.25 189 GLN A C 1
ATOM 1457 O O . GLN A 1 189 ? -13.266 -0.488 6.402 1 94.25 189 GLN A O 1
ATOM 1462 N N . SER A 1 190 ? -11.727 -0.067 8 1 93.5 190 SER A N 1
ATOM 1463 C CA . SER A 1 190 ? -10.828 0.829 7.277 1 93.5 190 SER A CA 1
ATOM 1464 C C . SER A 1 190 ? -9.383 0.368 7.391 1 93.5 190 SER A C 1
ATOM 1466 O O . SER A 1 190 ? -8.875 0.151 8.492 1 93.5 190 SER A O 1
ATOM 1468 N N . SER A 1 191 ? -8.742 0.1 6.254 1 96.31 191 SER A N 1
ATOM 1469 C CA . SER A 1 191 ? -7.387 -0.441 6.254 1 96.31 191 SER A CA 1
ATOM 1470 C C . SER A 1 191 ? -6.672 -0.151 4.938 1 96.31 191 SER A C 1
ATOM 1472 O O . SER A 1 191 ? -7.203 0.56 4.082 1 96.31 191 SER A O 1
ATOM 1474 N N . SER A 1 192 ? -5.406 -0.632 4.848 1 96.31 192 SER A N 1
ATOM 1475 C CA . SER A 1 192 ? -4.68 -0.547 3.584 1 96.31 192 SER A CA 1
ATOM 1476 C C . SER A 1 192 ? -5.043 -1.704 2.658 1 96.31 192 SER A C 1
ATOM 1478 O O . SER A 1 192 ? -4.355 -1.951 1.665 1 96.31 192 SER A O 1
ATOM 1480 N N . GLY A 1 193 ? -6.059 -2.424 3.002 1 97.06 193 GLY A N 1
ATOM 1481 C CA . GLY A 1 193 ? -6.48 -3.594 2.25 1 97.06 193 GLY A CA 1
ATOM 1482 C C . GLY A 1 193 ? -6.219 -4.898 2.98 1 97.06 193 GLY A C 1
ATOM 1483 O O . GLY A 1 193 ? -5.895 -4.895 4.168 1 97.06 193 GLY A O 1
ATOM 1484 N N . LEU A 1 194 ? -6.449 -6.016 2.318 1 97.44 194 LEU A N 1
ATOM 1485 C CA . LEU A 1 194 ? -6.152 -7.312 2.922 1 97.44 194 LEU A CA 1
ATOM 1486 C C . LEU A 1 194 ? -5.609 -8.281 1.881 1 97.44 194 LEU A C 1
ATOM 1488 O O . LEU A 1 194 ? -5.801 -8.086 0.679 1 97.44 194 LEU A O 1
ATOM 1492 N N . ILE A 1 195 ? -4.875 -9.211 2.363 1 98.19 195 ILE A N 1
ATOM 1493 C CA . ILE A 1 195 ? -4.285 -10.281 1.562 1 98.19 195 ILE A CA 1
ATOM 1494 C C . ILE A 1 195 ? -4.934 -11.617 1.925 1 98.19 195 ILE A C 1
ATOM 1496 O O . ILE A 1 195 ? -5.156 -11.906 3.104 1 98.19 195 ILE A O 1
ATOM 1500 N N . VAL A 1 196 ? -5.277 -12.375 0.938 1 98.75 196 VAL A N 1
ATOM 1501 C CA . VAL A 1 196 ? -5.68 -13.766 1.12 1 98.75 196 VAL A CA 1
ATOM 1502 C C . VAL A 1 196 ? -4.688 -14.688 0.417 1 98.75 196 VAL A C 1
ATOM 1504 O O . VAL A 1 196 ? -4.539 -14.641 -0.807 1 98.75 196 VAL A O 1
ATOM 1507 N N . ALA A 1 197 ? -4.074 -15.531 1.153 1 98.69 197 ALA A N 1
ATOM 1508 C CA . ALA A 1 197 ? -2.957 -16.297 0.605 1 98.69 197 ALA A CA 1
ATOM 1509 C C . ALA A 1 197 ? -3.283 -17.781 0.565 1 98.69 197 ALA A C 1
ATOM 1511 O O . ALA A 1 197 ? -3.912 -18.312 1.484 1 98.69 197 ALA A O 1
ATOM 1512 N N . THR A 1 198 ? -2.842 -18.438 -0.489 1 98.5 198 THR A N 1
ATOM 1513 C CA . THR A 1 198 ? -2.85 -19.891 -0.584 1 98.5 198 THR A CA 1
ATOM 1514 C C . THR A 1 198 ? -1.637 -20.484 0.124 1 98.5 198 THR A C 1
ATOM 1516 O O . THR A 1 198 ? -0.807 -19.75 0.667 1 98.5 198 THR A O 1
ATOM 1519 N N . GLY A 1 199 ? -1.611 -21.844 0.136 1 98 199 GLY A N 1
ATOM 1520 C CA . GLY A 1 199 ? -0.419 -22.5 0.65 1 98 199 GLY A CA 1
ATOM 1521 C C . GLY A 1 199 ? 0.849 -22.078 -0.07 1 98 199 GLY A C 1
ATOM 1522 O O . GLY A 1 199 ? 1.859 -21.781 0.566 1 98 199 GLY A O 1
ATOM 1523 N N . LEU A 1 200 ? 0.804 -22.078 -1.379 1 97 200 LEU A N 1
ATOM 1524 C CA . LEU A 1 200 ? 1.946 -21.656 -2.182 1 97 200 LEU A CA 1
ATOM 1525 C C . LEU A 1 200 ? 2.334 -20.219 -1.854 1 97 200 LEU A C 1
ATOM 1527 O O . LEU A 1 200 ? 3.518 -19.906 -1.688 1 97 200 LEU A O 1
ATOM 1531 N N . GLY A 1 201 ? 1.37 -19.359 -1.65 1 96.56 201 GLY A N 1
ATOM 1532 C CA . GLY A 1 201 ? 1.607 -17.953 -1.37 1 96.56 201 GLY A CA 1
ATOM 1533 C C . GLY A 1 201 ? 1.965 -17.688 0.079 1 96.56 201 GLY A C 1
ATOM 1534 O O . GLY A 1 201 ? 2.346 -16.562 0.434 1 96.56 201 GLY A O 1
ATOM 1535 N N . SER A 1 202 ? 1.854 -18.672 0.951 1 96.94 202 SER A N 1
ATOM 1536 C CA . SER A 1 202 ? 2.049 -18.484 2.385 1 96.94 202 SER A CA 1
ATOM 1537 C C . SER A 1 202 ? 3.498 -18.141 2.705 1 96.94 202 SER A C 1
ATOM 1539 O O . SER A 1 202 ? 3.809 -17.703 3.816 1 96.94 202 SER A O 1
ATOM 1541 N N . SER A 1 203 ? 4.383 -18.234 1.748 1 92.69 203 SER A N 1
ATOM 1542 C CA . SER A 1 203 ? 5.785 -17.891 1.968 1 92.69 203 SER A CA 1
ATOM 1543 C C . SER A 1 203 ? 6.113 -16.516 1.381 1 92.69 203 SER A C 1
ATOM 1545 O O . SER A 1 203 ? 7.277 -16.109 1.346 1 92.69 203 SER A O 1
ATOM 1547 N N . ALA A 1 204 ? 5.156 -15.859 0.951 1 92.38 204 ALA A N 1
ATOM 1548 C CA . ALA A 1 204 ? 5.414 -14.602 0.244 1 92.38 204 ALA A CA 1
ATOM 1549 C C . ALA A 1 204 ? 4.852 -13.414 1.015 1 92.38 204 ALA A C 1
ATOM 1551 O O . ALA A 1 204 ? 5.297 -13.117 2.125 1 92.38 204 ALA A O 1
ATOM 1552 N N . TRP A 1 205 ? 3.822 -12.711 0.445 1 95.62 205 TRP A N 1
ATOM 1553 C CA . TRP A 1 205 ? 3.361 -11.43 0.968 1 95.62 205 TRP A CA 1
ATOM 1554 C C . TRP A 1 205 ? 2.84 -11.578 2.393 1 95.62 205 TRP A C 1
ATOM 1556 O O . TRP A 1 205 ? 3.201 -10.797 3.277 1 95.62 205 TRP A O 1
ATOM 1566 N N . ILE A 1 206 ? 2.035 -12.625 2.668 1 97.31 206 ILE A N 1
ATOM 1567 C CA . ILE A 1 206 ? 1.448 -12.773 3.996 1 97.31 206 ILE A CA 1
ATOM 1568 C C . ILE A 1 206 ? 2.549 -13.039 5.02 1 97.31 206 ILE A C 1
ATOM 1570 O O . ILE A 1 206 ? 2.459 -12.594 6.168 1 97.31 206 ILE A O 1
ATOM 1574 N N . LYS A 1 207 ? 3.557 -13.734 4.621 1 95.69 207 LYS A N 1
ATOM 1575 C CA . LYS A 1 207 ? 4.703 -13.922 5.504 1 95.69 207 LYS A CA 1
ATOM 1576 C C . LYS A 1 207 ? 5.301 -12.578 5.922 1 95.69 207 LYS A C 1
ATOM 1578 O O . LYS A 1 207 ? 5.609 -12.375 7.098 1 95.69 207 LYS A O 1
ATOM 1583 N N . SER A 1 208 ? 5.461 -11.672 4.973 1 95.44 208 SER A N 1
ATOM 1584 C CA . SER A 1 208 ? 5.988 -10.344 5.266 1 95.44 208 SER A CA 1
ATOM 1585 C C . SER A 1 208 ? 5.094 -9.602 6.25 1 95.44 208 SER A C 1
ATOM 1587 O O . SER A 1 208 ? 5.586 -8.914 7.152 1 95.44 208 SER A O 1
ATOM 1589 N N . ILE A 1 209 ? 3.783 -9.703 6.059 1 97 209 ILE A N 1
ATOM 1590 C CA . ILE A 1 209 ? 2.828 -9.031 6.934 1 97 209 ILE A CA 1
ATOM 1591 C C . ILE A 1 209 ? 2.965 -9.57 8.359 1 97 209 ILE A C 1
ATOM 1593 O O . ILE A 1 209 ? 3.094 -8.805 9.312 1 97 209 ILE A O 1
ATOM 1597 N N . VAL A 1 210 ? 2.994 -10.867 8.492 1 95.25 210 VAL A N 1
ATOM 1598 C CA . VAL A 1 210 ? 2.994 -11.5 9.805 1 95.25 210 VAL A CA 1
ATOM 1599 C C . VAL A 1 210 ? 4.348 -11.281 10.484 1 95.25 210 VAL A C 1
ATOM 1601 O O . VAL A 1 210 ? 4.41 -10.836 11.633 1 95.25 210 VAL A O 1
ATOM 1604 N N . THR A 1 211 ? 5.434 -11.57 9.773 1 93.5 211 THR A N 1
ATOM 1605 C CA . THR A 1 211 ? 6.758 -11.406 10.367 1 93.5 211 THR A CA 1
ATOM 1606 C C . THR A 1 211 ? 7.035 -9.938 10.672 1 93.5 211 THR A C 1
ATOM 1608 O O . THR A 1 211 ? 7.637 -9.617 11.703 1 93.5 211 THR A O 1
ATOM 1611 N N . GLY A 1 212 ? 6.637 -9.07 9.734 1 93.88 212 GLY A N 1
ATOM 1612 C CA . GLY A 1 212 ? 6.758 -7.645 10.008 1 93.88 212 GLY A CA 1
ATOM 1613 C C . GLY A 1 212 ? 5.992 -7.203 11.234 1 93.88 212 GLY A C 1
ATOM 1614 O O . GLY A 1 212 ? 6.492 -6.402 12.031 1 93.88 212 GLY A O 1
ATOM 1615 N N . SER A 1 213 ? 4.77 -7.68 11.367 1 93.62 213 SER A N 1
ATOM 1616 C CA . SER A 1 213 ? 3.955 -7.371 12.539 1 93.62 213 SER A CA 1
ATOM 1617 C C . SER A 1 213 ? 4.633 -7.84 13.82 1 93.62 213 SER A C 1
ATOM 1619 O O . SER A 1 213 ? 4.645 -7.117 14.82 1 93.62 213 SER A O 1
ATOM 1621 N N . MET A 1 214 ? 5.191 -9.031 13.742 1 92.06 214 MET A N 1
ATOM 1622 C CA . MET A 1 214 ? 5.914 -9.555 14.906 1 92.06 214 MET A CA 1
ATOM 1623 C C . MET A 1 214 ? 7.117 -8.672 15.227 1 92.06 214 MET A C 1
ATOM 1625 O O . MET A 1 214 ? 7.426 -8.445 16.406 1 92.06 214 MET A O 1
ATOM 1629 N N . GLY A 1 215 ? 7.812 -8.273 14.195 1 91.62 215 GLY A N 1
ATOM 1630 C CA . GLY A 1 215 ? 8.945 -7.383 14.391 1 91.62 215 GLY A CA 1
ATOM 1631 C C . GLY A 1 215 ? 8.578 -6.07 15.055 1 91.62 215 GLY A C 1
ATOM 1632 O O . GLY A 1 215 ? 9.258 -5.613 15.969 1 91.62 215 GLY A O 1
ATOM 1633 N N . ILE A 1 216 ? 7.523 -5.445 14.602 1 93.19 216 ILE A N 1
ATOM 1634 C CA . ILE A 1 216 ? 7.059 -4.188 15.18 1 93.19 216 ILE A CA 1
ATOM 1635 C C . ILE A 1 216 ? 6.605 -4.418 16.625 1 93.19 216 ILE A C 1
ATOM 1637 O O . ILE A 1 216 ? 6.926 -3.631 17.516 1 93.19 216 ILE A O 1
ATOM 1641 N N . ALA A 1 217 ? 5.836 -5.48 16.828 1 90.81 217 ALA A N 1
ATOM 1642 C CA . ALA A 1 217 ? 5.398 -5.809 18.188 1 90.81 217 ALA A CA 1
ATOM 1643 C C . ALA A 1 217 ? 6.59 -5.957 19.125 1 90.81 217 ALA A C 1
ATOM 1645 O O . ALA A 1 217 ? 6.555 -5.484 20.266 1 90.81 217 ALA A O 1
ATOM 1646 N N . ARG A 1 218 ? 7.582 -6.613 18.641 1 90.38 218 ARG A N 1
ATOM 1647 C CA . ARG A 1 218 ? 8.789 -6.801 19.438 1 90.38 218 ARG A CA 1
ATOM 1648 C C . ARG A 1 218 ? 9.453 -5.461 19.75 1 90.38 218 ARG A C 1
ATOM 1650 O O . ARG A 1 218 ? 9.883 -5.219 20.875 1 90.38 218 ARG A O 1
ATOM 1657 N N . ALA A 1 219 ? 9.594 -4.664 18.75 1 89.88 219 ALA A N 1
ATOM 1658 C CA . ALA A 1 219 ? 10.258 -3.373 18.922 1 89.88 219 ALA A CA 1
ATOM 1659 C C . ALA A 1 219 ? 9.492 -2.484 19.891 1 89.88 219 ALA A C 1
ATOM 1661 O O . ALA A 1 219 ? 10.102 -1.735 20.672 1 89.88 219 ALA A O 1
ATOM 1662 N N . VAL A 1 220 ?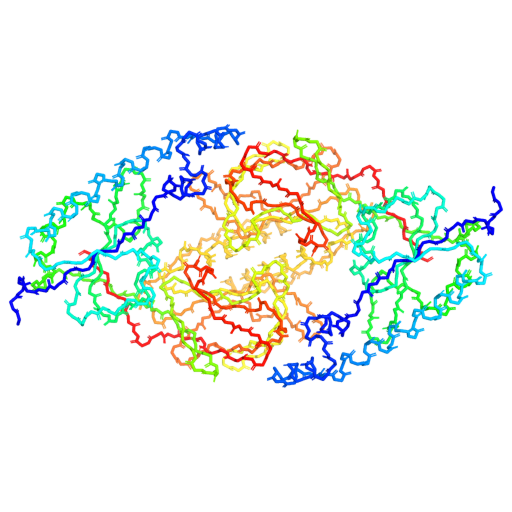 8.219 -2.527 19.812 1 88.88 220 VAL A N 1
ATOM 1663 C CA . VAL A 1 220 ? 7.371 -1.657 20.609 1 88.88 220 VAL A CA 1
ATOM 1664 C C . VAL A 1 220 ? 7.324 -2.168 22.047 1 88.88 220 VAL A C 1
ATOM 1666 O O . VAL A 1 220 ? 7.371 -1.379 23 1 88.88 220 VAL A O 1
ATOM 1669 N N . ARG A 1 221 ? 7.234 -3.42 22.172 1 84 221 ARG A N 1
ATOM 1670 C CA . ARG A 1 221 ? 7.031 -3.982 23.5 1 84 221 ARG A CA 1
ATOM 1671 C C . ARG A 1 221 ? 8.352 -4.406 24.125 1 84 221 ARG A C 1
ATOM 1673 O O . ARG A 1 221 ? 8.43 -4.629 25.328 1 84 221 ARG A O 1
ATOM 1680 N N . GLY A 1 222 ? 9.414 -4.461 23.359 1 74.19 222 GLY A N 1
ATOM 1681 C CA . GLY A 1 222 ? 10.688 -4.945 23.891 1 74.19 222 GLY A CA 1
ATOM 1682 C C . GLY A 1 222 ? 10.695 -6.445 24.125 1 74.19 222 GLY A C 1
ATOM 1683 O O . GLY A 1 222 ? 11.57 -6.957 24.828 1 74.19 222 GLY A O 1
ATOM 1684 N N . ALA A 1 223 ? 9.641 -7.109 23.844 1 60.41 223 ALA A N 1
ATOM 1685 C CA . ALA A 1 223 ? 9.609 -8.523 24.203 1 60.41 223 ALA A CA 1
ATOM 1686 C C . ALA A 1 223 ? 10.227 -9.391 23.109 1 60.41 223 ALA A C 1
ATOM 1688 O O . ALA A 1 223 ? 10.102 -9.078 21.922 1 60.41 223 ALA A O 1
ATOM 1689 N N . SER A 1 224 ? 11.352 -10.102 23.5 1 60.28 224 SER A N 1
ATOM 1690 C CA . SER A 1 224 ? 12.055 -11.008 22.594 1 60.28 224 SER A CA 1
ATOM 1691 C C . SER A 1 224 ? 11.172 -12.203 22.219 1 60.28 224 SER A C 1
ATOM 1693 O O . SER A 1 224 ? 10.625 -12.875 23.109 1 60.28 224 SER A O 1
ATOM 1695 N N . THR A 1 225 ? 10.18 -12.086 21.359 1 60.44 225 THR A N 1
ATOM 1696 C CA . THR A 1 225 ? 9.5 -13.344 21.094 1 60.44 225 THR A CA 1
ATOM 1697 C C . THR A 1 225 ? 10.07 -14.016 19.859 1 60.44 225 THR A C 1
ATOM 1699 O O . THR A 1 225 ? 10.328 -13.352 18.844 1 60.44 225 THR A O 1
ATOM 1702 N N . ASP A 1 226 ? 10.578 -15.203 20.125 1 73.75 226 ASP A N 1
ATOM 1703 C CA . ASP A 1 226 ? 11.102 -16.062 19.062 1 73.75 226 ASP A CA 1
ATOM 1704 C C . ASP A 1 226 ? 9.977 -16.578 18.172 1 73.75 226 ASP A C 1
ATOM 1706 O O . ASP A 1 226 ? 9.281 -17.531 18.516 1 73.75 226 ASP A O 1
ATOM 1710 N N . PHE A 1 227 ? 9.398 -15.773 17.422 1 81.38 227 PHE A N 1
ATOM 1711 C CA . PHE A 1 227 ? 8.383 -16.234 16.484 1 81.38 227 PHE A CA 1
ATOM 1712 C C . PHE A 1 227 ? 9 -16.594 15.141 1 81.38 227 PHE A C 1
ATOM 1714 O O . PHE A 1 227 ? 9.742 -15.789 14.562 1 81.38 227 PHE A O 1
ATOM 1721 N N . ASP A 1 228 ? 8.719 -17.844 14.812 1 87.5 228 ASP A N 1
ATOM 1722 C CA . ASP A 1 228 ? 9.148 -18.312 13.5 1 87.5 228 ASP A CA 1
ATOM 1723 C C . ASP A 1 228 ? 7.949 -18.625 12.617 1 87.5 228 ASP A C 1
ATOM 1725 O O . ASP A 1 228 ? 7.258 -19.625 12.828 1 87.5 228 ASP A O 1
ATOM 1729 N N . TYR A 1 229 ? 7.68 -17.844 11.672 1 91.19 229 TYR A N 1
ATOM 1730 C CA . TYR A 1 229 ? 6.57 -18.062 10.75 1 91.19 229 TYR A CA 1
ATOM 1731 C C . TYR A 1 229 ? 6.82 -19.281 9.875 1 91.19 229 TYR A C 1
ATOM 1733 O O . TYR A 1 229 ? 7.895 -19.422 9.281 1 91.19 229 TYR A O 1
ATOM 1741 N N . GLN A 1 230 ? 5.852 -20.172 9.789 1 93.31 230 GLN A N 1
ATOM 1742 C CA . GLN A 1 230 ? 5.957 -21.359 8.938 1 93.31 230 GLN A CA 1
ATOM 1743 C C . GLN A 1 230 ? 4.898 -21.328 7.836 1 93.31 230 GLN A C 1
ATOM 1745 O O . GLN A 1 230 ? 3.699 -21.344 8.125 1 93.31 230 GLN A O 1
ATOM 1750 N N . PRO A 1 231 ? 5.383 -21.344 6.637 1 95.25 231 PRO A N 1
ATOM 1751 C CA . PRO A 1 231 ? 4.414 -21.516 5.555 1 95.25 231 PRO A CA 1
ATOM 1752 C C . PRO A 1 231 ? 3.695 -22.859 5.625 1 95.25 231 PRO A C 1
ATOM 1754 O O . PRO A 1 231 ? 4.172 -23.781 6.285 1 95.25 231 PRO A O 1
ATOM 1757 N N . PHE A 1 232 ? 2.486 -22.953 5 1 96.75 232 PHE A N 1
ATOM 1758 C CA . PHE A 1 232 ? 1.733 -24.188 5.039 1 96.75 232 PHE A CA 1
ATOM 1759 C C . PHE A 1 232 ? 1.694 -24.844 3.664 1 96.75 232 PHE A C 1
ATOM 1761 O O . PHE A 1 232 ? 2.205 -24.281 2.691 1 96.75 232 PHE A O 1
ATOM 1768 N N . ALA A 1 233 ? 1.187 -26.031 3.662 1 97.56 233 ALA A N 1
ATOM 1769 C CA . ALA A 1 233 ? 1.311 -26.922 2.504 1 97.56 233 ALA A CA 1
ATOM 1770 C C . ALA A 1 233 ? 0.624 -26.312 1.281 1 97.56 233 ALA A C 1
ATOM 1772 O O . ALA A 1 233 ? -0.458 -25.734 1.394 1 97.56 233 ALA A O 1
ATOM 1773 N N . TRP A 1 234 ? 1.21 -26.594 0.086 1 97.5 234 TRP A N 1
ATOM 1774 C CA . TRP A 1 234 ? 0.715 -26.047 -1.169 1 97.5 234 TRP A CA 1
ATOM 1775 C C . TRP A 1 234 ? -0.707 -26.516 -1.452 1 97.5 234 TRP A C 1
ATOM 1777 O O . TRP A 1 234 ? -1.488 -25.797 -2.09 1 97.5 234 TRP A O 1
ATOM 1787 N N . ASP A 1 235 ? -1.028 -27.734 -1 1 97.62 235 ASP A N 1
ATOM 1788 C CA . ASP A 1 235 ? -2.334 -28.297 -1.319 1 97.62 235 ASP A CA 1
ATOM 1789 C C . ASP A 1 235 ? -3.271 -28.234 -0.116 1 97.62 235 ASP A C 1
ATOM 1791 O O . ASP A 1 235 ? -4.305 -28.906 -0.089 1 97.62 235 ASP A O 1
ATOM 1795 N N . ALA A 1 236 ? -2.885 -27.438 0.913 1 98.19 236 ALA A N 1
ATOM 1796 C CA . ALA A 1 236 ? -3.756 -27.297 2.076 1 98.19 236 ALA A CA 1
ATOM 1797 C C . ALA A 1 236 ? -5.129 -26.766 1.671 1 98.19 236 ALA A C 1
ATOM 1799 O O . ALA A 1 236 ? -5.227 -25.844 0.863 1 98.19 236 ALA A O 1
ATOM 1800 N N . PRO A 1 237 ? -6.203 -27.406 2.182 1 97.81 237 PRO A N 1
ATOM 1801 C CA . PRO A 1 237 ? -7.555 -26.938 1.861 1 97.81 237 PRO A CA 1
ATOM 1802 C C . PRO A 1 237 ? -7.984 -25.734 2.705 1 97.81 237 PRO A C 1
ATOM 1804 O O . PRO A 1 237 ? -9.039 -25.781 3.344 1 97.81 237 PRO A O 1
ATOM 1807 N N . ARG A 1 238 ? -7.168 -24.766 2.682 1 98.19 238 ARG A N 1
ATOM 1808 C CA . ARG A 1 238 ? -7.434 -23.531 3.42 1 98.19 238 ARG A CA 1
ATOM 1809 C C . ARG A 1 238 ? -6.707 -22.344 2.795 1 98.19 238 ARG A C 1
ATOM 1811 O O . ARG A 1 238 ? -5.77 -22.531 2.014 1 98.19 238 ARG A O 1
ATOM 1818 N N . LEU A 1 239 ? -7.156 -21.234 3.098 1 98.75 239 LEU A N 1
ATOM 1819 C CA . LEU A 1 239 ? -6.488 -19.969 2.846 1 98.75 239 LEU A CA 1
ATOM 1820 C C . LEU A 1 239 ? -6.281 -19.188 4.145 1 98.75 239 LEU A C 1
ATOM 1822 O O . LEU A 1 239 ? -7.031 -19.375 5.105 1 98.75 239 LEU A O 1
ATOM 1826 N N . ASP A 1 240 ? -5.258 -18.453 4.203 1 98.56 240 ASP A N 1
ATOM 1827 C CA . ASP A 1 240 ? -5.066 -17.516 5.301 1 98.56 240 ASP A CA 1
ATOM 1828 C C . ASP A 1 240 ? -5.258 -16.078 4.832 1 98.56 240 ASP A C 1
ATOM 1830 O O . ASP A 1 240 ? -4.859 -15.719 3.721 1 98.56 240 ASP A O 1
ATOM 1834 N N . PHE A 1 241 ? -5.895 -15.289 5.633 1 98.5 241 PHE A N 1
ATOM 1835 C CA . PHE A 1 241 ? -5.992 -13.875 5.285 1 98.5 241 PHE A CA 1
ATOM 1836 C C . PHE A 1 241 ? -5.387 -13.008 6.379 1 98.5 241 PHE A C 1
ATOM 1838 O O . PHE A 1 241 ? -5.312 -13.414 7.539 1 98.5 241 PHE A O 1
ATOM 1845 N N . ALA A 1 242 ? -4.875 -11.867 6.035 1 98.19 242 ALA A N 1
ATOM 1846 C CA . ALA A 1 242 ? -4.371 -10.828 6.934 1 98.19 242 ALA A CA 1
ATOM 1847 C C . ALA A 1 242 ? -4.805 -9.445 6.473 1 98.19 242 ALA A C 1
ATOM 1849 O O . ALA A 1 242 ? -4.688 -9.109 5.293 1 98.19 242 ALA A O 1
ATOM 1850 N N . VAL A 1 243 ? -5.375 -8.648 7.379 1 97.75 243 VAL A N 1
ATOM 1851 C CA . VAL A 1 243 ? -5.746 -7.27 7.102 1 97.75 243 VAL A CA 1
ATOM 1852 C C . VAL A 1 243 ? -4.535 -6.359 7.293 1 97.75 243 VAL A C 1
ATOM 1854 O O . VAL A 1 243 ? -3.832 -6.457 8.305 1 97.75 243 VAL A O 1
ATOM 1857 N N . ARG A 1 244 ? -4.258 -5.562 6.305 1 97.69 244 ARG A N 1
ATOM 1858 C CA . ARG A 1 244 ? -3.111 -4.66 6.332 1 97.69 244 ARG A CA 1
ATOM 1859 C C . ARG A 1 244 ? -3.453 -3.363 7.055 1 97.69 244 ARG A C 1
ATOM 1861 O O . ARG A 1 244 ? -4.309 -2.6 6.602 1 97.69 244 ARG A O 1
ATOM 1868 N N . GLU A 1 245 ? -2.863 -3.146 8.148 1 96.25 245 GLU A N 1
ATOM 1869 C CA . GLU A 1 245 ? -2.898 -1.881 8.875 1 96.25 245 GLU A CA 1
ATOM 1870 C C . GLU A 1 245 ? -4.336 -1.444 9.148 1 96.25 245 GLU A C 1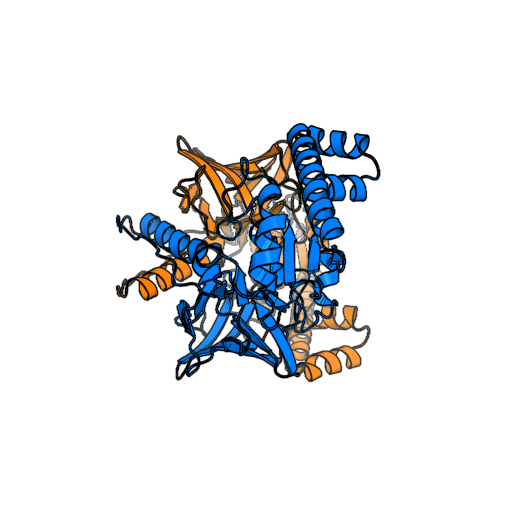
ATOM 1872 O O . GLU A 1 245 ? -4.719 -0.319 8.828 1 96.25 245 GLU A O 1
ATOM 1877 N N . PRO A 1 246 ? -5.098 -2.283 9.828 1 94.5 246 PRO A N 1
ATOM 1878 C CA . PRO A 1 246 ? -6.469 -1.911 10.172 1 94.5 246 PRO A CA 1
ATOM 1879 C C . PRO A 1 246 ? -6.535 -0.716 11.125 1 94.5 246 PRO A C 1
ATOM 1881 O O . PRO A 1 246 ? -5.703 -0.592 12.023 1 94.5 246 PRO A O 1
ATOM 1884 N N . PHE A 1 247 ? -7.426 0.146 10.875 1 88.56 247 PHE A N 1
ATOM 1885 C CA . PHE A 1 247 ? -7.641 1.321 11.711 1 88.56 247 PHE A CA 1
ATOM 1886 C C . PHE A 1 247 ? -8.891 1.153 12.562 1 88.56 247 PHE A C 1
ATOM 1888 O O . PHE A 1 247 ? -10.008 1.175 12.047 1 88.56 247 PHE A O 1
ATOM 1895 N N . PRO A 1 248 ? -8.664 0.997 13.836 1 80.19 248 PRO A N 1
ATOM 1896 C CA . PRO A 1 248 ? -9.867 0.976 14.68 1 80.19 248 PRO A CA 1
ATOM 1897 C C . PRO A 1 248 ? -10.602 2.314 14.695 1 80.19 248 PRO A C 1
ATOM 1899 O O . PRO A 1 248 ? -9.961 3.371 14.711 1 80.19 248 PRO A O 1
ATOM 1902 N N . SER A 1 249 ? -11.773 2.318 14.344 1 73.25 249 SER A N 1
ATOM 1903 C CA . SER A 1 249 ? -12.617 3.51 14.367 1 73.25 249 SER A CA 1
ATOM 1904 C C . SER A 1 249 ? -13.828 3.311 15.266 1 73.25 249 SER A C 1
ATOM 1906 O O . SER A 1 249 ? -13.969 2.27 15.914 1 73.25 249 SER A O 1
ATOM 1908 N N . ARG A 1 250 ? -14.547 4.355 15.344 1 65.62 250 ARG A N 1
ATOM 1909 C CA . ARG A 1 250 ? -15.781 4.262 16.109 1 65.62 250 ARG A CA 1
ATOM 1910 C C . ARG A 1 250 ? -16.672 3.15 15.586 1 65.62 250 ARG A C 1
ATOM 1912 O O . ARG A 1 250 ? -17.391 2.498 16.344 1 65.62 250 ARG A O 1
ATOM 1919 N N . SER A 1 251 ? -16.641 2.891 14.336 1 65.25 251 SER A N 1
ATOM 1920 C CA . SER A 1 251 ? -17.531 1.93 13.695 1 65.25 251 SER A CA 1
ATOM 1921 C C . SER A 1 251 ? -16.859 0.571 13.531 1 65.25 251 SER A C 1
ATOM 1923 O O . SER A 1 251 ? -17.5 -0.393 13.094 1 65.25 251 SER A O 1
ATOM 1925 N N . SER A 1 252 ? -15.523 0.538 13.898 1 72.81 252 SER A N 1
ATOM 1926 C CA . SER A 1 252 ? -14.812 -0.718 13.68 1 72.81 252 SER A CA 1
ATOM 1927 C C . SER A 1 252 ? -13.891 -1.041 14.852 1 72.81 252 SER A C 1
ATOM 1929 O O . SER A 1 252 ? -13.117 -0.19 15.289 1 72.81 252 SER A O 1
ATOM 1931 N N . THR A 1 253 ? -14.008 -2.295 15.289 1 75.69 253 THR A N 1
ATOM 1932 C CA . THR A 1 253 ? -13.094 -2.766 16.328 1 75.69 253 THR A CA 1
ATOM 1933 C C . THR A 1 253 ? -11.75 -3.168 15.734 1 75.69 253 THR A C 1
ATOM 1935 O O . THR A 1 253 ? -10.742 -3.223 16.438 1 75.69 253 THR A O 1
ATOM 1938 N N . ALA A 1 254 ? -11.82 -3.428 14.445 1 85 254 ALA A N 1
ATOM 1939 C CA . ALA A 1 254 ? -10.641 -3.922 13.742 1 85 254 ALA A CA 1
ATOM 1940 C C . ALA A 1 254 ? -10.102 -5.188 14.406 1 85 254 ALA A C 1
ATOM 1942 O O . ALA A 1 254 ? -8.898 -5.285 14.68 1 85 254 ALA A O 1
ATOM 1943 N N . GLU A 1 255 ? -10.914 -6.152 14.68 1 87.19 255 GLU A N 1
ATOM 1944 C CA . GLU A 1 255 ? -10.516 -7.391 15.352 1 87.19 255 GLU A CA 1
ATOM 1945 C C . GLU A 1 255 ? -10.344 -8.523 14.344 1 87.19 255 GLU A C 1
ATOM 1947 O O . GLU A 1 255 ? -9.555 -9.445 14.57 1 87.19 255 GLU A O 1
ATOM 1952 N N . LEU A 1 256 ? -11.133 -8.508 13.336 1 93.19 256 LEU A N 1
ATOM 1953 C CA . LEU A 1 256 ? -11.016 -9.508 12.289 1 93.19 256 LEU A CA 1
ATOM 1954 C C . LEU A 1 256 ? -9.852 -9.195 11.352 1 93.19 256 LEU A C 1
ATOM 1956 O O . LEU A 1 256 ? -10.062 -8.805 10.203 1 93.19 256 LEU A O 1
ATOM 1960 N N . VAL A 1 257 ? -8.586 -9.445 11.828 1 95.44 257 VAL A N 1
ATOM 1961 C CA . VAL A 1 257 ? -7.43 -8.922 11.109 1 95.44 257 VAL A CA 1
ATOM 1962 C C . VAL A 1 257 ? -6.59 -10.078 10.578 1 95.44 257 VAL A C 1
ATOM 1964 O O . VAL A 1 257 ? -5.672 -9.875 9.781 1 95.44 257 VAL A O 1
ATOM 1967 N N . TYR A 1 258 ? -6.82 -11.289 11.055 1 96.25 258 TYR A N 1
ATOM 1968 C CA . TYR A 1 258 ? -6.102 -12.492 10.656 1 96.25 258 TYR A CA 1
ATOM 1969 C C . TYR A 1 258 ? -6.961 -13.734 10.859 1 96.25 258 TYR A C 1
ATOM 1971 O O . TYR A 1 258 ? -7.711 -13.82 11.836 1 96.25 258 TYR A O 1
ATOM 1979 N N . GLY A 1 259 ? -6.883 -14.641 9.922 1 95.81 259 GLY A N 1
ATOM 1980 C CA . GLY A 1 259 ? -7.664 -15.852 10.078 1 95.81 259 GLY A CA 1
ATOM 1981 C C . GLY A 1 259 ? -7.551 -16.797 8.898 1 95.81 259 GLY A C 1
ATOM 1982 O O . GLY A 1 259 ? -6.711 -16.594 8.016 1 95.81 259 GLY A O 1
ATOM 1983 N N . GLN A 1 260 ? -8.391 -17.828 8.984 1 97.44 260 GLN A N 1
ATOM 1984 C CA . GLN A 1 260 ? -8.375 -18.875 7.965 1 97.44 260 GLN A CA 1
ATOM 1985 C C . GLN A 1 260 ? -9.703 -18.922 7.211 1 97.44 260 GLN A C 1
ATOM 1987 O O . GLN A 1 260 ? -10.766 -18.703 7.801 1 97.44 260 GLN A O 1
ATOM 1992 N N . VAL A 1 261 ? -9.602 -19.141 5.957 1 98.19 261 VAL A N 1
ATOM 1993 C CA . VAL A 1 261 ? -10.742 -19.359 5.074 1 98.19 261 VAL A CA 1
ATOM 1994 C C . VAL A 1 261 ? -10.781 -20.812 4.629 1 98.19 261 VAL A C 1
ATOM 1996 O O . VAL A 1 261 ? -9.781 -21.359 4.16 1 98.19 261 VAL A O 1
ATOM 1999 N N . THR A 1 262 ? -11.898 -21.453 4.789 1 97.56 262 THR A N 1
ATOM 2000 C CA . THR A 1 262 ? -12.078 -22.844 4.391 1 97.56 262 THR A CA 1
ATOM 2001 C C . THR A 1 262 ? -13.281 -22.984 3.463 1 97.56 262 THR A C 1
ATOM 2003 O O . THR A 1 262 ? -14.023 -22.016 3.242 1 97.56 262 THR A O 1
ATOM 2006 N N . ALA A 1 263 ? -13.398 -24.219 2.896 1 94.94 263 ALA A N 1
ATOM 2007 C CA . ALA A 1 263 ? -14.523 -24.484 2.006 1 94.94 263 ALA A CA 1
ATOM 2008 C C . ALA A 1 263 ? -15.852 -24.25 2.715 1 94.94 263 ALA A C 1
ATOM 2010 O O . ALA A 1 263 ? -16.812 -23.797 2.102 1 94.94 263 ALA A O 1
ATOM 2011 N N . GLY A 1 264 ? -15.891 -24.484 3.928 1 94.44 264 GLY A N 1
ATOM 2012 C CA . GLY A 1 264 ? -17.125 -24.344 4.68 1 94.44 264 GLY A CA 1
ATOM 2013 C C . GLY A 1 264 ? -17.344 -22.953 5.234 1 94.44 264 GLY A C 1
ATOM 2014 O O . GLY A 1 264 ? -18.438 -22.625 5.707 1 94.44 264 GLY A O 1
ATOM 2015 N N . GLN A 1 265 ? -16.375 -22.188 5.18 1 96.94 265 GLN A N 1
ATOM 2016 C CA . GLN A 1 265 ? -16.453 -20.844 5.742 1 96.94 265 GLN A CA 1
ATOM 2017 C C . GLN A 1 265 ? -15.703 -19.844 4.871 1 96.94 265 GLN A C 1
ATOM 2019 O O . GLN A 1 265 ? -14.617 -19.375 5.234 1 96.94 265 GLN A O 1
ATOM 2024 N N . PRO A 1 266 ? -16.391 -19.406 3.805 1 97.88 266 PRO A N 1
ATOM 2025 C CA . PRO A 1 266 ? -15.758 -18.406 2.926 1 97.88 266 PRO A CA 1
ATOM 2026 C C . PRO A 1 266 ? -15.68 -17.031 3.562 1 97.88 266 PRO A C 1
ATOM 2028 O O . PRO A 1 266 ? -16.375 -16.75 4.543 1 97.88 266 PRO A O 1
ATOM 2031 N N . LEU A 1 267 ? -14.805 -16.203 3.131 1 98.56 267 LEU A N 1
ATOM 2032 C CA . LEU A 1 267 ? -14.695 -14.805 3.508 1 98.56 267 LEU A CA 1
ATOM 2033 C C . LEU A 1 267 ? -15.531 -13.922 2.582 1 98.56 267 LEU A C 1
ATOM 2035 O O . LEU A 1 267 ? -15.461 -14.055 1.359 1 98.56 267 LEU A O 1
ATOM 2039 N N . THR A 1 268 ? -16.312 -13.086 3.135 1 98.31 268 THR A N 1
ATOM 2040 C CA . THR A 1 268 ? -17.141 -12.203 2.314 1 98.31 268 THR A CA 1
ATOM 2041 C C . THR A 1 268 ? -16.781 -10.742 2.58 1 98.31 268 THR A C 1
ATOM 2043 O O . THR A 1 268 ? -16.594 -10.344 3.73 1 98.31 268 THR A O 1
ATOM 2046 N N . LEU A 1 269 ? -16.719 -9.992 1.521 1 98 269 LEU A N 1
ATOM 2047 C CA . LEU A 1 269 ? -16.406 -8.562 1.601 1 98 269 LEU A CA 1
ATOM 2048 C C . LEU A 1 269 ? -17.422 -7.742 0.817 1 98 269 LEU A C 1
ATOM 2050 O O . LEU A 1 269 ? -17.844 -8.141 -0.269 1 98 269 LEU A O 1
ATOM 2054 N N . ARG A 1 270 ? -17.781 -6.668 1.381 1 96.19 270 ARG A N 1
ATOM 2055 C CA . ARG A 1 270 ? -18.562 -5.664 0.667 1 96.19 270 ARG A CA 1
ATOM 2056 C C . ARG A 1 270 ? -17.828 -4.332 0.604 1 96.19 270 ARG A C 1
ATOM 2058 O O . ARG A 1 270 ? -17.516 -3.744 1.64 1 96.19 270 ARG A O 1
ATOM 2065 N N . SER A 1 271 ? -17.609 -3.873 -0.619 1 95.44 271 SER A N 1
ATOM 2066 C CA . SER A 1 271 ? -16.844 -2.639 -0.792 1 95.44 271 SER A CA 1
ATOM 2067 C C . SER A 1 271 ? -17.688 -1.417 -0.44 1 95.44 271 SER A C 1
ATOM 2069 O O . SER A 1 271 ? -18.875 -1.352 -0.78 1 95.44 271 SER A O 1
ATOM 2071 N N . ARG A 1 272 ? -17.047 -0.533 0.253 1 90 272 ARG A N 1
ATOM 2072 C CA . ARG A 1 272 ? -17.641 0.77 0.535 1 90 272 ARG A CA 1
ATOM 2073 C C . ARG A 1 272 ? -16.828 1.893 -0.093 1 90 272 ARG A C 1
ATOM 2075 O O . ARG A 1 272 ? -16.984 3.061 0.271 1 90 272 ARG A O 1
ATOM 2082 N N . MET A 1 273 ? -15.898 1.51 -1.001 1 88.44 273 MET A N 1
ATOM 2083 C CA . MET A 1 273 ? -15.047 2.471 -1.691 1 88.44 273 MET A CA 1
ATOM 2084 C C . MET A 1 273 ? -15.703 2.965 -2.975 1 88.44 273 MET A C 1
ATOM 2086 O O . MET A 1 273 ? -15.961 2.18 -3.889 1 88.44 273 MET A O 1
ATOM 2090 N N . PRO A 1 274 ? -15.867 4.266 -3.064 1 80.69 274 PRO A N 1
ATOM 2091 C CA . PRO A 1 274 ? -16.531 4.758 -4.273 1 80.69 274 PRO A CA 1
ATOM 2092 C C . PRO A 1 274 ? -15.688 4.57 -5.531 1 80.69 274 PRO A C 1
ATOM 2094 O O . PRO A 1 274 ? -16.219 4.371 -6.621 1 80.69 274 PRO A O 1
ATOM 2097 N N . ASP A 1 275 ? -14.422 4.715 -5.297 1 82.12 275 ASP A N 1
ATOM 2098 C CA . ASP A 1 275 ? -13.539 4.594 -6.457 1 82.12 275 ASP A CA 1
ATOM 2099 C C . ASP A 1 275 ? -12.234 3.906 -6.086 1 82.12 275 ASP A C 1
ATOM 2101 O O . ASP A 1 275 ? -11.961 3.666 -4.906 1 82.12 275 ASP A O 1
ATOM 2105 N N . HIS A 1 276 ? -11.578 3.318 -6.984 1 87 276 HIS A N 1
ATOM 2106 C CA . HIS A 1 276 ? -10.188 2.871 -6.945 1 87 276 HIS A CA 1
ATOM 2107 C C . HIS A 1 276 ? -10.055 1.552 -6.191 1 87 276 HIS A C 1
ATOM 2109 O O . HIS A 1 276 ? -8.945 1.099 -5.914 1 87 276 HIS A O 1
ATOM 2115 N N . GLY A 1 277 ? -11.172 0.986 -5.707 1 95.25 277 GLY A N 1
ATOM 2116 C CA . GLY A 1 277 ? -11.102 -0.352 -5.141 1 95.25 277 GLY A CA 1
ATOM 2117 C C . GLY A 1 277 ? -10.812 -1.423 -6.172 1 95.25 277 GLY A C 1
ATOM 2118 O O . GLY A 1 277 ? -11.375 -1.401 -7.27 1 95.25 277 GLY A O 1
ATOM 2119 N N . VAL A 1 278 ? -9.922 -2.326 -5.812 1 97.25 278 VAL A N 1
ATOM 2120 C CA . VAL A 1 278 ? -9.555 -3.352 -6.781 1 97.25 278 VAL A CA 1
ATOM 2121 C C . VAL A 1 278 ? -9.32 -4.68 -6.062 1 97.25 278 VAL A C 1
ATOM 2123 O O . VAL A 1 278 ? -9.102 -4.707 -4.848 1 97.25 278 VAL A O 1
ATOM 2126 N N . ILE A 1 279 ? -9.438 -5.742 -6.77 1 98.25 279 ILE A N 1
ATOM 2127 C CA . ILE A 1 279 ? -8.93 -7.07 -6.43 1 98.25 279 ILE A CA 1
ATOM 2128 C C . ILE A 1 279 ? -7.961 -7.543 -7.508 1 98.25 279 ILE A C 1
ATOM 2130 O O . ILE A 1 279 ? -8.305 -7.582 -8.688 1 98.25 279 ILE A O 1
ATOM 2134 N N . PHE A 1 280 ? -6.766 -7.832 -7.156 1 97.06 280 PHE A N 1
ATOM 2135 C CA . PHE A 1 280 ? -5.84 -8.422 -8.117 1 97.06 280 PHE A CA 1
ATOM 2136 C C . PHE A 1 280 ? -5.133 -9.633 -7.512 1 97.06 280 PHE A C 1
ATOM 2138 O O . PHE A 1 280 ? -5.219 -9.867 -6.305 1 97.06 280 PHE A O 1
ATOM 2145 N N . SER A 1 281 ? -4.543 -10.438 -8.328 1 96.69 281 SER A N 1
ATOM 2146 C CA . SER A 1 281 ? -3.949 -11.672 -7.824 1 96.69 281 SER A CA 1
ATOM 2147 C C . SER A 1 281 ? -2.492 -11.797 -8.258 1 96.69 281 SER A C 1
ATOM 2149 O O . SER A 1 281 ? -2.09 -11.234 -9.281 1 96.69 281 SER A O 1
ATOM 2151 N N . ASP A 1 282 ? -1.754 -12.375 -7.398 1 95 282 ASP A N 1
ATOM 2152 C CA . ASP A 1 282 ? -0.4 -12.836 -7.684 1 95 282 ASP A CA 1
ATOM 2153 C C . ASP A 1 282 ? 0.489 -11.688 -8.148 1 95 282 ASP A C 1
ATOM 2155 O O . ASP A 1 282 ? 1.281 -11.844 -9.078 1 95 282 ASP A O 1
ATOM 2159 N N . GLY A 1 283 ? 0.244 -10.547 -7.602 1 89.31 283 GLY A N 1
ATOM 2160 C CA . GLY A 1 283 ? 1.087 -9.391 -7.84 1 89.31 283 GLY A CA 1
ATOM 2161 C C . GLY A 1 283 ? 0.864 -8.758 -9.203 1 89.31 283 GLY A C 1
ATOM 2162 O O . GLY A 1 283 ? 1.619 -7.875 -9.609 1 89.31 283 GLY A O 1
ATOM 2163 N N . MET A 1 284 ? -0.118 -9.203 -9.875 1 87.88 284 MET A N 1
ATOM 2164 C CA . MET A 1 284 ? -0.416 -8.648 -11.188 1 87.88 284 MET A CA 1
ATOM 2165 C C . MET A 1 284 ? -1.46 -7.539 -11.086 1 87.88 284 MET A C 1
ATOM 2167 O O . MET A 1 284 ? -2.643 -7.766 -11.352 1 87.88 284 MET A O 1
ATOM 2171 N N . GLU A 1 285 ? -1.003 -6.348 -10.906 1 87.94 285 GLU A N 1
ATOM 2172 C CA . GLU A 1 285 ? -1.895 -5.215 -10.664 1 87.94 285 GLU A CA 1
ATOM 2173 C C . GLU A 1 285 ? -2.689 -4.863 -11.914 1 87.94 285 GLU A C 1
ATOM 2175 O O . GLU A 1 285 ? -3.773 -4.285 -11.828 1 87.94 285 GLU A O 1
ATOM 2180 N N . ALA A 1 286 ? -2.061 -5.242 -13.023 1 83.31 286 ALA A N 1
ATOM 2181 C CA . ALA A 1 286 ? -2.721 -4.914 -14.281 1 83.31 286 ALA A CA 1
ATOM 2182 C C . ALA A 1 286 ? -3.934 -5.809 -14.516 1 83.31 286 ALA A C 1
ATOM 2184 O O . ALA A 1 286 ? -4.871 -5.426 -15.219 1 83.31 286 ALA A O 1
ATOM 2185 N N . ASP A 1 287 ? -3.875 -6.977 -14 1 84.56 287 ASP A N 1
ATOM 2186 C CA . ASP A 1 287 ? -4.996 -7.91 -14.062 1 84.56 287 ASP A CA 1
ATOM 2187 C C . ASP A 1 287 ? -5.836 -7.84 -12.789 1 84.56 287 ASP A C 1
ATOM 2189 O O . ASP A 1 287 ? -5.535 -8.516 -11.805 1 84.56 287 ASP A O 1
ATOM 2193 N N . TYR A 1 288 ? -6.902 -6.922 -12.859 1 92.56 288 TYR A N 1
ATOM 2194 C CA . TYR A 1 288 ? -7.652 -6.707 -11.625 1 92.56 288 TYR A CA 1
ATOM 2195 C C . TYR A 1 288 ? -9.148 -6.648 -11.906 1 92.56 288 TYR A C 1
ATOM 2197 O O . TYR A 1 288 ? -9.57 -6.441 -13.047 1 92.56 288 TYR A O 1
ATOM 2205 N N . LEU A 1 289 ? -9.891 -6.969 -10.875 1 95.69 289 LEU A N 1
ATOM 2206 C CA . LEU A 1 289 ? -11.32 -6.707 -10.828 1 95.69 289 LEU A CA 1
ATOM 2207 C C . LEU A 1 289 ? -11.617 -5.395 -10.109 1 95.69 289 LEU A C 1
ATOM 2209 O O . LEU A 1 289 ? -11 -5.09 -9.086 1 95.69 289 LEU A O 1
ATOM 2213 N N . GLN A 1 290 ? -12.539 -4.648 -10.758 1 94.31 290 GLN A N 1
ATOM 2214 C CA . GLN A 1 290 ? -13.016 -3.473 -10.039 1 94.31 290 GLN A CA 1
ATOM 2215 C C . GLN A 1 290 ? -13.852 -3.867 -8.828 1 94.31 290 GLN A C 1
ATOM 2217 O O . GLN A 1 290 ? -14.734 -4.719 -8.922 1 94.31 290 GLN A O 1
ATOM 2222 N N . PHE A 1 291 ? -13.586 -3.303 -7.699 1 95.5 291 PHE A N 1
ATOM 2223 C CA . PHE A 1 291 ? -14.258 -3.625 -6.445 1 95.5 291 PHE A CA 1
ATOM 2224 C C . PHE A 1 291 ? -14.719 -2.355 -5.734 1 95.5 291 PHE A C 1
ATOM 2226 O O . PHE A 1 291 ? -14.195 -2.01 -4.676 1 95.5 291 PHE A O 1
ATOM 2233 N N . THR A 1 292 ? -15.688 -1.751 -6.238 1 90.81 292 THR A N 1
ATOM 2234 C CA . THR A 1 292 ? -16.141 -0.446 -5.773 1 90.81 292 THR A CA 1
ATOM 2235 C C . THR A 1 292 ? -17.438 -0.579 -4.977 1 90.81 292 THR A C 1
ATOM 2237 O O . THR A 1 292 ? -17.984 -1.678 -4.84 1 90.81 292 THR A O 1
ATOM 2240 N N . ALA A 1 293 ? -17.859 0.515 -4.5 1 87.44 293 ALA A N 1
ATOM 2241 C CA . ALA A 1 293 ? -18.969 0.56 -3.547 1 87.44 293 ALA A CA 1
ATOM 2242 C C . ALA A 1 293 ? -20.156 -0.256 -4.047 1 87.44 293 ALA A C 1
ATOM 2244 O O . ALA A 1 293 ? -20.547 -0.139 -5.211 1 87.44 293 ALA A O 1
ATOM 2245 N N . GLY A 1 294 ? -20.672 -1.087 -3.141 1 85.44 294 GLY A N 1
ATOM 2246 C CA . GLY A 1 294 ? -21.812 -1.921 -3.451 1 85.44 294 GLY A CA 1
ATOM 2247 C C . GLY A 1 294 ? -21.438 -3.307 -3.938 1 85.44 294 GLY A C 1
ATOM 2248 O O . GLY A 1 294 ? -22.234 -4.238 -3.863 1 85.44 294 GLY A O 1
ATOM 2249 N N . MET A 1 295 ? -20.297 -3.461 -4.488 1 92.12 295 MET A N 1
ATOM 2250 C CA . MET A 1 295 ? -19.828 -4.758 -4.965 1 92.12 295 MET A CA 1
ATOM 2251 C C . MET A 1 295 ? -19.531 -5.691 -3.795 1 92.12 295 MET A C 1
ATOM 2253 O O . MET A 1 295 ? -18.969 -5.262 -2.781 1 92.12 295 MET A O 1
ATOM 2257 N N . GLN A 1 296 ? -19.906 -6.887 -4 1 96.25 296 GLN A N 1
ATOM 2258 C CA . GLN A 1 296 ? -19.609 -7.914 -3.012 1 96.25 296 GLN A CA 1
ATOM 2259 C C . GLN A 1 296 ? -18.672 -8.977 -3.586 1 96.25 296 GLN A C 1
ATOM 2261 O O . GLN A 1 296 ? -18.766 -9.32 -4.762 1 96.25 296 GLN A O 1
ATOM 2266 N N . ALA A 1 297 ? -17.828 -9.414 -2.779 1 98.06 297 ALA A N 1
ATOM 2267 C CA . ALA A 1 297 ? -16.906 -10.477 -3.174 1 98.06 297 ALA A CA 1
ATOM 2268 C C . ALA A 1 297 ? -16.969 -11.648 -2.189 1 98.06 297 ALA A C 1
ATOM 2270 O O . ALA A 1 297 ? -17 -11.438 -0.974 1 98.06 297 ALA A O 1
ATOM 2271 N N . THR A 1 298 ? -17.094 -12.805 -2.676 1 98.5 298 THR A N 1
ATOM 2272 C CA . THR A 1 298 ? -16.906 -14.031 -1.898 1 98.5 298 THR A CA 1
ATOM 2273 C C . THR A 1 298 ? -15.562 -14.672 -2.205 1 98.5 298 THR A C 1
ATOM 2275 O O . THR A 1 298 ? -15.273 -15 -3.357 1 98.5 298 THR A O 1
ATOM 2278 N N . ILE A 1 299 ? -14.766 -14.844 -1.187 1 98.75 299 ILE A N 1
ATOM 2279 C CA . ILE A 1 299 ? -13.422 -15.406 -1.334 1 98.75 299 ILE A CA 1
ATOM 2280 C C . ILE A 1 299 ? -13.398 -16.828 -0.786 1 98.75 299 ILE A C 1
ATOM 2282 O O . ILE A 1 299 ? -13.789 -17.062 0.359 1 98.75 299 ILE A O 1
ATOM 2286 N N . GLY A 1 300 ? -12.906 -17.719 -1.531 1 98.62 300 GLY A N 1
ATOM 2287 C CA . GLY A 1 300 ? -12.805 -19.109 -1.115 1 98.62 300 GLY A CA 1
ATOM 2288 C C . GLY A 1 300 ? -11.828 -19.922 -1.949 1 98.62 300 GLY A C 1
ATOM 2289 O O . GLY A 1 300 ? -11.008 -19.344 -2.674 1 98.62 300 GLY A O 1
ATOM 2290 N N . LEU A 1 301 ? -11.883 -21.219 -1.707 1 98.38 301 LEU A N 1
ATOM 2291 C CA . LEU A 1 301 ? -11.07 -22.156 -2.482 1 98.38 301 LEU A CA 1
ATOM 2292 C C . LEU A 1 301 ? -11.641 -22.344 -3.885 1 98.38 301 LEU A C 1
ATOM 2294 O O . LEU A 1 301 ? -12.859 -22.438 -4.055 1 98.38 301 LEU A O 1
ATOM 2298 N N . SER A 1 302 ? -10.766 -22.281 -4.852 1 97.81 302 SER A N 1
ATOM 2299 C CA . SER A 1 302 ? -11.195 -22.562 -6.215 1 97.81 302 SER A CA 1
ATOM 2300 C C . SER A 1 302 ? -11.547 -24.047 -6.379 1 97.81 302 SER A C 1
ATOM 2302 O O . SER A 1 302 ? -10.977 -24.906 -5.707 1 97.81 302 SER A O 1
ATOM 2304 N N . ASP A 1 303 ? -12.445 -24.281 -7.316 1 95.12 303 ASP A N 1
ATOM 2305 C CA . ASP A 1 303 ? -12.734 -25.672 -7.691 1 95.12 303 ASP A CA 1
ATOM 2306 C C . ASP A 1 303 ? -11.633 -26.234 -8.578 1 95.12 303 ASP A C 1
ATOM 2308 O O . ASP A 1 303 ? -11.547 -27.453 -8.758 1 95.12 303 ASP A O 1
ATOM 2312 N N . ARG A 1 304 ? -10.852 -25.344 -9.078 1 94.69 304 ARG A N 1
ATOM 2313 C CA . ARG A 1 304 ? -9.695 -25.75 -9.883 1 94.69 304 ARG A CA 1
ATOM 2314 C C . ARG A 1 304 ? -8.445 -25.859 -9.023 1 94.69 304 ARG A C 1
ATOM 2316 O O . ARG A 1 304 ? -8.281 -25.125 -8.047 1 94.69 304 ARG A O 1
ATOM 2323 N N . GLN A 1 305 ? -7.609 -26.797 -9.406 1 95.81 305 GLN A N 1
ATOM 2324 C CA . GLN A 1 305 ? -6.324 -26.969 -8.727 1 95.81 305 GLN A CA 1
ATOM 2325 C C . GLN A 1 305 ? -5.164 -26.844 -9.711 1 95.81 305 GLN A C 1
ATOM 2327 O O . GLN A 1 305 ? -5.289 -27.203 -10.883 1 95.81 305 GLN A O 1
ATOM 2332 N N . GLY A 1 306 ? -4.117 -26.266 -9.227 1 97.19 306 GLY A N 1
ATOM 2333 C CA . GLY A 1 306 ? -2.895 -26.281 -10.016 1 97.19 306 GLY A CA 1
ATOM 2334 C C . GLY A 1 306 ? -2.203 -27.641 -10.016 1 97.19 306 GLY A C 1
ATOM 2335 O O . GLY A 1 306 ? -2.264 -28.375 -9.031 1 97.19 306 GLY A O 1
ATOM 2336 N N . CYS A 1 307 ? -1.602 -27.938 -11.133 1 97.06 307 CYS A N 1
ATOM 2337 C CA . CYS A 1 307 ? -0.837 -29.172 -11.289 1 97.06 307 CYS A CA 1
ATOM 2338 C C . CYS A 1 307 ? 0.599 -28.875 -11.703 1 97.06 307 CYS A C 1
ATOM 2340 O O . CYS A 1 307 ? 0.891 -28.75 -12.891 1 97.06 307 CYS A O 1
ATOM 2342 N N . LEU A 1 308 ? 1.498 -28.891 -10.727 1 97.75 308 LEU A N 1
ATOM 2343 C CA . LEU A 1 308 ? 2.898 -28.578 -10.992 1 97.75 308 LEU A CA 1
ATOM 2344 C C . LEU A 1 308 ? 3.723 -29.844 -11.133 1 97.75 308 LEU A C 1
ATOM 2346 O O . LEU A 1 308 ? 3.721 -30.688 -10.234 1 97.75 308 LEU A O 1
ATOM 2350 N N . VAL A 1 309 ? 4.426 -29.953 -12.203 1 97.25 309 VAL A N 1
ATOM 2351 C CA . VAL A 1 309 ? 5.277 -31.125 -12.438 1 97.25 309 VAL A CA 1
ATOM 2352 C C . VAL A 1 309 ? 6.508 -31.047 -11.531 1 97.25 309 VAL A C 1
ATOM 2354 O O . VAL A 1 309 ? 7.125 -30 -11.398 1 97.25 309 VAL A O 1
ATOM 2357 N N . VAL A 1 310 ? 6.828 -32.219 -10.906 1 94.44 310 VAL A N 1
ATOM 2358 C CA . VAL A 1 310 ? 7.969 -32.219 -10 1 94.44 310 VAL A CA 1
ATOM 2359 C C . VAL A 1 310 ? 8.859 -33.438 -10.305 1 94.44 310 VAL A C 1
ATOM 2361 O O . VAL A 1 310 ? 8.406 -34.406 -10.891 1 94.44 310 VAL A O 1
ATOM 2364 N N . MET B 1 1 ? 3.094 47.25 12.812 1 44.72 1 MET B N 1
ATOM 2365 C CA . MET B 1 1 ? 2.164 47.094 11.695 1 44.72 1 MET B CA 1
ATOM 2366 C C . MET B 1 1 ? 0.721 47.062 12.188 1 44.72 1 MET B C 1
ATOM 2368 O O . MET B 1 1 ? 0.44 46.531 13.266 1 44.72 1 MET B O 1
ATOM 2372 N N . ASN B 1 2 ? -0.225 47.844 11.773 1 51.78 2 ASN B N 1
ATOM 2373 C CA . ASN B 1 2 ? -1.619 47.906 12.203 1 51.78 2 ASN B CA 1
ATOM 2374 C C . ASN B 1 2 ? -2.305 46.562 12.086 1 51.78 2 ASN B C 1
ATOM 2376 O O . ASN B 1 2 ? -2.162 45.844 11.078 1 51.78 2 ASN B O 1
ATOM 2380 N N . ALA B 1 3 ? -2.514 45.938 13.227 1 56.16 3 ALA B N 1
ATOM 2381 C CA . ALA B 1 3 ? -3.168 44.625 13.359 1 56.16 3 ALA B CA 1
ATOM 2382 C C . ALA B 1 3 ? -4.227 44.438 12.273 1 56.16 3 ALA B C 1
ATOM 2384 O O . ALA B 1 3 ? -4.395 43.312 11.75 1 56.16 3 ALA B O 1
ATOM 2385 N N . ASN B 1 4 ? -4.906 45.469 11.938 1 60.59 4 ASN B N 1
ATOM 2386 C CA . ASN B 1 4 ? -5.98 45.438 10.953 1 60.59 4 ASN B CA 1
ATOM 2387 C C . ASN B 1 4 ? -5.438 45.344 9.531 1 60.59 4 ASN B C 1
ATOM 2389 O O . ASN B 1 4 ? -6.207 45.219 8.578 1 60.59 4 ASN B O 1
ATOM 2393 N N . GLU B 1 5 ? -4.07 45.188 9.516 1 76.81 5 GLU B N 1
ATOM 2394 C CA . GLU B 1 5 ? -3.486 45.344 8.188 1 76.81 5 GLU B CA 1
ATOM 2395 C C . GLU B 1 5 ? -2.973 44 7.672 1 76.81 5 GLU B C 1
ATOM 2397 O O . GLU B 1 5 ? -2.57 43.875 6.512 1 76.81 5 GLU B O 1
ATOM 2402 N N . ARG B 1 6 ? -3.15 42.906 8.484 1 89.75 6 ARG B N 1
ATOM 2403 C CA . ARG B 1 6 ? -2.578 41.656 8.016 1 89.75 6 ARG B CA 1
ATOM 2404 C C . ARG B 1 6 ? -3.498 41 7 1 89.75 6 ARG B C 1
ATOM 2406 O O . ARG B 1 6 ? -4.719 41 7.172 1 89.75 6 ARG B O 1
ATOM 2413 N N . LYS B 1 7 ? -2.912 40.531 6.02 1 95.25 7 LYS B N 1
ATOM 2414 C CA . LYS B 1 7 ? -3.631 39.812 4.977 1 95.25 7 LYS B CA 1
ATOM 2415 C C . LYS B 1 7 ? -4.023 38.406 5.449 1 95.25 7 LYS B C 1
ATOM 2417 O O . LYS B 1 7 ? -3.254 37.75 6.145 1 95.25 7 LYS B O 1
ATOM 2422 N N . THR B 1 8 ? -5.23 38.062 5.117 1 97.31 8 THR B N 1
ATOM 2423 C CA . THR B 1 8 ? -5.691 36.719 5.426 1 97.31 8 THR B CA 1
ATOM 2424 C C . THR B 1 8 ? -5.793 35.875 4.156 1 97.31 8 THR B C 1
ATOM 2426 O O . THR B 1 8 ? -6.324 36.344 3.141 1 97.31 8 THR B O 1
ATOM 2429 N N . VAL B 1 9 ? -5.207 34.719 4.172 1 98.25 9 VAL B N 1
ATOM 2430 C CA . VAL B 1 9 ? -5.328 33.781 3.061 1 98.25 9 VAL B CA 1
ATOM 2431 C C . VAL B 1 9 ? -6.25 32.625 3.453 1 98.25 9 VAL B C 1
ATOM 2433 O O . VAL B 1 9 ? -5.969 31.906 4.406 1 98.25 9 VAL B O 1
ATOM 2436 N N . LEU B 1 10 ? -7.348 32.531 2.758 1 98.38 10 LEU B N 1
ATOM 2437 C CA . LEU B 1 10 ? -8.305 31.438 2.984 1 98.38 10 LEU B CA 1
ATOM 2438 C C . LEU B 1 10 ? -8.062 30.281 2.025 1 98.38 10 LEU B C 1
ATOM 2440 O O . LEU B 1 10 ? -8.148 30.453 0.807 1 98.38 10 LEU B O 1
ATOM 2444 N N . VAL B 1 11 ? -7.742 29.125 2.578 1 98.19 11 VAL B N 1
ATOM 2445 C CA . VAL B 1 11 ? -7.559 27.922 1.777 1 98.19 11 VAL B CA 1
ATOM 2446 C C . VAL B 1 11 ? -8.859 27.109 1.751 1 98.19 11 VAL B C 1
ATOM 2448 O O . VAL B 1 11 ? -9.414 26.781 2.803 1 98.19 11 VAL B O 1
ATOM 2451 N N . VAL B 1 12 ? -9.297 26.812 0.536 1 96.94 12 VAL B N 1
ATOM 2452 C CA . VAL B 1 12 ? -10.562 26.109 0.364 1 96.94 12 VAL B CA 1
ATOM 2453 C C . VAL B 1 12 ? -10.344 24.859 -0.484 1 96.94 12 VAL B C 1
ATOM 2455 O O . VAL B 1 12 ? -9.258 24.656 -1.046 1 96.94 12 VAL B O 1
ATOM 2458 N N . ARG B 1 13 ? -11.242 23.953 -0.422 1 91.62 13 ARG B N 1
ATOM 2459 C CA . ARG B 1 13 ? -11.18 22.734 -1.232 1 91.62 13 ARG B CA 1
ATOM 2460 C C . ARG B 1 13 ? -12.5 22.5 -1.965 1 91.62 13 ARG B C 1
ATOM 2462 O O . ARG B 1 13 ? -13.547 22.984 -1.535 1 91.62 13 ARG B O 1
ATOM 2469 N N . ARG B 1 14 ? -12.492 21.766 -3.055 1 85.56 14 ARG B N 1
ATOM 2470 C CA . ARG B 1 14 ? -13.695 21.281 -3.729 1 85.56 14 ARG B CA 1
ATOM 2471 C C . ARG B 1 14 ? -14.359 20.172 -2.924 1 85.56 14 ARG B C 1
ATOM 2473 O O . ARG B 1 14 ? -13.68 19.344 -2.303 1 85.56 14 ARG B O 1
ATOM 2480 N N . THR B 1 15 ? -15.633 20.219 -2.863 1 86.06 15 THR B N 1
ATOM 2481 C CA . THR B 1 15 ? -16.359 19.141 -2.205 1 86.06 15 THR B CA 1
ATOM 2482 C C . THR B 1 15 ? -16.359 17.875 -3.068 1 86.06 15 THR B C 1
ATOM 2484 O O . THR B 1 15 ? -15.984 17.922 -4.242 1 86.06 15 THR B O 1
ATOM 2487 N N . ARG B 1 16 ? -16.766 16.75 -2.463 1 79.88 16 ARG B N 1
ATOM 2488 C CA . ARG B 1 16 ? -16.906 15.5 -3.213 1 79.88 16 ARG B CA 1
ATOM 2489 C C . ARG B 1 16 ? -17.891 15.672 -4.375 1 79.88 16 ARG B C 1
ATOM 2491 O O . ARG B 1 16 ? -17.656 15.133 -5.461 1 79.88 16 ARG B O 1
ATOM 2498 N N . LEU B 1 17 ? -18.922 16.422 -4.125 1 82.25 17 LEU B N 1
ATOM 2499 C CA . LEU B 1 17 ? -19.906 16.672 -5.168 1 82.25 17 LEU B CA 1
ATOM 2500 C C . LEU B 1 17 ? -19.297 17.453 -6.324 1 82.25 17 LEU B C 1
ATOM 2502 O O . LEU B 1 17 ? -19.531 17.125 -7.488 1 82.25 17 LEU B O 1
ATOM 2506 N N . ASP B 1 18 ? -18.5 18.438 -5.906 1 84.12 18 ASP B N 1
ATOM 2507 C CA . ASP B 1 18 ? -17.828 19.234 -6.93 1 84.12 18 ASP B CA 1
ATOM 2508 C C . ASP B 1 18 ? -16.969 18.359 -7.824 1 84.12 18 ASP B C 1
ATOM 2510 O O . ASP B 1 18 ? -16.969 18.516 -9.047 1 84.12 18 ASP B O 1
ATOM 2514 N N . GLU B 1 19 ? -16.297 17.484 -7.195 1 80.69 19 GLU B N 1
ATOM 2515 C CA . GLU B 1 19 ? -15.414 16.594 -7.93 1 80.69 19 GLU B CA 1
ATOM 2516 C C . GLU B 1 19 ? -16.203 15.641 -8.828 1 80.69 19 GLU B C 1
ATOM 2518 O O . GLU B 1 19 ? -15.789 15.367 -9.961 1 80.69 19 GLU B O 1
ATOM 2523 N N . LEU B 1 20 ? -17.297 15.125 -8.305 1 79.06 20 LEU B N 1
ATOM 2524 C CA . LEU B 1 20 ? -18.141 14.219 -9.07 1 79.06 20 LEU B CA 1
ATOM 2525 C C . LEU B 1 20 ? -18.734 14.922 -10.289 1 79.06 20 LEU B C 1
ATOM 2527 O O . LEU B 1 20 ? -18.766 14.352 -11.383 1 79.06 20 LEU B O 1
ATOM 2531 N N . VAL B 1 21 ? -19.156 16.109 -10.047 1 81.62 21 VAL B N 1
ATOM 2532 C CA . VAL B 1 21 ? -19.781 16.875 -11.125 1 81.62 21 VAL B CA 1
ATOM 2533 C C . VAL B 1 21 ? -18.734 17.203 -12.188 1 81.62 21 VAL B C 1
ATOM 2535 O O . VAL B 1 21 ? -19.031 17.172 -13.383 1 81.62 21 VAL B O 1
ATOM 2538 N N . ALA B 1 22 ? -17.609 17.516 -11.695 1 80 22 ALA B N 1
ATOM 2539 C CA . ALA B 1 22 ? -16.516 17.781 -12.633 1 80 22 ALA B CA 1
ATOM 2540 C C . ALA B 1 22 ? -16.203 16.547 -13.477 1 80 22 ALA B C 1
ATOM 2542 O O . ALA B 1 22 ? -15.922 16.656 -14.672 1 80 22 ALA B O 1
ATOM 2543 N N . ARG B 1 23 ? -16.297 15.398 -12.938 1 77.5 23 ARG B N 1
ATOM 2544 C CA . ARG B 1 23 ? -15.945 14.148 -13.602 1 77.5 23 ARG B CA 1
ATOM 2545 C C . ARG B 1 23 ? -17.062 13.695 -14.539 1 77.5 23 ARG B C 1
ATOM 2547 O O . ARG B 1 23 ? -16.797 13.227 -15.648 1 77.5 23 ARG B O 1
ATOM 2554 N N . TYR B 1 24 ? -18.344 13.875 -14.055 1 77.5 24 TYR B N 1
ATOM 2555 C CA . TYR B 1 24 ? -19.453 13.32 -14.805 1 77.5 24 TYR B CA 1
ATOM 2556 C C . TYR B 1 24 ? -20.25 14.422 -15.5 1 77.5 24 TYR B C 1
ATOM 2558 O O . TYR B 1 24 ? -21.312 14.172 -16.078 1 77.5 24 TYR B O 1
ATOM 2566 N N . HIS B 1 25 ? -19.734 15.664 -15.438 1 78.5 25 HIS B N 1
ATOM 2567 C CA . HIS B 1 25 ? -20.141 16.844 -16.203 1 78.5 25 HIS B CA 1
ATOM 2568 C C . HIS B 1 25 ? -21.453 17.422 -15.695 1 78.5 25 HIS B C 1
ATOM 2570 O O . HIS B 1 25 ? -21.656 18.625 -15.711 1 78.5 25 HIS B O 1
ATOM 2576 N N . THR B 1 26 ? -22.406 16.469 -15.25 1 82.75 26 THR B N 1
ATOM 2577 C CA . THR B 1 26 ? -23.672 17 -14.75 1 82.75 26 THR B CA 1
ATOM 2578 C C . THR B 1 26 ? -24.031 16.344 -13.414 1 82.75 26 THR B C 1
ATOM 2580 O O . THR B 1 26 ? -23.578 15.242 -13.109 1 82.75 26 THR B O 1
ATOM 2583 N N . LEU B 1 27 ? -24.875 17.094 -12.727 1 81.12 27 LEU B N 1
ATOM 2584 C CA . LEU B 1 27 ? -25.359 16.609 -11.438 1 81.12 27 LEU B CA 1
ATOM 2585 C C . LEU B 1 27 ? -26.172 15.328 -11.617 1 81.12 27 LEU B C 1
ATOM 2587 O O . LEU B 1 27 ? -26.062 14.398 -10.812 1 81.12 27 LEU B O 1
ATOM 2591 N N . SER B 1 28 ? -26.875 15.273 -12.586 1 80.31 28 SER B N 1
ATOM 2592 C CA . SER B 1 28 ? -27.719 14.117 -12.867 1 80.31 28 SER B CA 1
ATOM 2593 C C . SER B 1 28 ? -26.891 12.875 -13.148 1 80.31 28 SER B C 1
ATOM 2595 O O . SER B 1 28 ? -27.203 11.789 -12.656 1 80.31 28 SER B O 1
ATOM 2597 N N . GLN B 1 29 ? -25.891 13.062 -13.875 1 77 29 GLN B N 1
ATOM 2598 C CA . GLN B 1 29 ? -25 11.945 -14.188 1 77 29 GLN B CA 1
ATOM 2599 C C . GLN B 1 29 ? -24.266 11.477 -12.938 1 77 29 GLN B C 1
ATOM 2601 O O . GLN B 1 29 ? -24.094 10.273 -12.727 1 77 29 GLN B O 1
ATOM 2606 N N . ALA B 1 30 ? -23.906 12.398 -12.18 1 78.06 30 ALA B N 1
ATOM 2607 C CA . ALA B 1 30 ? -23.234 12.062 -10.922 1 78.06 30 ALA B CA 1
ATOM 2608 C C . ALA B 1 30 ? -24.156 11.266 -10 1 78.06 30 ALA B C 1
ATOM 2610 O O . ALA B 1 30 ? -23.734 10.273 -9.406 1 78.06 30 ALA B O 1
ATOM 2611 N N . ARG B 1 31 ? -25.344 11.703 -9.984 1 81.38 31 ARG B N 1
ATOM 2612 C CA . ARG B 1 31 ? -26.328 11.023 -9.164 1 81.38 31 ARG B CA 1
ATOM 2613 C C . ARG B 1 31 ? -26.547 9.586 -9.633 1 81.38 31 ARG B C 1
ATOM 2615 O O . ARG B 1 31 ? -26.547 8.656 -8.828 1 81.38 31 ARG B O 1
ATOM 2622 N N . PHE B 1 32 ? -26.672 9.461 -10.812 1 75.25 32 PHE B N 1
ATOM 2623 C CA . PHE B 1 32 ? -26.906 8.141 -11.391 1 75.25 32 PHE B CA 1
ATOM 2624 C C . PHE B 1 32 ? -25.75 7.199 -11.047 1 75.25 32 PHE B C 1
ATOM 2626 O O . PHE B 1 32 ? -25.984 6.062 -10.625 1 75.25 32 PHE B O 1
ATOM 2633 N N . TYR B 1 33 ? -24.641 7.781 -11.273 1 71.81 33 TYR B N 1
ATOM 2634 C CA . TYR B 1 33 ? -23.453 6.965 -11.023 1 71.81 33 TYR B CA 1
ATOM 2635 C C . TYR B 1 33 ? -23.406 6.512 -9.562 1 71.81 33 TYR B C 1
ATOM 2637 O O . TYR B 1 33 ? -23.234 5.32 -9.289 1 71.81 33 TYR B O 1
ATOM 2645 N N . ILE B 1 34 ? -23.547 7.375 -8.664 1 74.25 34 ILE B N 1
ATOM 2646 C CA . ILE B 1 34 ? -23.438 7.109 -7.234 1 74.25 34 ILE B CA 1
ATOM 2647 C C . ILE B 1 34 ? -24.578 6.18 -6.797 1 74.25 34 ILE B C 1
ATOM 2649 O O . ILE B 1 34 ? -24.344 5.227 -6.047 1 74.25 34 ILE B O 1
ATOM 2653 N N . GLU B 1 35 ? -25.703 6.426 -7.266 1 75.12 35 GLU B N 1
ATOM 2654 C CA . GLU B 1 35 ? -26.844 5.594 -6.891 1 75.12 35 GLU B CA 1
ATOM 2655 C C . GLU B 1 35 ? -26.734 4.199 -7.504 1 75.12 35 GLU B C 1
ATOM 2657 O O . GLU B 1 35 ? -27.141 3.213 -6.891 1 75.12 35 GLU B O 1
ATOM 2662 N N . HIS B 1 36 ? -26.188 4.207 -8.648 1 69.12 36 HIS B N 1
ATOM 2663 C CA . HIS B 1 36 ? -25.953 2.914 -9.281 1 69.12 36 HIS B CA 1
ATOM 2664 C C . HIS B 1 36 ? -25 2.059 -8.461 1 69.12 36 HIS B C 1
ATOM 2666 O O . HIS B 1 36 ? -25.109 0.831 -8.445 1 69.12 36 HIS B O 1
ATOM 2672 N N . LEU B 1 37 ? -24.141 2.77 -7.832 1 66.44 37 LEU B N 1
ATOM 2673 C CA . LEU B 1 37 ? -23.188 2.066 -6.992 1 66.44 37 LEU B CA 1
ATOM 2674 C C . LEU B 1 37 ? -23.781 1.747 -5.625 1 66.44 37 LEU B C 1
ATOM 2676 O O . LEU B 1 37 ? -23.141 1.078 -4.805 1 66.44 37 LEU B O 1
ATOM 2680 N N . GLY B 1 38 ? -24.938 2.236 -5.402 1 66.19 38 GLY B N 1
ATOM 2681 C CA . GLY B 1 38 ? -25.625 1.962 -4.156 1 66.19 38 GLY B CA 1
ATOM 2682 C C . GLY B 1 38 ? -25.297 2.947 -3.055 1 66.19 38 GLY B C 1
ATOM 2683 O O . GLY B 1 38 ? -25.594 2.707 -1.884 1 66.19 38 GLY B O 1
ATOM 2684 N N . ALA B 1 39 ? -24.609 3.91 -3.439 1 69.56 39 ALA B N 1
ATOM 2685 C CA . ALA B 1 39 ? -24.234 4.902 -2.438 1 69.56 39 ALA B CA 1
ATOM 2686 C C . ALA B 1 39 ? -25.297 5.984 -2.299 1 69.56 39 ALA B C 1
ATOM 2688 O O . ALA B 1 39 ? -26.188 6.102 -3.152 1 69.56 39 ALA B O 1
ATOM 2689 N N . ASP B 1 40 ? -25.297 6.664 -1.156 1 77.19 40 ASP B N 1
ATOM 2690 C CA . ASP B 1 40 ? -26.281 7.699 -0.843 1 77.19 40 ASP B CA 1
ATOM 2691 C C . ASP B 1 40 ? -25.875 9.039 -1.45 1 77.19 40 ASP B C 1
ATOM 2693 O O . ASP B 1 40 ? -25.062 9.766 -0.879 1 77.19 40 ASP B O 1
ATOM 2697 N N . PHE B 1 41 ? -26.547 9.422 -2.48 1 82.06 41 PHE B N 1
ATOM 2698 C CA . PHE B 1 41 ? -26.266 10.68 -3.166 1 82.06 41 PHE B CA 1
ATOM 2699 C C . PHE B 1 41 ? -26.672 11.867 -2.309 1 82.06 41 PHE B C 1
ATOM 2701 O O . PHE B 1 41 ? -26.062 12.938 -2.393 1 82.06 41 PHE B O 1
ATOM 2708 N N . GLY B 1 42 ? -27.594 11.672 -1.393 1 84.56 42 GLY B N 1
ATOM 2709 C CA . GLY B 1 42 ? -28.047 12.719 -0.487 1 84.56 42 GLY B CA 1
ATOM 2710 C C . GLY B 1 42 ? -26.938 13.219 0.43 1 84.56 42 GLY B C 1
ATOM 2711 O O . GLY B 1 42 ? -26.906 14.406 0.77 1 84.56 42 GLY B O 1
ATOM 2712 N N . ASP B 1 43 ? -26.125 12.398 0.708 1 84.81 43 ASP B N 1
ATOM 2713 C CA . ASP B 1 43 ? -25.016 12.766 1.574 1 84.81 43 ASP B CA 1
ATOM 2714 C C . ASP B 1 43 ? -24.062 13.734 0.869 1 84.81 43 ASP B C 1
ATOM 2716 O O . ASP B 1 43 ? -23.547 14.664 1.49 1 84.81 43 ASP B O 1
ATOM 2720 N N . TYR B 1 44 ? -23.906 13.57 -0.379 1 84.62 44 TYR B N 1
ATOM 2721 C CA . TYR B 1 44 ? -23.078 14.461 -1.179 1 84.62 44 TYR B CA 1
ATOM 2722 C C . TYR B 1 44 ? -23.688 15.859 -1.247 1 84.62 44 TYR B C 1
ATOM 2724 O O . TYR B 1 44 ? -22.984 16.859 -1.113 1 84.62 44 TYR B O 1
ATOM 2732 N N . LEU B 1 45 ? -24.984 15.828 -1.369 1 87.94 45 LEU B N 1
ATOM 2733 C CA . LEU B 1 45 ? -25.688 17.094 -1.464 1 87.94 45 LEU B CA 1
ATOM 2734 C C . LEU B 1 45 ? -25.625 17.859 -0.142 1 87.94 45 LEU B C 1
ATOM 2736 O O . LEU B 1 45 ? -25.375 19.062 -0.126 1 87.94 45 LEU B O 1
ATOM 2740 N N . ARG B 1 46 ? -25.812 17.172 0.893 1 90.31 46 ARG B N 1
ATOM 2741 C CA . ARG B 1 46 ? -25.781 17.781 2.215 1 90.31 46 ARG B CA 1
ATOM 2742 C C . ARG B 1 46 ? -24.406 18.344 2.529 1 90.31 46 ARG B C 1
ATOM 2744 O O . ARG B 1 46 ? -24.281 19.469 3.041 1 90.31 46 ARG B O 1
ATOM 2751 N N . GLU B 1 47 ? -23.406 17.594 2.199 1 88.69 47 GLU B N 1
ATOM 2752 C CA . GLU B 1 47 ? -22.031 18.047 2.434 1 88.69 47 GLU B CA 1
ATOM 2753 C C . GLU B 1 47 ? -21.719 19.312 1.637 1 88.69 47 GLU B C 1
ATOM 2755 O O . GLU B 1 47 ? -21.125 20.25 2.162 1 88.69 47 GLU B O 1
ATOM 2760 N N . SER B 1 48 ? -22.141 19.312 0.408 1 91 48 SER B N 1
ATOM 2761 C CA . SER B 1 48 ? -21.891 20.453 -0.465 1 91 48 SER B CA 1
ATOM 2762 C C . SER B 1 48 ? -22.609 21.703 0.025 1 91 48 SER B C 1
ATOM 2764 O O . SER B 1 48 ? -22.031 22.797 0.037 1 91 48 SER B O 1
ATOM 2766 N N . ALA B 1 49 ? -23.781 21.516 0.431 1 93.31 49 ALA B N 1
ATOM 2767 C CA . ALA B 1 49 ? -24.562 22.641 0.925 1 93.31 49 ALA B CA 1
ATOM 2768 C C . ALA B 1 49 ? -23.969 23.188 2.219 1 93.31 49 ALA B C 1
ATOM 2770 O O . ALA B 1 49 ? -23.875 24.406 2.396 1 93.31 49 ALA B O 1
ATOM 2771 N N . ALA B 1 50 ? -23.609 22.297 3.068 1 94.06 50 ALA B N 1
ATOM 2772 C CA . ALA B 1 50 ? -23.016 22.703 4.34 1 94.06 50 ALA B CA 1
ATOM 2773 C C . ALA B 1 50 ? -21.719 23.469 4.117 1 94.06 50 ALA B C 1
ATOM 2775 O O . ALA B 1 50 ? -21.469 24.5 4.758 1 94.06 50 ALA B O 1
ATOM 2776 N N . TYR B 1 51 ? -20.953 23 3.223 1 94.94 51 TYR B N 1
ATOM 2777 C CA . TYR B 1 51 ? -19.672 23.641 2.932 1 94.94 51 TYR B CA 1
ATOM 2778 C C . TYR B 1 51 ? -19.891 25.031 2.316 1 94.94 51 TYR B C 1
ATOM 2780 O O . TYR B 1 51 ? -19.203 25.984 2.666 1 94.94 51 TYR B O 1
ATOM 2788 N N . ALA B 1 52 ? -20.828 25.125 1.452 1 94.94 52 ALA B N 1
ATOM 2789 C CA . ALA B 1 52 ? -21.125 26.406 0.811 1 94.94 52 ALA B CA 1
ATOM 2790 C C . ALA B 1 52 ? -21.562 27.438 1.839 1 94.94 52 ALA B C 1
ATOM 2792 O O . ALA B 1 52 ? -21.156 28.594 1.77 1 94.94 52 ALA B O 1
ATOM 2793 N N . THR B 1 53 ? -22.344 27 2.703 1 96.06 53 THR B N 1
ATOM 2794 C CA . THR B 1 53 ? -22.812 27.891 3.762 1 96.06 53 THR B CA 1
ATOM 2795 C C . THR B 1 53 ? -21.656 28.344 4.637 1 96.06 53 THR B C 1
ATOM 2797 O O . THR B 1 53 ? -21.531 29.531 4.965 1 96.06 53 THR B O 1
ATOM 2800 N N . ALA B 1 54 ? -20.844 27.422 5 1 97 54 ALA B N 1
ATOM 2801 C CA . ALA B 1 54 ? -19.672 27.734 5.809 1 97 54 ALA B CA 1
ATOM 2802 C C . ALA B 1 54 ? -18.75 28.703 5.078 1 97 54 ALA B C 1
ATOM 2804 O O . ALA B 1 54 ? -18.25 29.672 5.672 1 97 54 ALA B O 1
ATOM 2805 N N . LEU B 1 55 ? -18.531 28.453 3.857 1 97.25 55 LEU B N 1
ATOM 2806 C CA . LEU B 1 55 ? -17.672 29.297 3.049 1 97.25 55 LEU B CA 1
ATOM 2807 C C . LEU B 1 55 ? -18.203 30.719 2.982 1 97.25 55 LEU B C 1
ATOM 2809 O O . LEU B 1 55 ? -17.453 31.688 3.121 1 97.25 55 LEU B O 1
ATOM 2813 N N . GLN B 1 56 ? -19.469 30.828 2.779 1 96.75 56 GLN B N 1
ATOM 2814 C CA . GLN B 1 56 ? -20.094 32.156 2.73 1 96.75 56 GLN B CA 1
ATOM 2815 C C . GLN B 1 56 ? -19.875 32.906 4.031 1 96.75 56 GLN B C 1
ATOM 2817 O O . GLN B 1 56 ? -19.547 34.094 4.016 1 96.75 56 GLN B O 1
ATOM 2822 N N . ALA B 1 57 ? -20.078 32.219 5.074 1 97 57 ALA B N 1
ATOM 2823 C CA . ALA B 1 57 ? -19.891 32.844 6.383 1 97 57 ALA B CA 1
ATOM 2824 C C . ALA B 1 57 ? -18.453 33.281 6.578 1 97 57 ALA B C 1
ATOM 2826 O O . ALA B 1 57 ? -18.188 34.375 7.078 1 97 57 ALA B O 1
ATOM 2827 N N . VAL B 1 58 ? -17.516 32.469 6.215 1 97.62 58 VAL B N 1
ATOM 2828 C CA . VAL B 1 58 ? -16.094 32.75 6.371 1 97.62 58 VAL B CA 1
ATOM 2829 C C . VAL B 1 58 ? -15.711 33.938 5.496 1 97.62 58 VAL B C 1
ATOM 2831 O O . VAL B 1 58 ? -15.031 34.875 5.953 1 97.62 58 VAL B O 1
ATOM 2834 N N . VAL B 1 59 ? -16.188 33.938 4.297 1 97 59 VAL B N 1
ATOM 2835 C CA . VAL B 1 59 ? -15.859 35.031 3.361 1 97 59 VAL B CA 1
ATOM 2836 C C . VAL B 1 59 ? -16.438 36.344 3.867 1 97 59 VAL B C 1
ATOM 2838 O O . VAL B 1 59 ? -15.797 37.375 3.766 1 97 59 VAL B O 1
ATOM 2841 N N . GLN B 1 60 ? -17.578 36.281 4.363 1 96.06 60 GLN B N 1
ATOM 2842 C CA . GLN B 1 60 ? -18.188 37.5 4.922 1 96.06 60 GLN B CA 1
ATOM 2843 C C . GLN B 1 60 ? -17.344 38.062 6.047 1 96.06 60 GLN B C 1
ATOM 2845 O O . GLN B 1 60 ? -17.156 39.281 6.133 1 96.06 60 GLN B O 1
ATOM 2850 N N . ALA B 1 61 ? -16.891 37.188 6.895 1 95.25 61 ALA B N 1
ATOM 2851 C CA . ALA B 1 61 ? -16.016 37.625 7.988 1 95.25 61 ALA B CA 1
ATOM 2852 C C . ALA B 1 61 ? -14.734 38.25 7.453 1 95.25 61 ALA B C 1
ATOM 2854 O O . ALA B 1 61 ? -14.25 39.25 7.984 1 95.25 61 ALA B O 1
ATOM 2855 N N . LEU B 1 62 ? -14.195 37.688 6.43 1 95.56 62 LEU B N 1
ATOM 2856 C CA . LEU B 1 62 ? -12.953 38.188 5.84 1 95.56 62 LEU B CA 1
ATOM 2857 C C . LEU B 1 62 ? -13.172 39.531 5.152 1 95.56 62 LEU B C 1
ATOM 2859 O O . LEU B 1 62 ? -12.32 40.438 5.234 1 95.56 62 LEU B O 1
ATOM 2863 N N . GLU B 1 63 ? -14.305 39.625 4.484 1 93 63 GLU B N 1
ATOM 2864 C CA . GLU B 1 63 ? -14.641 40.875 3.791 1 93 63 GLU B CA 1
ATOM 2865 C C . GLU B 1 63 ? -14.734 42.031 4.766 1 93 63 GLU B C 1
ATOM 2867 O O . GLU B 1 63 ? -14.32 43.156 4.445 1 93 63 GLU B O 1
ATOM 2872 N N . ALA B 1 64 ? -15.227 41.75 5.84 1 90.06 64 ALA B N 1
ATOM 2873 C CA . ALA B 1 64 ? -15.383 42.781 6.863 1 90.06 64 ALA B CA 1
ATOM 2874 C C . ALA B 1 64 ? -14.023 43.281 7.352 1 90.06 64 ALA B C 1
ATOM 2876 O O . ALA B 1 64 ? -13.883 44.438 7.746 1 90.06 64 ALA B O 1
ATOM 2877 N N . ARG B 1 65 ? -13.07 42.531 7.227 1 86.62 65 ARG B N 1
ATOM 2878 C CA . ARG B 1 65 ? -11.734 42.875 7.691 1 86.62 65 ARG B CA 1
ATOM 2879 C C . ARG B 1 65 ? -10.922 43.531 6.578 1 86.62 65 ARG B C 1
ATOM 2881 O O . ARG B 1 65 ? -10.133 44.438 6.836 1 86.62 65 ARG B O 1
ATOM 2888 N N . GLY B 1 66 ? -11.148 43.094 5.309 1 82.81 66 GLY B N 1
ATOM 2889 C CA . GLY B 1 66 ? -10.703 43.812 4.109 1 82.81 66 GLY B CA 1
ATOM 2890 C C . GLY B 1 66 ? -9.633 43.031 3.344 1 82.81 66 GLY B C 1
ATOM 2891 O O . GLY B 1 66 ? -9.781 42.812 2.145 1 82.81 66 GLY B O 1
ATOM 2892 N N . ARG B 1 67 ? -8.352 42.844 3.871 1 91.25 67 ARG B N 1
ATOM 2893 C CA . ARG B 1 67 ? -7.273 42.25 3.084 1 91.25 67 ARG B CA 1
ATOM 2894 C C . ARG B 1 67 ? -7.301 40.75 3.158 1 91.25 67 ARG B C 1
ATOM 2896 O O . ARG B 1 67 ? -6.812 40.156 4.125 1 91.25 67 ARG B O 1
ATOM 2903 N N . TYR B 1 68 ? -7.906 40.125 2.059 1 96 68 TYR B N 1
ATOM 2904 C CA . TYR B 1 68 ? -7.945 38.688 2.07 1 96 68 TYR B CA 1
ATOM 2905 C C . TYR B 1 68 ? -7.82 38.125 0.659 1 96 68 TYR B C 1
ATOM 2907 O O . TYR B 1 68 ? -8 38.844 -0.322 1 96 68 TYR B O 1
ATOM 2915 N N . GLN B 1 69 ? -7.402 36.938 0.562 1 96.94 69 GLN B N 1
ATOM 2916 C CA . GLN B 1 69 ? -7.312 36.156 -0.676 1 96.94 69 GLN B CA 1
ATOM 2917 C C . GLN B 1 69 ? -7.793 34.719 -0.473 1 96.94 69 GLN B C 1
ATOM 2919 O O . GLN B 1 69 ? -7.551 34.125 0.576 1 96.94 69 GLN B O 1
ATOM 2924 N N . ILE B 1 70 ? -8.477 34.219 -1.462 1 97.56 70 ILE B N 1
ATOM 2925 C CA . ILE B 1 70 ? -8.93 32.844 -1.436 1 97.56 70 ILE B CA 1
ATOM 2926 C C . ILE B 1 70 ? -8.062 31.984 -2.361 1 97.56 70 ILE B C 1
ATOM 2928 O O . ILE B 1 70 ? -7.816 32.375 -3.51 1 97.56 70 ILE B O 1
ATOM 2932 N N . VAL B 1 71 ? -7.586 30.906 -1.839 1 97.31 71 VAL B N 1
ATOM 2933 C CA . VAL B 1 71 ? -6.723 30.016 -2.611 1 97.31 71 VAL B CA 1
ATOM 2934 C C . VAL B 1 71 ? -7.27 28.594 -2.562 1 97.31 71 VAL B C 1
ATOM 2936 O O . VAL B 1 71 ? -7.594 28.078 -1.487 1 97.31 71 VAL B O 1
ATOM 2939 N N . ASP B 1 72 ? -7.383 28 -3.738 1 95.62 72 ASP B N 1
ATOM 2940 C CA . ASP B 1 72 ? -7.746 26.578 -3.807 1 95.62 72 ASP B CA 1
ATOM 2941 C C . ASP B 1 72 ? -6.613 25.703 -3.297 1 95.62 72 ASP B C 1
ATOM 2943 O O . ASP B 1 72 ? -5.445 25.938 -3.609 1 95.62 72 ASP B O 1
ATOM 2947 N N . ARG B 1 73 ? -6.996 24.656 -2.59 1 93.75 73 ARG B N 1
ATOM 2948 C CA . ARG B 1 73 ? -6.023 23.734 -2.018 1 93.75 73 ARG B CA 1
ATOM 2949 C C . ARG B 1 73 ? -5.059 23.234 -3.084 1 93.75 73 ARG B C 1
ATOM 2951 O O . ARG B 1 73 ? -3.875 23.031 -2.809 1 93.75 73 ARG B O 1
ATOM 2958 N N . ALA B 1 74 ? -5.52 23.031 -4.25 1 89.88 74 ALA B N 1
ATOM 2959 C CA . ALA B 1 74 ? -4.715 22.5 -5.344 1 89.88 74 ALA B CA 1
ATOM 2960 C C . ALA B 1 74 ? -3.586 23.453 -5.719 1 89.88 74 ALA B C 1
ATOM 2962 O O . ALA B 1 74 ? -2.594 23.047 -6.328 1 89.88 74 ALA B O 1
ATOM 2963 N N . LEU B 1 75 ? -3.67 24.703 -5.352 1 93.56 75 LEU B N 1
ATOM 2964 C CA . LEU B 1 75 ? -2.705 25.703 -5.766 1 93.56 75 LEU B CA 1
ATOM 2965 C C . LEU B 1 75 ? -1.758 26.062 -4.621 1 93.56 75 LEU B C 1
ATOM 2967 O O . LEU B 1 75 ? -0.792 26.797 -4.812 1 93.56 75 LEU B O 1
ATOM 2971 N N . VAL B 1 76 ? -1.973 25.531 -3.479 1 94.75 76 VAL B N 1
ATOM 2972 C CA . VAL B 1 76 ? -1.226 25.875 -2.273 1 94.75 76 VAL B CA 1
ATOM 2973 C C . VAL B 1 76 ? 0.251 25.531 -2.467 1 94.75 76 VAL B C 1
ATOM 2975 O O . VAL B 1 76 ? 1.127 26.312 -2.08 1 94.75 76 VAL B O 1
ATOM 2978 N N . PRO B 1 77 ? 0.586 24.406 -3.117 1 91.25 77 PRO B N 1
ATOM 2979 C CA . PRO B 1 77 ? 2.002 24.078 -3.279 1 91.25 77 PRO B CA 1
ATOM 2980 C C . PRO B 1 77 ? 2.783 25.141 -4.031 1 91.25 77 PRO B C 1
ATOM 2982 O O . PRO B 1 77 ? 3.994 25.281 -3.846 1 91.25 77 PRO B O 1
ATOM 2985 N N . ASN B 1 78 ? 2.127 25.906 -4.801 1 92.75 78 ASN B N 1
ATOM 2986 C CA . ASN B 1 78 ? 2.783 26.922 -5.609 1 92.75 78 ASN B CA 1
ATOM 2987 C C . ASN B 1 78 ? 2.488 28.328 -5.09 1 92.75 78 ASN B C 1
ATOM 2989 O O . ASN B 1 78 ? 2.881 29.312 -5.707 1 92.75 78 ASN B O 1
ATOM 2993 N N . PHE B 1 79 ? 1.835 28.422 -4.066 1 95.44 79 PHE B N 1
ATOM 2994 C CA . PHE B 1 79 ? 1.443 29.703 -3.506 1 95.44 79 PHE B CA 1
ATOM 2995 C C . PHE B 1 79 ? 2.52 30.234 -2.568 1 95.44 79 PHE B C 1
ATOM 2997 O O . PHE B 1 79 ? 3.086 29.484 -1.774 1 95.44 79 PHE B O 1
ATOM 3004 N N . VAL B 1 80 ? 2.842 31.453 -2.666 1 95.44 80 VAL B N 1
ATOM 3005 C CA . VAL B 1 80 ? 3.811 32.094 -1.783 1 95.44 80 VAL B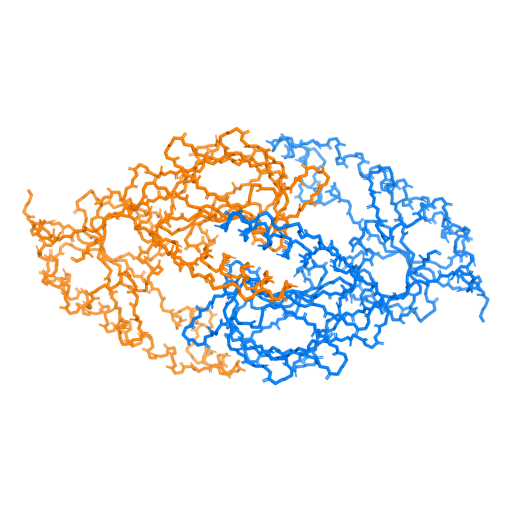 CA 1
ATOM 3006 C C . VAL B 1 80 ? 3.078 32.875 -0.7 1 95.44 80 VAL B C 1
ATOM 3008 O O . VAL B 1 80 ? 2.471 33.938 -0.982 1 95.44 80 VAL B O 1
ATOM 3011 N N . PHE B 1 81 ? 3.143 32.438 0.5 1 97.12 81 PHE B N 1
ATOM 3012 C CA . PHE B 1 81 ? 2.537 33.125 1.636 1 97.12 81 PHE B CA 1
ATOM 3013 C C . PHE B 1 81 ? 3.432 34.281 2.123 1 97.12 81 PHE B C 1
ATOM 3015 O O . PHE B 1 81 ? 4.656 34.125 2.178 1 97.12 81 PHE B O 1
ATOM 3022 N N . GLY B 1 82 ? 2.805 35.344 2.445 1 95.94 82 GLY B N 1
ATOM 3023 C CA . GLY B 1 82 ? 3.553 36.406 3.084 1 95.94 82 GLY B CA 1
ATOM 3024 C C . GLY B 1 82 ? 3.924 36.094 4.523 1 95.94 82 GLY B C 1
ATOM 3025 O O . GLY B 1 82 ? 3.221 35.344 5.203 1 95.94 82 GLY B O 1
ATOM 3026 N N . ALA B 1 83 ? 4.961 36.719 5.02 1 94 83 ALA B N 1
ATOM 3027 C CA . ALA B 1 83 ? 5.492 36.438 6.352 1 94 83 ALA B CA 1
ATOM 3028 C C . ALA B 1 83 ? 4.465 36.781 7.43 1 94 83 ALA B C 1
ATOM 3030 O O . ALA B 1 83 ? 4.41 36.125 8.469 1 94 83 ALA B O 1
ATOM 3031 N N . ASP B 1 84 ? 3.604 37.75 7.117 1 94.06 84 ASP B N 1
ATOM 3032 C CA . ASP B 1 84 ? 2.678 38.219 8.141 1 94.06 84 ASP B CA 1
ATOM 3033 C C . ASP B 1 84 ? 1.256 37.75 7.855 1 94.06 84 ASP B C 1
ATOM 3035 O O . ASP B 1 84 ? 0.306 38.188 8.508 1 94.06 84 ASP B O 1
ATOM 3039 N N . ASP B 1 85 ? 1.13 36.844 6.887 1 96.81 85 ASP B N 1
ATOM 3040 C CA . ASP B 1 85 ? -0.196 36.375 6.531 1 96.81 85 ASP B CA 1
ATOM 3041 C C . ASP B 1 85 ? -0.812 35.562 7.68 1 96.81 85 ASP B C 1
ATOM 3043 O O . ASP B 1 85 ? -0.103 34.875 8.414 1 96.81 85 ASP B O 1
ATOM 3047 N N . ILE B 1 86 ? -2.076 35.75 7.871 1 97.44 86 ILE B N 1
ATOM 3048 C CA . ILE B 1 86 ? -2.877 34.812 8.648 1 97.44 86 ILE B CA 1
ATOM 3049 C C . ILE B 1 86 ? -3.553 33.812 7.719 1 97.44 86 ILE B C 1
ATOM 3051 O O . ILE B 1 86 ? -4.203 34.188 6.746 1 97.44 86 ILE B O 1
ATOM 3055 N N . VAL B 1 87 ? -3.395 32.531 7.973 1 98.25 87 VAL B N 1
ATOM 3056 C CA . VAL B 1 87 ? -3.918 31.531 7.059 1 98.25 87 VAL B CA 1
ATOM 3057 C C . VAL B 1 87 ? -5.109 30.812 7.703 1 98.25 87 VAL B C 1
ATOM 3059 O O . VAL B 1 87 ? -5.055 30.438 8.875 1 98.25 87 VAL B O 1
ATOM 3062 N N . VAL B 1 88 ? -6.176 30.719 6.984 1 98.25 88 VAL B N 1
ATOM 3063 C CA . VAL B 1 88 ? -7.383 30.016 7.406 1 98.25 88 VAL B CA 1
ATOM 3064 C C . VAL B 1 88 ? -7.633 28.812 6.492 1 98.25 88 VAL B C 1
ATOM 3066 O O . VAL B 1 88 ? -7.656 28.953 5.27 1 98.25 88 VAL B O 1
ATOM 3069 N N . ALA B 1 89 ? -7.719 27.641 7.059 1 98.06 89 ALA B N 1
ATOM 3070 C CA . ALA B 1 89 ? -8.094 26.438 6.309 1 98.06 89 ALA B CA 1
ATOM 3071 C C . ALA B 1 89 ? -9.531 26.016 6.629 1 98.06 89 ALA B C 1
ATOM 3073 O O . ALA B 1 89 ? -9.844 25.688 7.773 1 98.06 89 ALA B O 1
ATOM 3074 N N . LEU B 1 90 ? -10.375 26.062 5.629 1 97.56 90 LEU B N 1
ATOM 3075 C CA . LEU B 1 90 ? -11.758 25.625 5.789 1 97.56 90 LEU B CA 1
ATOM 3076 C C . LEU B 1 90 ? -11.938 24.203 5.273 1 97.56 90 LEU B C 1
ATOM 3078 O O . LEU B 1 90 ? -11.93 23.969 4.062 1 97.56 90 LEU B O 1
ATOM 3082 N N . GLY B 1 91 ? -12.047 23.281 6.113 1 94.75 91 GLY B N 1
ATOM 3083 C CA . GLY B 1 91 ? -12.18 21.891 5.719 1 94.75 91 GLY B CA 1
ATOM 3084 C C . GLY B 1 91 ? -11.945 20.922 6.859 1 94.75 91 GLY B C 1
ATOM 3085 O O . GLY B 1 91 ? -12.125 21.281 8.031 1 94.75 91 GLY B O 1
ATOM 3086 N N . GLN B 1 92 ? -11.586 19.688 6.562 1 91.62 92 GLN B N 1
ATOM 3087 C CA . GLN B 1 92 ? -11.312 18.656 7.547 1 91.62 92 GLN B CA 1
ATOM 3088 C C . GLN B 1 92 ? -9.852 18.703 7.996 1 91.62 92 GLN B C 1
ATOM 3090 O O . GLN B 1 92 ? -9.086 19.562 7.555 1 91.62 92 GLN B O 1
ATOM 3095 N N . ASP B 1 93 ? -9.484 17.828 8.914 1 92.56 93 ASP B N 1
ATOM 3096 C CA . ASP B 1 93 ? -8.133 17.781 9.461 1 92.56 93 ASP B CA 1
ATOM 3097 C C . ASP B 1 93 ? -7.09 17.703 8.352 1 92.56 93 ASP B C 1
ATOM 3099 O O . ASP B 1 93 ? -6.062 18.391 8.406 1 92.56 93 ASP B O 1
ATOM 3103 N N . GLY B 1 94 ? -7.367 16.906 7.367 1 91.69 94 GLY B N 1
ATOM 3104 C CA . GLY B 1 94 ? -6.418 16.734 6.277 1 91.69 94 GLY B CA 1
ATOM 3105 C C . GLY B 1 94 ? -6.078 18.047 5.586 1 91.69 94 GLY B C 1
ATOM 3106 O O . GLY B 1 94 ? -4.93 18.266 5.188 1 91.69 94 GLY B O 1
ATOM 3107 N N . MET B 1 95 ? -7.051 18.922 5.492 1 92.69 95 MET B N 1
ATOM 3108 C CA . MET B 1 95 ? -6.848 20.234 4.875 1 92.69 95 MET B CA 1
ATOM 3109 C C . MET B 1 95 ? -5.887 21.078 5.707 1 92.69 95 MET B C 1
ATOM 3111 O O . MET B 1 95 ? -5.027 21.766 5.156 1 92.69 95 MET B O 1
ATOM 3115 N N . VAL B 1 96 ? -6.082 21.016 6.938 1 95.81 96 VAL B N 1
ATOM 3116 C CA . VAL B 1 96 ? -5.258 21.797 7.844 1 95.81 96 VAL B CA 1
ATOM 3117 C C . VAL B 1 96 ? -3.814 21.297 7.797 1 95.81 96 VAL B C 1
ATOM 3119 O O . VAL B 1 96 ? -2.885 22.094 7.617 1 95.81 96 VAL B O 1
ATOM 3122 N N . ALA B 1 97 ? -3.654 20.016 7.844 1 95.56 97 ALA B N 1
ATOM 3123 C CA . ALA B 1 97 ? -2.318 19.422 7.812 1 95.56 97 ALA B CA 1
ATOM 3124 C C . ALA B 1 97 ? -1.624 19.703 6.484 1 95.56 97 ALA B C 1
ATOM 3126 O O . ALA B 1 97 ? -0.448 20.062 6.457 1 95.56 97 ALA B O 1
ATOM 3127 N N . ASN B 1 98 ? -2.35 19.578 5.461 1 94.62 98 ASN B N 1
ATOM 3128 C CA . ASN B 1 98 ? -1.798 19.781 4.125 1 94.62 98 ASN B CA 1
ATOM 3129 C C . ASN B 1 98 ? -1.406 21.234 3.883 1 94.62 98 ASN B C 1
ATOM 3131 O O . ASN B 1 98 ? -0.461 21.516 3.143 1 94.62 98 ASN B O 1
ATOM 3135 N N . THR B 1 99 ? -2.129 22.078 4.477 1 96.94 99 THR B N 1
ATOM 3136 C CA . THR B 1 99 ? -1.783 23.5 4.363 1 96.94 99 THR B CA 1
ATOM 3137 C C . THR B 1 99 ? -0.56 23.828 5.215 1 96.94 99 THR B C 1
ATOM 3139 O O . THR B 1 99 ? 0.341 24.531 4.766 1 96.94 99 THR B O 1
ATOM 3142 N N . MET B 1 100 ? -0.504 23.281 6.316 1 97.38 100 MET B N 1
ATOM 3143 C CA . MET B 1 100 ? 0.518 23.594 7.312 1 97.38 100 MET B CA 1
ATOM 3144 C C . MET B 1 100 ? 1.914 23.344 6.758 1 97.38 100 MET B C 1
ATOM 3146 O O . MET B 1 100 ? 2.836 24.125 7.004 1 97.38 100 MET B O 1
ATOM 3150 N N . LYS B 1 101 ? 2.061 22.312 5.992 1 96.12 101 LYS B N 1
ATOM 3151 C CA . LYS B 1 101 ? 3.396 21.906 5.57 1 96.12 101 LYS B CA 1
ATOM 3152 C C . LYS B 1 101 ? 4.012 22.922 4.621 1 96.12 101 LYS B C 1
ATOM 3154 O O . LYS B 1 101 ? 5.215 22.875 4.344 1 96.12 101 LYS B O 1
ATOM 3159 N N . TYR B 1 102 ? 3.24 23.891 4.152 1 95.88 102 TYR B N 1
ATOM 3160 C CA . TYR B 1 102 ? 3.744 24.891 3.217 1 95.88 102 TYR B CA 1
ATOM 3161 C C . TYR B 1 102 ? 4.004 26.219 3.924 1 95.88 102 TYR B C 1
ATOM 3163 O O . TYR B 1 102 ? 4.508 27.156 3.314 1 95.88 102 TYR B O 1
ATOM 3171 N N . LEU B 1 103 ? 3.68 26.312 5.176 1 97.06 103 LEU B N 1
ATOM 3172 C CA . LEU B 1 103 ? 3.795 27.562 5.918 1 97.06 103 LEU B CA 1
ATOM 3173 C C . LEU B 1 103 ? 5.16 27.672 6.59 1 97.06 103 LEU B C 1
ATOM 3175 O O . LEU B 1 103 ? 5.855 26.672 6.754 1 97.06 103 LEU B O 1
ATOM 3179 N N . ASP B 1 104 ? 5.527 28.844 6.852 1 94.06 104 ASP B N 1
ATOM 3180 C CA . ASP B 1 104 ? 6.785 29.172 7.516 1 94.06 104 ASP B CA 1
ATOM 3181 C C . ASP B 1 104 ? 6.555 30.078 8.727 1 94.06 104 ASP B C 1
ATOM 3183 O O . ASP B 1 104 ? 7.098 31.188 8.797 1 94.06 104 ASP B O 1
ATOM 3187 N N . GLY B 1 105 ? 5.73 29.547 9.672 1 92.81 105 GLY B N 1
ATOM 3188 C CA . GLY B 1 105 ? 5.516 30.281 10.914 1 92.81 105 GLY B CA 1
ATOM 3189 C C . GLY B 1 105 ? 4.215 31.047 10.93 1 92.81 105 GLY B C 1
ATOM 3190 O O . GLY B 1 105 ? 3.811 31.578 11.977 1 92.81 105 GLY B O 1
ATOM 3191 N N . GLN B 1 106 ? 3.574 31.266 9.797 1 96.38 106 GLN B N 1
ATOM 3192 C CA . GLN B 1 106 ? 2.279 31.938 9.773 1 96.38 106 GLN B CA 1
ATOM 3193 C C . GLN B 1 106 ? 1.269 31.219 10.656 1 96.38 106 GLN B C 1
ATOM 3195 O O . GLN B 1 106 ? 1.216 29.984 10.68 1 96.38 106 GLN B O 1
ATOM 3200 N N . PRO B 1 107 ? 0.512 32 11.414 1 97.56 107 PRO B N 1
ATOM 3201 C CA . PRO B 1 107 ? -0.562 31.344 12.164 1 97.56 107 PRO B CA 1
ATOM 3202 C C . PRO B 1 107 ? -1.607 30.703 11.25 1 97.56 107 PRO B C 1
ATOM 3204 O O . PRO B 1 107 ? -2.029 31.312 10.266 1 97.56 107 PRO B O 1
ATOM 3207 N N . LEU B 1 108 ? -1.979 29.5 11.57 1 98.25 108 LEU B N 1
ATOM 3208 C CA . LEU B 1 108 ? -2.963 28.734 10.812 1 98.25 108 LEU B CA 1
ATOM 3209 C C . LEU B 1 108 ? -4.219 28.484 11.641 1 98.25 108 LEU B C 1
ATOM 3211 O O . LEU B 1 108 ? -4.137 28 12.766 1 98.25 108 LEU B O 1
ATOM 3215 N N . ILE B 1 109 ? -5.316 28.875 11.117 1 98 109 ILE B N 1
ATOM 3216 C CA . ILE B 1 109 ? -6.609 28.688 11.773 1 98 109 ILE B CA 1
ATOM 3217 C C . ILE B 1 109 ? -7.391 27.578 11.055 1 98 109 ILE B C 1
ATOM 3219 O O . ILE B 1 109 ? -7.711 27.703 9.875 1 98 109 ILE B O 1
ATOM 3223 N N . GLY B 1 110 ? -7.684 26.484 11.773 1 97.69 110 GLY B N 1
ATOM 3224 C CA . GLY B 1 110 ? -8.562 25.453 11.242 1 97.69 110 GLY B CA 1
ATOM 3225 C C . GLY B 1 110 ? -10.031 25.703 11.523 1 97.69 110 GLY B C 1
ATOM 3226 O O . GLY B 1 110 ? -10.438 25.812 12.688 1 97.69 110 GLY B O 1
ATOM 3227 N N . VAL B 1 111 ? -10.805 25.828 10.484 1 97.44 111 VAL B N 1
ATOM 3228 C CA . VAL B 1 111 ? -12.234 26.078 10.625 1 97.44 111 VAL B CA 1
ATOM 3229 C C . VAL B 1 111 ? -13.031 24.875 10.133 1 97.44 111 VAL B C 1
ATOM 3231 O O . VAL B 1 111 ? -12.852 24.422 9 1 97.44 111 VAL B O 1
ATOM 3234 N N . ASN B 1 112 ? -13.875 24.359 10.953 1 96.56 112 ASN B N 1
ATOM 3235 C CA . ASN B 1 112 ? -14.719 23.203 10.656 1 96.56 112 ASN B CA 1
ATOM 3236 C C . ASN B 1 112 ? -15.977 23.625 9.898 1 96.56 112 ASN B C 1
ATOM 3238 O O . ASN B 1 112 ? -16.859 24.281 10.453 1 96.56 112 ASN B O 1
ATOM 3242 N N . PRO B 1 113 ? -16.109 23.172 8.68 1 95.19 113 PRO B N 1
ATOM 3243 C CA . PRO B 1 113 ? -17.297 23.578 7.934 1 95.19 113 PRO B CA 1
ATOM 3244 C C . PRO B 1 113 ? -18.578 22.891 8.43 1 95.19 113 PRO B C 1
ATOM 3246 O O . PRO B 1 113 ? -19.688 23.375 8.164 1 95.19 113 PRO B O 1
ATOM 3249 N N . GLU B 1 114 ? -18.359 21.75 9.086 1 92.75 114 GLU B N 1
ATOM 3250 C CA . GLU B 1 114 ? -19.5 20.984 9.578 1 92.75 114 GLU B CA 1
ATOM 3251 C C . GLU B 1 114 ? -19.188 20.344 10.93 1 92.75 114 GLU B C 1
ATOM 3253 O O . GLU B 1 114 ? -19.062 19.125 11.031 1 92.75 114 GLU B O 1
ATOM 3258 N N . PRO B 1 115 ? -19.25 21.125 11.938 1 88.62 115 PRO B N 1
ATOM 3259 C CA . PRO B 1 115 ? -18.875 20.625 13.258 1 88.62 115 PRO B CA 1
ATOM 3260 C C . PRO B 1 115 ? -19.75 19.469 13.727 1 88.62 115 PRO B C 1
ATOM 3262 O O . PRO B 1 115 ? -19.312 18.641 14.531 1 88.62 115 PRO B O 1
ATOM 3265 N N . ALA B 1 116 ? -20.938 19.422 13.211 1 84.81 116 ALA B N 1
ATOM 3266 C CA . ALA B 1 116 ? -21.844 18.344 13.602 1 84.81 116 ALA B CA 1
ATOM 3267 C C . ALA B 1 116 ? -21.438 17.031 12.961 1 84.81 116 ALA B C 1
ATOM 3269 O O . ALA B 1 116 ? -21.766 15.953 13.469 1 84.81 116 ALA B O 1
ATOM 3270 N N . ARG B 1 117 ? -20.75 17.125 11.969 1 83.69 117 ARG B N 1
ATOM 3271 C CA . ARG B 1 117 ? -20.391 15.945 11.195 1 83.69 117 ARG B CA 1
ATOM 3272 C C . ARG B 1 117 ? -18.984 15.477 11.531 1 83.69 117 ARG B C 1
ATOM 3274 O O . ARG B 1 117 ? -18.719 14.273 11.594 1 83.69 117 ARG B O 1
ATOM 3281 N N . TRP B 1 118 ? -18.203 16.438 11.844 1 81.94 118 TRP B N 1
ATOM 3282 C CA . TRP B 1 118 ? -16.797 16.109 12 1 81.94 118 TRP B CA 1
ATOM 3283 C C . TRP B 1 118 ? -16.281 16.547 13.367 1 81.94 118 TRP B C 1
ATOM 3285 O O . TRP B 1 118 ? -16.5 17.688 13.781 1 81.94 118 TRP B O 1
ATOM 3295 N N . ASP B 1 119 ? -15.594 15.742 14.133 1 76.56 119 ASP B N 1
ATOM 3296 C CA . ASP B 1 119 ? -14.906 16.109 15.367 1 76.56 119 ASP B CA 1
ATOM 3297 C C . ASP B 1 119 ? -13.477 16.578 15.086 1 76.56 119 ASP B C 1
ATOM 3299 O O . ASP B 1 119 ? -12.867 17.25 15.922 1 76.56 119 ASP B O 1
ATOM 3303 N N . GLY B 1 120 ? -13.062 16.812 14.039 1 83.19 120 GLY B N 1
ATOM 3304 C CA . GLY B 1 120 ? -11.719 17.094 13.562 1 83.19 120 GLY B CA 1
ATOM 3305 C C . GLY B 1 120 ? -10.781 17.562 14.656 1 83.19 120 GLY B C 1
ATOM 3306 O O . GLY B 1 120 ? -11.039 18.578 15.312 1 83.19 120 GLY B O 1
ATOM 3307 N N . LEU B 1 121 ? -9.617 17 15.023 1 85.69 121 LEU B N 1
ATOM 3308 C CA . LEU B 1 121 ? -8.578 17.312 16 1 85.69 121 LEU B CA 1
ATOM 3309 C C . LEU B 1 121 ? -7.961 18.672 15.727 1 85.69 121 LEU B C 1
ATOM 3311 O O . LEU B 1 121 ? -7.547 19.375 16.656 1 85.69 121 LEU B O 1
ATOM 3315 N N . LEU B 1 122 ? -7.973 19.078 14.547 1 94.31 122 LEU B N 1
ATOM 3316 C CA . LEU B 1 122 ? -7.293 20.312 14.125 1 94.31 122 LEU B CA 1
ATOM 3317 C C . LEU B 1 122 ? -8.305 21.422 13.844 1 94.31 122 LEU B C 1
ATOM 3319 O O . LEU B 1 122 ? -7.949 22.453 13.266 1 94.31 122 LEU B O 1
ATOM 3323 N N . LEU B 1 123 ? -9.578 21.141 14.258 1 93.62 123 LEU B N 1
ATOM 3324 C CA . LEU B 1 123 ? -10.648 22.047 13.852 1 93.62 123 LEU B CA 1
ATOM 3325 C C . LEU B 1 123 ? -11.391 22.594 15.07 1 93.62 123 LEU B C 1
ATOM 3327 O O . LEU B 1 123 ? -12.594 22.359 15.227 1 93.62 123 LEU B O 1
ATOM 3331 N N . PRO B 1 124 ? -10.789 23.484 15.797 1 93 124 PRO B N 1
ATOM 3332 C CA . PRO B 1 124 ? -11.422 23.922 17.031 1 93 124 PRO B CA 1
ATOM 3333 C C . PRO B 1 124 ? -12.461 25.031 16.797 1 93 124 PRO B C 1
ATOM 3335 O O . PRO B 1 124 ? -13.18 25.406 17.734 1 93 124 PRO B O 1
ATOM 3338 N N . PHE B 1 125 ? -12.594 25.531 15.602 1 96.31 125 PHE B N 1
ATOM 3339 C CA . PHE B 1 125 ? -13.43 26.719 15.414 1 96.31 125 PHE B CA 1
ATOM 3340 C C . PHE B 1 125 ? -14.484 26.469 14.352 1 96.31 125 PHE B C 1
ATOM 3342 O O . PHE B 1 125 ? -14.25 25.719 13.391 1 96.31 125 PHE B O 1
ATOM 3349 N N . ALA B 1 126 ? -15.578 27.094 14.555 1 96.25 126 ALA B N 1
ATOM 3350 C CA . ALA B 1 126 ? -16.641 27.156 13.562 1 96.25 126 ALA B CA 1
ATOM 3351 C C . ALA B 1 126 ? -16.562 28.453 12.758 1 96.25 126 ALA B C 1
ATOM 3353 O O . ALA B 1 126 ? -15.914 29.406 13.164 1 96.25 126 ALA B O 1
ATOM 3354 N N . PRO B 1 127 ? -17.234 28.469 11.648 1 96.5 127 PRO B N 1
ATOM 3355 C CA . PRO B 1 127 ? -17.234 29.672 10.812 1 96.5 127 PRO B CA 1
ATOM 3356 C C . PRO B 1 127 ? -17.656 30.922 11.586 1 96.5 127 PRO B C 1
ATOM 3358 O O . PRO B 1 127 ? -17.078 32 11.391 1 96.5 127 PRO B O 1
ATOM 3361 N N . ALA B 1 128 ? -18.531 30.828 12.477 1 94.81 128 ALA B N 1
ATOM 3362 C CA . ALA B 1 128 ? -19.078 31.953 13.219 1 94.81 128 ALA B CA 1
ATOM 3363 C C . ALA B 1 128 ? -18.031 32.531 14.156 1 94.81 128 ALA B C 1
ATOM 3365 O O . ALA B 1 128 ? -18.156 33.688 14.594 1 94.81 128 ALA B O 1
ATOM 3366 N N . ASP B 1 129 ? -17.047 31.797 14.484 1 95.94 129 ASP B N 1
ATOM 3367 C CA . ASP B 1 129 ? -16 32.219 15.422 1 95.94 129 ASP B CA 1
ATOM 3368 C C . ASP B 1 129 ? -14.969 33.094 14.719 1 95.94 129 ASP B C 1
ATOM 3370 O O . ASP B 1 129 ? -14.188 33.781 15.383 1 95.94 129 ASP B O 1
ATOM 3374 N N . LEU B 1 130 ? -14.914 33.188 13.453 1 96.06 130 LEU B N 1
ATOM 3375 C CA . LEU B 1 130 ? -13.75 33.625 12.695 1 96.06 130 LEU B CA 1
ATOM 3376 C C . LEU B 1 130 ? -13.531 35.125 12.867 1 96.06 130 LEU B C 1
ATOM 3378 O O . LEU B 1 130 ? -12.398 35.562 13.047 1 96.06 130 LEU B O 1
ATOM 3382 N N . ALA B 1 131 ? -14.617 35.875 12.844 1 92.69 131 ALA B N 1
ATOM 3383 C CA . ALA B 1 131 ? -14.477 37.344 12.914 1 92.69 131 ALA B CA 1
ATOM 3384 C C . ALA B 1 131 ? -13.727 37.75 14.172 1 92.69 131 ALA B C 1
ATOM 3386 O O . ALA B 1 131 ? -12.75 38.5 14.094 1 92.69 131 ALA B O 1
ATOM 3387 N N . ALA B 1 132 ? -14.188 37.281 15.25 1 92.31 132 ALA B N 1
ATOM 3388 C CA . ALA B 1 132 ? -13.547 37.594 16.516 1 92.31 132 ALA B CA 1
ATOM 3389 C C . ALA B 1 132 ? -12.133 37.031 16.594 1 92.31 132 ALA B C 1
ATOM 3391 O O . ALA B 1 132 ? -11.211 37.656 17.094 1 92.31 132 ALA B O 1
ATOM 3392 N N . LEU B 1 133 ? -12.008 35.906 16.109 1 94.56 133 LEU B N 1
ATOM 3393 C CA . LEU B 1 133 ? -10.734 35.188 16.125 1 94.56 133 LEU B CA 1
ATOM 3394 C C . LEU B 1 133 ? -9.68 35.938 15.328 1 94.56 133 LEU B C 1
ATOM 3396 O O . LEU B 1 133 ? -8.531 36.062 15.758 1 94.56 133 LEU B O 1
ATOM 3400 N N . LEU B 1 134 ? -10.023 36.438 14.227 1 94.56 134 LEU B N 1
ATOM 3401 C CA . LEU B 1 134 ? -9.086 37.156 13.352 1 94.56 134 LEU B CA 1
ATOM 3402 C C . LEU B 1 134 ? -8.531 38.375 14.039 1 94.56 134 LEU B C 1
ATOM 3404 O O . LEU B 1 134 ? -7.348 38.719 13.906 1 94.56 134 LEU B O 1
ATOM 3408 N N . GLY B 1 135 ? -9.422 39.031 14.664 1 91.88 135 GLY B N 1
ATOM 3409 C CA . GLY B 1 135 ? -8.961 40.188 15.414 1 91.88 135 GLY B CA 1
ATOM 3410 C C . GLY B 1 135 ? -7.91 39.875 16.453 1 91.88 135 GLY B C 1
ATOM 3411 O O . GLY B 1 135 ? -6.871 40.531 16.531 1 91.88 135 GLY B O 1
ATOM 3412 N N . ASP B 1 136 ? -8.195 38.812 17.203 1 94.38 136 ASP B N 1
ATOM 3413 C CA . ASP B 1 136 ? -7.285 38.375 18.25 1 94.38 136 ASP B CA 1
ATOM 3414 C C . ASP B 1 136 ? -5.961 37.906 17.656 1 94.38 136 ASP B C 1
ATOM 3416 O O . ASP B 1 136 ? -4.891 38.188 18.188 1 94.38 136 ASP 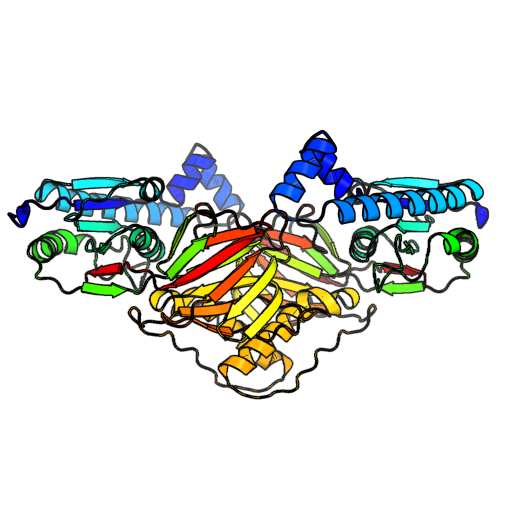B O 1
ATOM 3420 N N . VAL B 1 137 ? -5.996 37.188 16.609 1 94.88 137 VAL B N 1
ATOM 3421 C CA . VAL B 1 137 ? -4.797 36.625 15.984 1 94.88 137 VAL B CA 1
ATOM 3422 C C . VAL B 1 137 ? -3.951 37.781 15.406 1 94.88 137 VAL B C 1
ATOM 3424 O O . VAL B 1 137 ? -2.727 37.781 15.555 1 94.88 137 VAL B O 1
ATOM 3427 N N . ALA B 1 138 ? -4.605 38.719 14.789 1 92.62 138 ALA B N 1
ATOM 3428 C CA . ALA B 1 138 ? -3.902 39.875 14.203 1 92.62 138 ALA B CA 1
ATOM 3429 C C . ALA B 1 138 ? -3.168 40.688 15.273 1 92.62 138 ALA B C 1
ATOM 3431 O O . ALA B 1 138 ? -2.102 41.25 15.016 1 92.62 138 ALA B O 1
ATOM 3432 N N . ALA B 1 139 ? -3.754 40.656 16.422 1 91.5 139 ALA B N 1
ATOM 3433 C CA . ALA B 1 139 ? -3.174 41.406 17.531 1 91.5 139 ALA B CA 1
ATOM 3434 C C . ALA B 1 139 ? -2.201 40.531 18.328 1 91.5 139 ALA B C 1
ATOM 3436 O O . ALA B 1 139 ? -1.695 40.969 19.359 1 91.5 139 ALA B O 1
ATOM 3437 N N . ASN B 1 140 ? -2.01 39.312 17.922 1 91.56 140 ASN B N 1
ATOM 3438 C CA . ASN B 1 140 ? -1.125 38.375 18.594 1 91.56 140 ASN B CA 1
ATOM 3439 C C . ASN B 1 140 ? -1.592 38.062 20.016 1 91.56 140 ASN B C 1
ATOM 3441 O O . ASN B 1 140 ? -0.779 38 20.938 1 91.56 140 ASN B O 1
ATOM 3445 N N . ARG B 1 141 ? -2.891 38 20.156 1 92.94 141 ARG B N 1
ATOM 3446 C CA . ARG B 1 141 ? -3.473 37.75 21.469 1 92.94 141 ARG B CA 1
ATOM 3447 C C . ARG B 1 141 ? -4.016 36.344 21.594 1 92.94 141 ARG B C 1
ATOM 3449 O O . ARG B 1 141 ? -4.516 35.938 22.641 1 92.94 141 ARG B O 1
ATOM 3456 N N . ARG B 1 142 ? -3.916 35.656 20.547 1 93.62 142 ARG B N 1
ATOM 3457 C CA . ARG B 1 142 ? -4.43 34.281 20.531 1 93.62 142 ARG B CA 1
ATOM 3458 C C . ARG B 1 142 ? -3.297 33.281 20.656 1 93.62 142 ARG B C 1
ATOM 3460 O O . ARG B 1 142 ? -2.283 33.375 19.969 1 93.62 142 ARG B O 1
ATOM 3467 N N . PRO B 1 143 ? -3.484 32.312 21.625 1 95.19 143 PRO B N 1
ATOM 3468 C CA . PRO B 1 143 ? -2.449 31.281 21.734 1 95.19 143 PRO B CA 1
ATOM 3469 C C . PRO B 1 143 ? -2.365 30.391 20.5 1 95.19 143 PRO B C 1
ATOM 3471 O O . PRO B 1 143 ? -3.357 30.219 19.781 1 95.19 143 PRO B O 1
ATOM 3474 N N . THR B 1 144 ? -1.157 29.891 20.266 1 95.75 144 THR B N 1
ATOM 3475 C CA . THR B 1 144 ? -0.914 28.922 19.188 1 95.75 144 THR B CA 1
ATOM 3476 C C . THR B 1 144 ? -0.242 27.672 19.719 1 95.75 144 THR B C 1
ATOM 3478 O O . THR B 1 144 ? 0.359 27.688 20.797 1 95.75 144 THR B O 1
ATOM 3481 N N . ARG B 1 145 ? -0.471 26.609 19.062 1 96.12 145 ARG B N 1
ATOM 3482 C CA . ARG B 1 145 ? 0.211 25.344 19.344 1 96.12 145 ARG B CA 1
ATOM 3483 C C . ARG B 1 145 ? 1.249 25.031 18.266 1 96.12 145 ARG B C 1
ATOM 3485 O O . ARG B 1 145 ? 0.951 25.094 17.078 1 96.12 145 ARG B O 1
ATOM 3492 N N . ALA B 1 146 ? 2.436 24.734 18.797 1 97.12 146 ALA B N 1
ATOM 3493 C CA . ALA B 1 146 ? 3.521 24.391 17.875 1 97.12 146 ALA B CA 1
ATOM 3494 C C . ALA B 1 146 ? 3.383 22.953 17.391 1 97.12 146 ALA B C 1
ATOM 3496 O O . ALA B 1 146 ? 3.012 22.062 18.141 1 97.12 146 ALA B O 1
ATOM 3497 N N . VAL B 1 147 ? 3.697 22.734 16.078 1 97.81 147 VAL B N 1
ATOM 3498 C CA . VAL B 1 147 ? 3.674 21.406 15.477 1 97.81 147 VAL B CA 1
ATOM 3499 C C . VAL B 1 147 ? 5.027 21.109 14.836 1 97.81 147 VAL B C 1
ATOM 3501 O O . VAL B 1 147 ? 5.488 21.859 13.969 1 97.81 147 VAL B O 1
ATOM 3504 N N . THR B 1 148 ? 5.68 20.047 15.305 1 98.38 148 THR B N 1
ATOM 3505 C CA . THR B 1 148 ? 6.906 19.578 14.664 1 98.38 148 THR B CA 1
ATOM 3506 C C . THR B 1 148 ? 6.613 19.031 13.273 1 98.38 148 THR B C 1
ATOM 3508 O O . THR B 1 148 ? 5.695 18.219 13.102 1 98.38 148 THR B O 1
ATOM 3511 N N . LEU B 1 149 ? 7.367 19.5 12.312 1 98.5 149 LEU B N 1
ATOM 3512 C CA . LEU B 1 149 ? 7.234 18.984 10.953 1 98.5 149 LEU B CA 1
ATOM 3513 C C . LEU B 1 149 ? 8.383 18.031 10.617 1 98.5 149 LEU B C 1
ATOM 3515 O O . LEU B 1 149 ? 9.508 18.219 11.086 1 98.5 149 LEU B O 1
ATOM 3519 N N . ALA B 1 150 ? 8.078 17.016 9.836 1 98.69 150 ALA B N 1
ATOM 3520 C CA . ALA B 1 150 ? 9.102 16.172 9.242 1 98.69 150 ALA B CA 1
ATOM 3521 C C . ALA B 1 150 ? 9.617 16.75 7.934 1 98.69 150 ALA B C 1
ATOM 3523 O O . ALA B 1 150 ? 8.914 17.516 7.266 1 98.69 150 ALA B O 1
ATOM 3524 N N . GLU B 1 151 ? 10.82 16.391 7.605 1 98.5 151 GLU B N 1
ATOM 3525 C CA . GLU B 1 151 ? 11.406 16.844 6.355 1 98.5 151 GLU B CA 1
ATOM 3526 C C . GLU B 1 151 ? 12.219 15.742 5.688 1 98.5 151 GLU B C 1
ATOM 3528 O O . GLU B 1 151 ? 12.984 15.031 6.352 1 98.5 151 GLU B O 1
ATOM 3533 N N . ALA B 1 152 ? 11.969 15.516 4.434 1 98.5 152 ALA B N 1
ATOM 3534 C CA . ALA B 1 152 ? 12.797 14.68 3.574 1 98.5 152 ALA B CA 1
ATOM 3535 C C . ALA B 1 152 ? 13.648 15.531 2.637 1 98.5 152 ALA B C 1
ATOM 3537 O O . ALA B 1 152 ? 13.125 16.359 1.895 1 98.5 152 ALA B O 1
ATOM 3538 N N . ARG B 1 153 ? 14.93 15.352 2.705 1 98 153 ARG B N 1
ATOM 3539 C CA . ARG B 1 153 ? 15.859 16.016 1.798 1 98 153 ARG B CA 1
ATOM 3540 C C . ARG B 1 153 ? 16.547 15 0.886 1 98 153 ARG B C 1
ATOM 3542 O O . ARG B 1 153 ? 17.203 14.07 1.363 1 98 153 ARG B O 1
ATOM 3549 N N . LEU B 1 154 ? 16.406 15.195 -0.381 1 97.69 154 LEU B N 1
ATOM 3550 C CA . LEU B 1 154 ? 17.016 14.297 -1.345 1 97.69 154 LEU B CA 1
ATOM 3551 C C . LEU B 1 154 ? 18.422 14.773 -1.705 1 97.69 154 LEU B C 1
ATOM 3553 O O . LEU B 1 154 ? 18.766 15.945 -1.505 1 97.69 154 LEU B O 1
ATOM 3557 N N . SER B 1 155 ? 19.141 13.883 -2.229 1 95.25 155 SER B N 1
ATOM 3558 C CA . SER B 1 155 ? 20.531 14.164 -2.598 1 95.25 155 SER B CA 1
ATOM 3559 C C . SER B 1 155 ? 20.594 15.164 -3.75 1 95.25 155 SER B C 1
ATOM 3561 O O . SER B 1 155 ? 21.641 15.789 -3.969 1 95.25 155 SER B O 1
ATOM 3563 N N . ASP B 1 156 ? 19.562 15.305 -4.535 1 94.12 156 ASP B N 1
ATOM 3564 C CA . ASP B 1 156 ? 19.578 16.266 -5.633 1 94.12 156 ASP B CA 1
ATOM 3565 C C . ASP B 1 156 ? 19.094 17.641 -5.172 1 94.12 156 ASP B C 1
ATOM 3567 O O . ASP B 1 156 ? 18.922 18.547 -5.984 1 94.12 156 ASP B O 1
ATOM 3571 N N . GLY B 1 157 ? 18.75 17.766 -3.961 1 95.44 157 GLY B N 1
ATOM 3572 C CA . GLY B 1 157 ? 18.453 19.062 -3.387 1 95.44 157 GLY B CA 1
ATOM 3573 C C . GLY B 1 157 ? 16.984 19.281 -3.137 1 95.44 157 GLY B C 1
ATOM 3574 O O . GLY B 1 157 ? 16.594 20.234 -2.436 1 95.44 157 GLY B O 1
ATOM 3575 N N . GLN B 1 158 ? 16.125 18.438 -3.633 1 96.31 158 GLN B N 1
ATOM 3576 C CA . GLN B 1 158 ? 14.688 18.594 -3.424 1 96.31 158 GLN B CA 1
ATOM 3577 C C . GLN B 1 158 ? 14.312 18.328 -1.968 1 96.31 158 GLN B C 1
ATOM 3579 O O . GLN B 1 158 ? 14.914 17.484 -1.308 1 96.31 158 GLN B O 1
ATOM 3584 N N . VAL B 1 159 ? 13.328 19.094 -1.496 1 96.38 159 VAL B N 1
ATOM 3585 C CA . VAL B 1 159 ? 12.891 18.984 -0.109 1 96.38 159 VAL B CA 1
ATOM 3586 C C . VAL B 1 159 ? 11.375 18.812 -0.057 1 96.38 159 VAL B C 1
ATOM 3588 O O . VAL B 1 159 ? 10.648 19.422 -0.859 1 96.38 159 VAL B O 1
ATOM 3591 N N . LEU B 1 160 ? 10.906 17.984 0.792 1 97.12 160 LEU B N 1
ATOM 3592 C CA . LEU B 1 160 ? 9.484 17.781 1.061 1 97.12 160 LEU B CA 1
ATOM 3593 C C . LEU B 1 160 ? 9.211 17.781 2.561 1 97.12 160 LEU B C 1
ATOM 3595 O O . LEU B 1 160 ? 9.898 17.078 3.316 1 97.12 160 LEU B O 1
ATOM 3599 N N . ARG B 1 161 ? 8.266 18.531 2.99 1 97.75 161 ARG B N 1
ATOM 3600 C CA . ARG B 1 161 ? 7.895 18.578 4.402 1 97.75 161 ARG B CA 1
ATOM 3601 C C . ARG B 1 161 ? 6.555 17.891 4.637 1 97.75 161 ARG B C 1
ATOM 3603 O O . ARG B 1 161 ? 5.781 17.688 3.699 1 97.75 161 ARG B O 1
ATOM 3610 N N . ALA B 1 162 ? 6.348 17.547 5.879 1 97.88 162 ALA B N 1
ATOM 3611 C CA . ALA B 1 162 ? 5.105 16.875 6.25 1 97.88 162 ALA B CA 1
ATOM 3612 C C . ALA B 1 162 ? 4.648 17.281 7.645 1 97.88 162 ALA B C 1
ATOM 3614 O O . ALA B 1 162 ? 5.457 17.375 8.57 1 97.88 162 ALA B O 1
ATOM 3615 N N . ALA B 1 163 ? 3.379 17.531 7.75 1 97.44 163 ALA B N 1
ATOM 3616 C CA . ALA B 1 163 ? 2.785 17.828 9.055 1 97.44 163 ALA B CA 1
ATOM 3617 C C . ALA B 1 163 ? 2.373 16.547 9.766 1 97.44 163 ALA B C 1
ATOM 3619 O O . ALA B 1 163 ? 2.43 16.469 11 1 97.44 163 ALA B O 1
ATOM 3620 N N . ASN B 1 164 ? 1.961 15.547 9 1 96.69 164 ASN B N 1
ATOM 3621 C CA . ASN B 1 164 ? 1.54 14.266 9.547 1 96.69 164 ASN B CA 1
ATOM 3622 C C . ASN B 1 164 ? 2.617 13.195 9.359 1 96.69 164 ASN B C 1
ATOM 3624 O O . ASN B 1 164 ? 3.158 12.68 10.344 1 96.69 164 ASN B O 1
ATOM 3628 N N . ASP B 1 165 ? 2.85 12.883 8.109 1 97.94 165 ASP B N 1
ATOM 3629 C CA . ASP B 1 165 ? 3.77 11.773 7.879 1 97.94 165 ASP B CA 1
ATOM 3630 C C . ASP B 1 165 ? 4.371 11.844 6.477 1 97.94 165 ASP B C 1
ATOM 3632 O O . ASP B 1 165 ? 3.865 12.562 5.613 1 97.94 165 ASP B O 1
ATOM 3636 N N . LEU B 1 166 ? 5.508 11.258 6.34 1 98.5 166 LEU B N 1
ATOM 3637 C CA . LEU B 1 166 ? 6.121 10.938 5.059 1 98.5 166 LEU B CA 1
ATOM 3638 C C . LEU B 1 166 ? 5.953 9.461 4.723 1 98.5 166 LEU B C 1
ATOM 3640 O O . LEU B 1 166 ? 6.152 8.602 5.582 1 98.5 166 LEU B O 1
ATOM 3644 N N . PHE B 1 167 ? 5.508 9.242 3.549 1 98.5 167 PHE B N 1
ATOM 3645 C CA . PHE B 1 167 ? 5.59 7.895 3.002 1 98.5 167 PHE B CA 1
ATOM 3646 C C . PHE B 1 167 ? 6.77 7.773 2.045 1 98.5 167 PHE B C 1
ATOM 3648 O O . PHE B 1 167 ? 6.984 8.641 1.2 1 98.5 167 PHE B O 1
ATOM 3655 N N . ILE B 1 168 ? 7.523 6.703 2.186 1 98.5 168 ILE B N 1
ATOM 3656 C CA . ILE B 1 168 ? 8.633 6.387 1.291 1 98.5 168 ILE B CA 1
ATOM 3657 C C . ILE B 1 168 ? 8.484 4.961 0.771 1 98.5 168 ILE B C 1
ATOM 3659 O O . ILE B 1 168 ? 8.531 4.004 1.546 1 98.5 168 ILE B O 1
ATOM 3663 N N . GLY B 1 169 ? 8.312 4.777 -0.473 1 97.38 169 GLY B N 1
ATOM 3664 C CA . GLY B 1 169 ? 8.094 3.457 -1.047 1 97.38 169 GLY B CA 1
ATOM 3665 C C . GLY B 1 169 ? 7.629 3.502 -2.49 1 97.38 169 GLY B C 1
ATOM 3666 O O . GLY B 1 169 ? 7.812 4.508 -3.176 1 97.38 169 GLY B O 1
ATOM 3667 N N . PRO B 1 170 ? 7.137 2.377 -2.967 1 95.56 170 PRO B N 1
ATOM 3668 C CA . PRO B 1 170 ? 6.629 2.352 -4.34 1 95.56 170 PRO B CA 1
ATOM 3669 C C . PRO B 1 170 ? 5.27 3.027 -4.48 1 95.56 170 PRO B C 1
ATOM 3671 O O . PRO B 1 170 ? 4.504 3.086 -3.518 1 95.56 170 PRO B O 1
ATOM 3674 N N . ARG B 1 171 ? 4.996 3.465 -5.664 1 92.38 171 ARG B N 1
ATOM 3675 C CA . ARG B 1 171 ? 3.729 4.133 -5.93 1 92.38 171 ARG B CA 1
ATOM 3676 C C . ARG B 1 171 ? 2.559 3.166 -5.793 1 92.38 171 ARG B C 1
ATOM 3678 O O . ARG B 1 171 ? 1.451 3.568 -5.43 1 92.38 171 ARG B O 1
ATOM 3685 N N . SER B 1 172 ? 2.842 1.935 -6.047 1 91.44 172 SER B N 1
ATOM 3686 C CA . SER B 1 172 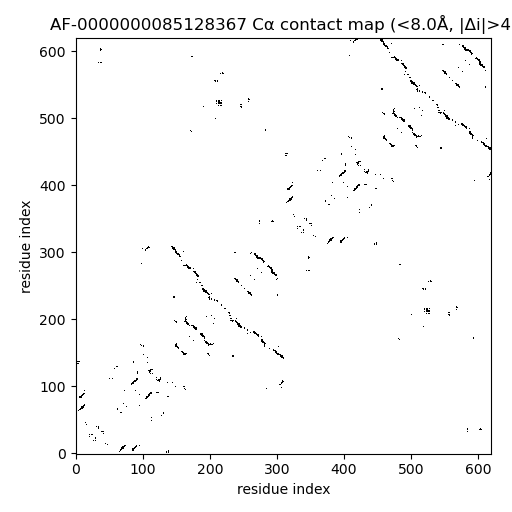? 1.793 0.921 -6.016 1 91.44 172 SER B CA 1
ATOM 3687 C C . SER B 1 172 ? 2.119 -0.184 -5.02 1 91.44 172 SER B C 1
ATOM 3689 O O . SER B 1 172 ? 2.865 0.037 -4.062 1 91.44 172 SER B O 1
ATOM 3691 N N . HIS B 1 173 ? 1.508 -1.375 -5.125 1 90.38 173 HIS B N 1
ATOM 3692 C CA . HIS B 1 173 ? 1.646 -2.467 -4.168 1 90.38 173 HIS B CA 1
ATOM 3693 C C . HIS B 1 173 ? 2.824 -3.367 -4.523 1 90.38 173 HIS B C 1
ATOM 3695 O O . HIS B 1 173 ? 2.789 -4.574 -4.27 1 90.38 173 HIS B O 1
ATOM 3701 N N . THR B 1 174 ? 3.854 -2.814 -5.07 1 90.06 174 THR B N 1
ATOM 3702 C CA . THR B 1 174 ? 5.082 -3.557 -5.336 1 90.06 174 THR B CA 1
ATOM 3703 C C . THR B 1 174 ? 6.066 -3.396 -4.18 1 90.06 174 THR B C 1
ATOM 3705 O O . THR B 1 174 ? 5.793 -2.678 -3.219 1 90.06 174 THR B O 1
ATOM 3708 N N . SER B 1 175 ? 7.164 -4.098 -4.242 1 91.44 175 SER B N 1
ATOM 3709 C CA . SER B 1 175 ? 8.148 -4.043 -3.172 1 91.44 175 SER B CA 1
ATOM 3710 C C . SER B 1 175 ? 9.062 -2.83 -3.326 1 91.44 175 SER B C 1
ATOM 3712 O O . SER B 1 175 ? 9.5 -2.514 -4.434 1 91.44 175 SER B O 1
ATOM 3714 N N . ALA B 1 176 ? 9.227 -2.172 -2.271 1 95.31 176 ALA B N 1
ATOM 3715 C CA . ALA B 1 176 ? 10.281 -1.163 -2.178 1 95.31 176 ALA B CA 1
ATOM 3716 C C . ALA B 1 176 ? 11.625 -1.803 -1.854 1 95.31 176 ALA B C 1
ATOM 3718 O O . ALA B 1 176 ? 11.742 -2.568 -0.895 1 95.31 176 ALA B O 1
ATOM 3719 N N . LEU B 1 177 ? 12.594 -1.552 -2.639 1 93 177 LEU B N 1
ATOM 3720 C CA . LEU B 1 177 ? 13.969 -1.958 -2.363 1 93 177 LEU B CA 1
ATOM 3721 C C . LEU B 1 177 ? 14.836 -0.752 -2.008 1 93 177 LEU B C 1
ATOM 3723 O O . LEU B 1 177 ? 14.891 0.219 -2.766 1 93 177 LEU B O 1
ATOM 3727 N N . TYR B 1 178 ? 15.484 -0.805 -0.863 1 95.12 178 TYR B N 1
ATOM 3728 C CA . TYR B 1 178 ? 16.266 0.344 -0.411 1 95.12 178 TYR B CA 1
ATOM 3729 C C . TYR B 1 178 ? 17.203 -0.046 0.719 1 95.12 178 TYR B C 1
ATOM 3731 O O . TYR B 1 178 ? 17.062 -1.111 1.321 1 95.12 178 TYR B O 1
ATOM 3739 N N . ASP B 1 179 ? 18.188 0.768 0.91 1 96 179 ASP B N 1
ATOM 3740 C CA . ASP B 1 179 ? 19.016 0.716 2.113 1 96 179 ASP B CA 1
ATOM 3741 C C . ASP B 1 179 ? 18.531 1.72 3.156 1 96 179 ASP B C 1
ATOM 3743 O O . ASP B 1 179 ? 18.141 2.844 2.816 1 96 179 ASP B O 1
ATOM 3747 N N . ILE B 1 180 ? 18.5 1.309 4.375 1 97.44 180 ILE B N 1
ATOM 3748 C CA . ILE B 1 180 ? 18.047 2.16 5.473 1 97.44 180 ILE B CA 1
ATOM 3749 C C . ILE B 1 180 ? 19.141 2.232 6.543 1 97.44 180 ILE B C 1
ATOM 3751 O O . ILE B 1 180 ? 19.797 1.229 6.836 1 97.44 180 ILE B O 1
ATOM 3755 N N . ALA B 1 181 ? 19.328 3.406 7.051 1 97.5 181 ALA B N 1
ATOM 3756 C CA . ALA B 1 181 ? 20.328 3.578 8.102 1 97.5 181 ALA B CA 1
ATOM 3757 C C . ALA B 1 181 ? 19.828 4.523 9.188 1 97.5 181 ALA B C 1
ATOM 3759 O O . ALA B 1 181 ? 19.156 5.52 8.898 1 97.5 181 ALA B O 1
ATOM 3760 N N . LEU B 1 182 ? 20.078 4.199 10.398 1 97.12 182 LEU B N 1
ATOM 3761 C CA . LEU B 1 182 ? 19.828 4.992 11.602 1 97.12 182 LEU B CA 1
ATOM 3762 C C . LEU B 1 182 ? 20.969 4.852 12.594 1 97.12 182 LEU B C 1
ATOM 3764 O O . LEU B 1 182 ? 21.141 3.793 13.203 1 97.12 182 LEU B O 1
ATOM 3768 N N . GLY B 1 183 ? 21.688 5.945 12.812 1 95.12 183 GLY B N 1
ATOM 3769 C CA . GLY B 1 183 ? 22.906 5.82 13.617 1 95.12 183 GLY B CA 1
ATOM 3770 C C . GLY B 1 183 ? 23.875 4.793 13.078 1 95.12 183 GLY B C 1
ATOM 3771 O O . GLY B 1 183 ? 24.25 4.848 11.906 1 95.12 183 GLY B O 1
ATOM 3772 N N . ASP B 1 184 ? 24.172 3.77 13.938 1 93.88 184 ASP B N 1
ATOM 3773 C CA . ASP B 1 184 ? 25.141 2.754 13.555 1 93.88 184 ASP B CA 1
ATOM 3774 C C . ASP B 1 184 ? 24.453 1.554 12.906 1 93.88 184 ASP B C 1
ATOM 3776 O O . ASP B 1 184 ? 25.125 0.637 12.422 1 93.88 184 ASP B O 1
ATOM 3780 N N . ARG B 1 185 ? 23.219 1.641 12.867 1 94.12 185 ARG B N 1
ATOM 3781 C CA . ARG B 1 185 ? 22.469 0.528 12.281 1 94.12 185 ARG B CA 1
ATOM 3782 C C . ARG B 1 185 ? 22.203 0.762 10.797 1 94.12 185 ARG B C 1
ATOM 3784 O O . ARG B 1 185 ? 21.844 1.866 10.391 1 94.12 185 ARG B O 1
ATOM 3791 N N . HIS B 1 186 ? 22.484 -0.262 10 1 94.25 186 HIS B N 1
ATOM 3792 C CA . HIS B 1 186 ? 22.266 -0.193 8.562 1 94.25 186 HIS B CA 1
ATOM 3793 C C . HIS B 1 186 ? 21.828 -1.546 8.008 1 94.25 186 HIS B C 1
ATOM 3795 O O . HIS B 1 186 ? 22.328 -2.588 8.445 1 94.25 186 HIS B O 1
ATOM 3801 N N . GLU B 1 187 ? 20.859 -1.545 7.062 1 93.75 187 GLU B N 1
ATOM 3802 C CA . GLU B 1 187 ? 20.5 -2.799 6.41 1 93.75 187 GLU B CA 1
ATOM 3803 C C . GLU B 1 187 ? 19.828 -2.547 5.062 1 93.75 187 GLU B C 1
ATOM 3805 O O . GLU B 1 187 ? 19.328 -1.451 4.812 1 93.75 187 GLU B O 1
ATOM 3810 N N . SER B 1 188 ? 19.922 -3.535 4.184 1 93.56 188 SER B N 1
ATOM 3811 C CA . SER B 1 188 ? 19.141 -3.566 2.949 1 93.56 188 SER B CA 1
ATOM 3812 C C . SER B 1 188 ? 17.734 -4.121 3.195 1 93.56 188 SER B C 1
ATOM 3814 O O . SER B 1 188 ? 17.578 -5.141 3.869 1 93.56 188 SER B O 1
ATOM 3816 N N . GLN B 1 189 ? 16.812 -3.406 2.615 1 94.31 189 GLN B N 1
ATOM 3817 C CA . GLN B 1 189 ? 15.445 -3.803 2.949 1 94.31 189 GLN B CA 1
ATOM 3818 C C . GLN B 1 189 ? 14.602 -3.98 1.691 1 94.31 189 GLN B C 1
ATOM 3820 O O . GLN B 1 189 ? 14.828 -3.311 0.683 1 94.31 189 GLN B O 1
ATOM 3825 N N . SER B 1 190 ? 13.711 -4.953 1.758 1 93.44 190 SER B N 1
ATOM 3826 C CA . SER B 1 190 ? 12.562 -5.113 0.871 1 93.44 190 SER B CA 1
ATOM 3827 C C . SER B 1 190 ? 11.25 -5.062 1.648 1 93.44 190 SER B C 1
ATOM 3829 O O . SER B 1 190 ? 11.07 -5.797 2.621 1 93.44 190 SER B O 1
ATOM 3831 N N . SER B 1 191 ? 10.375 -4.121 1.307 1 96.31 191 SER B N 1
ATOM 3832 C CA . SER B 1 191 ? 9.141 -3.922 2.053 1 96.31 191 SER B CA 1
ATOM 3833 C C . SER B 1 191 ? 8.086 -3.215 1.201 1 96.31 191 SER B C 1
ATOM 3835 O O . SER B 1 191 ? 8.305 -2.975 0.011 1 96.31 191 SER B O 1
ATOM 3837 N N . SER B 1 192 ? 6.895 -2.982 1.821 1 96.25 192 SER B N 1
ATOM 3838 C CA . SER B 1 192 ? 5.867 -2.186 1.161 1 96.25 192 SER B CA 1
ATOM 3839 C C . SER B 1 192 ? 6.117 -0.693 1.352 1 96.25 192 SER B C 1
ATOM 3841 O O . SER B 1 192 ? 5.234 0.128 1.088 1 96.25 192 SER B O 1
ATOM 3843 N N . GLY B 1 193 ? 7.262 -0.364 1.849 1 97.06 193 GLY B N 1
ATOM 3844 C CA . GLY B 1 193 ? 7.613 1.016 2.143 1 97.06 193 GLY B CA 1
ATOM 3845 C C . GLY B 1 193 ? 7.703 1.306 3.629 1 97.06 193 GLY B C 1
ATOM 3846 O O . GLY B 1 193 ? 7.707 0.384 4.445 1 97.06 193 GLY B O 1
ATOM 3847 N N . LEU B 1 194 ? 7.883 2.566 3.992 1 97.5 194 LEU B N 1
ATOM 3848 C CA . LEU B 1 194 ? 7.902 2.941 5.402 1 97.5 194 LEU B CA 1
ATOM 3849 C C . LEU B 1 194 ? 7.227 4.293 5.613 1 97.5 194 LEU B C 1
ATOM 3851 O O . LEU B 1 194 ? 7.074 5.07 4.672 1 97.5 194 LEU B O 1
ATOM 3855 N N . ILE B 1 195 ? 6.762 4.469 6.789 1 98.19 195 ILE B N 1
ATOM 3856 C CA . ILE B 1 195 ? 6.121 5.699 7.234 1 98.19 195 ILE B CA 1
ATOM 3857 C C . ILE B 1 195 ? 6.992 6.387 8.281 1 98.19 195 ILE B C 1
ATOM 3859 O O . ILE B 1 195 ? 7.547 5.73 9.164 1 98.19 195 ILE B O 1
ATOM 3863 N N . VAL B 1 196 ? 7.164 7.664 8.133 1 98.75 196 VAL B N 1
ATOM 3864 C CA . VAL B 1 196 ? 7.758 8.492 9.18 1 98.75 196 VAL B CA 1
ATOM 3865 C C . VAL B 1 196 ? 6.734 9.516 9.68 1 98.75 196 VAL B C 1
ATOM 3867 O O . VAL B 1 196 ? 6.281 10.367 8.922 1 98.75 196 VAL B O 1
ATOM 3870 N N . ALA B 1 197 ? 6.43 9.438 10.914 1 98.69 197 ALA B N 1
ATOM 3871 C CA . ALA B 1 197 ? 5.309 10.219 11.43 1 98.69 197 ALA B CA 1
ATOM 3872 C C . ALA B 1 197 ? 5.785 11.273 12.422 1 98.69 197 ALA B C 1
ATOM 3874 O O . ALA B 1 197 ? 6.688 11.016 13.227 1 98.69 197 ALA B O 1
ATOM 3875 N N . THR B 1 198 ? 5.16 12.43 12.367 1 98.5 198 THR B N 1
ATOM 3876 C CA . THR B 1 198 ? 5.316 13.461 13.383 1 98.5 198 THR B CA 1
ATOM 3877 C C . THR B 1 198 ? 4.402 13.188 14.578 1 98.5 198 THR B C 1
ATOM 3879 O O . THR B 1 198 ? 3.656 12.211 14.586 1 98.5 198 THR B O 1
ATOM 3882 N N . GLY B 1 199 ? 4.543 14.078 15.586 1 98 199 GLY B N 1
ATOM 3883 C CA . GLY B 1 199 ? 3.607 13.992 16.703 1 98 199 GLY B CA 1
ATOM 3884 C C . GLY B 1 199 ? 2.158 14.102 16.266 1 98 199 GLY B C 1
ATOM 3885 O O . GLY B 1 199 ? 1.317 13.305 16.688 1 98 199 GLY B O 1
ATOM 3886 N N . LEU B 1 200 ? 1.86 15.07 15.438 1 97 200 LEU B N 1
ATOM 3887 C CA . LEU B 1 200 ? 0.509 15.25 14.922 1 97 200 LEU B CA 1
ATOM 3888 C C . LEU B 1 200 ? 0.052 14.016 14.156 1 97 200 LEU B C 1
ATOM 3890 O O . LEU B 1 200 ? -1.077 13.555 14.336 1 97 200 LEU B O 1
ATOM 3894 N N . GLY B 1 201 ? 0.932 13.414 13.406 1 96.56 201 GLY B N 1
ATOM 3895 C CA . GLY B 1 201 ? 0.61 12.25 12.602 1 96.56 201 GLY B CA 1
ATOM 3896 C C . GLY B 1 201 ? 0.607 10.953 13.391 1 96.56 201 GLY B C 1
ATOM 3897 O O . GLY B 1 201 ? 0.198 9.906 12.883 1 96.56 201 GLY B O 1
ATOM 3898 N N . SER B 1 202 ? 1.057 10.984 14.641 1 97 202 SER B N 1
ATOM 3899 C CA . SER B 1 202 ? 1.217 9.773 15.438 1 97 202 SER B CA 1
ATOM 3900 C C . SER B 1 202 ? -0.132 9.141 15.75 1 97 202 SER B C 1
ATOM 3902 O O . SER B 1 202 ? -0.194 7.992 16.203 1 97 202 SER B O 1
ATOM 3904 N N . SER B 1 203 ? -1.216 9.805 15.461 1 92.75 203 SER B N 1
ATOM 3905 C CA . SER B 1 203 ? -2.543 9.242 15.703 1 92.75 203 SER B CA 1
ATOM 3906 C C . SER B 1 203 ? -3.168 8.734 14.406 1 92.75 203 SER B C 1
ATOM 3908 O O . SER B 1 203 ? -4.34 8.352 14.391 1 92.75 203 SER B O 1
ATOM 3910 N N . ALA B 1 204 ? -2.445 8.734 13.398 1 92.44 204 ALA B N 1
ATOM 3911 C CA . ALA B 1 204 ? -3.023 8.398 12.102 1 92.44 204 ALA B CA 1
ATOM 3912 C C . ALA B 1 204 ? -2.424 7.105 11.555 1 92.44 204 ALA B C 1
ATOM 3914 O O . ALA B 1 204 ? -2.607 6.031 12.133 1 92.44 204 ALA B O 1
ATOM 3915 N N . TRP B 1 205 ? -1.661 7.18 10.422 1 95.69 205 TRP B N 1
ATOM 3916 C CA . TRP B 1 205 ? -1.235 6 9.672 1 95.69 205 TRP B CA 1
ATOM 3917 C C . TRP B 1 205 ? -0.351 5.102 10.539 1 95.69 205 TRP B C 1
ATOM 3919 O O . TRP B 1 205 ? -0.561 3.889 10.602 1 95.69 205 TRP B O 1
ATOM 3929 N N . ILE B 1 206 ? 0.608 5.688 11.273 1 97.31 206 ILE B N 1
ATOM 3930 C CA . ILE B 1 206 ? 1.526 4.867 12.055 1 97.31 206 ILE B CA 1
ATOM 3931 C C . ILE B 1 206 ? 0.761 4.156 13.164 1 97.31 206 ILE B C 1
ATOM 3933 O O . ILE B 1 206 ? 1.086 3.023 13.523 1 97.31 206 ILE B O 1
ATOM 3937 N N . LYS B 1 207 ? -0.223 4.797 13.695 1 95.69 207 LYS B N 1
ATOM 3938 C CA . LYS B 1 207 ? -1.079 4.133 14.672 1 95.69 207 LYS B CA 1
ATOM 3939 C C . LYS B 1 207 ? -1.705 2.871 14.094 1 95.69 207 LYS B C 1
ATOM 3941 O O . LYS B 1 207 ? -1.731 1.826 14.742 1 95.69 207 LYS B O 1
ATOM 3946 N N . SER B 1 208 ? -2.205 2.951 12.867 1 95.5 208 SER B N 1
ATOM 3947 C CA . SER B 1 208 ? -2.793 1.795 12.203 1 95.5 208 SER B CA 1
ATOM 3948 C C . SER B 1 208 ? -1.772 0.674 12.031 1 95.5 208 SER B C 1
ATOM 3950 O O . SER B 1 208 ? -2.098 -0.5 12.219 1 95.5 208 SER B O 1
ATOM 3952 N N . ILE B 1 209 ? -0.551 1.035 11.641 1 97 209 ILE B N 1
ATOM 3953 C CA . ILE B 1 209 ? 0.509 0.053 11.445 1 97 209 ILE B CA 1
ATOM 3954 C C . ILE B 1 209 ? 0.805 -0.661 12.758 1 97 209 ILE B C 1
ATOM 3956 O O . ILE B 1 209 ? 0.831 -1.893 12.812 1 97 209 ILE B O 1
ATOM 3960 N N . VAL B 1 210 ? 0.974 0.102 13.82 1 95.25 210 VAL B N 1
ATOM 3961 C CA . VAL B 1 210 ? 1.385 -0.458 15.102 1 95.25 210 VAL B CA 1
ATOM 3962 C C . VAL B 1 210 ? 0.236 -1.261 15.711 1 95.25 210 VAL B C 1
ATOM 3964 O O . VAL B 1 210 ? 0.418 -2.414 16.109 1 95.25 210 VAL B O 1
ATOM 3967 N N . THR B 1 211 ? -0.958 -0.671 15.758 1 93.5 211 THR B N 1
ATOM 3968 C CA . THR B 1 211 ? -2.096 -1.372 16.344 1 93.5 211 THR B CA 1
ATOM 3969 C C . THR B 1 211 ? -2.455 -2.605 15.523 1 93.5 211 THR B C 1
ATOM 3971 O O . THR B 1 211 ? -2.809 -3.646 16.078 1 93.5 211 THR B O 1
ATOM 3974 N N . GLY B 1 212 ? -2.42 -2.441 14.195 1 93.94 212 GLY B N 1
ATOM 3975 C CA . GLY B 1 212 ? -2.637 -3.598 13.336 1 93.94 212 GLY B CA 1
ATOM 3976 C C . GLY B 1 212 ? -1.638 -4.715 13.578 1 93.94 212 GLY B C 1
ATOM 3977 O O . GLY B 1 212 ? -2.006 -5.891 13.602 1 93.94 212 GLY B O 1
ATOM 3978 N N . SER B 1 213 ? -0.372 -4.352 13.695 1 93.62 213 SER B N 1
ATOM 3979 C CA . SER B 1 213 ? 0.674 -5.328 13.984 1 93.62 213 SER B CA 1
ATOM 3980 C C . SER B 1 213 ? 0.411 -6.051 15.297 1 93.62 213 SER B C 1
ATOM 3982 O O . SER B 1 213 ? 0.569 -7.27 15.391 1 93.62 213 SER B O 1
ATOM 3984 N N . MET B 1 214 ? -0.002 -5.266 16.281 1 92.06 214 MET B N 1
ATOM 3985 C CA . MET B 1 214 ? -0.335 -5.867 17.562 1 92.06 214 MET B CA 1
ATOM 3986 C C . MET B 1 214 ? -1.511 -6.828 17.422 1 92.06 214 MET B C 1
ATOM 3988 O O . MET B 1 214 ? -1.532 -7.883 18.062 1 92.06 214 MET B O 1
ATOM 3992 N N . GLY B 1 215 ? -2.496 -6.414 16.672 1 91.62 215 GLY B N 1
ATOM 3993 C CA . GLY B 1 215 ? -3.641 -7.277 16.422 1 91.62 215 GLY B CA 1
ATOM 3994 C C . GLY B 1 215 ? -3.266 -8.594 15.766 1 91.62 215 GLY B C 1
ATOM 3995 O O . GLY B 1 215 ? -3.744 -9.656 16.172 1 91.62 215 GLY B O 1
ATOM 3996 N N . ILE B 1 216 ? -2.451 -8.555 14.75 1 93.25 216 ILE B N 1
ATOM 3997 C CA . ILE B 1 216 ? -2.008 -9.758 14.055 1 93.25 216 ILE B CA 1
ATOM 3998 C C . ILE B 1 216 ? -1.172 -10.617 15 1 93.25 216 ILE B C 1
ATOM 4000 O O . ILE B 1 216 ? -1.346 -11.844 15.055 1 93.25 216 ILE B O 1
ATOM 4004 N N . ALA B 1 217 ? -0.247 -9.977 15.719 1 90.81 217 ALA B N 1
ATOM 4005 C CA . ALA B 1 217 ? 0.559 -10.719 16.688 1 90.81 217 ALA B CA 1
ATOM 4006 C C . ALA B 1 217 ? -0.326 -11.453 17.688 1 90.81 217 ALA B C 1
ATOM 4008 O O . ALA B 1 217 ? -0.057 -12.609 18.031 1 90.81 217 ALA B O 1
ATOM 4009 N N . ARG B 1 218 ? -1.32 -10.773 18.141 1 90.44 218 ARG B N 1
ATOM 4010 C CA . ARG B 1 218 ? -2.256 -11.383 19.078 1 90.44 218 ARG B CA 1
ATOM 4011 C C . ARG B 1 218 ? -2.973 -12.57 18.453 1 90.44 218 ARG B C 1
ATOM 4013 O O . ARG B 1 218 ? -3.115 -13.625 19.078 1 90.44 218 ARG B O 1
ATOM 4020 N N . ALA B 1 219 ? -3.463 -12.383 17.281 1 89.94 219 ALA B N 1
ATOM 4021 C CA . ALA B 1 219 ? -4.211 -13.438 16.594 1 89.94 219 ALA B CA 1
ATOM 4022 C C . ALA B 1 219 ? -3.334 -14.656 16.344 1 89.94 219 ALA B C 1
ATOM 4024 O O . ALA B 1 219 ? -3.805 -15.797 16.422 1 89.94 219 ALA B O 1
ATOM 4025 N N . VAL B 1 220 ? -2.129 -14.422 15.984 1 88.88 220 VAL B N 1
ATOM 4026 C CA . VAL B 1 220 ? -1.211 -15.492 15.625 1 88.88 220 VAL B CA 1
ATOM 4027 C C . VAL B 1 220 ? -0.736 -16.219 16.875 1 88.88 220 VAL B C 1
ATOM 4029 O O . VAL B 1 220 ? -0.632 -17.453 16.891 1 88.88 220 VAL B O 1
ATOM 4032 N N . ARG B 1 221 ? -0.47 -15.453 17.859 1 84.12 221 ARG B N 1
ATOM 4033 C CA . ARG B 1 221 ? 0.135 -16.047 19.047 1 84.12 221 ARG B CA 1
ATOM 4034 C C . ARG B 1 221 ? -0.926 -16.375 20.094 1 84.12 221 ARG B C 1
ATOM 4036 O O . ARG B 1 221 ? -0.664 -17.141 21.031 1 84.12 221 ARG B O 1
ATOM 4043 N N . GLY B 1 222 ? -2.143 -15.906 19.938 1 74.31 222 GLY B N 1
ATOM 4044 C CA . GLY B 1 222 ? -3.17 -16.125 20.938 1 74.31 222 GLY B CA 1
ATOM 4045 C C . GLY B 1 222 ? -2.953 -15.328 22.203 1 74.31 222 GLY B C 1
ATOM 4046 O O . GLY B 1 222 ? -3.562 -15.609 23.234 1 74.31 222 GLY B O 1
ATOM 4047 N N . ALA B 1 223 ? -1.934 -14.547 22.25 1 60.53 223 ALA B N 1
ATOM 4048 C CA . ALA B 1 223 ? -1.653 -13.883 23.531 1 60.53 223 ALA B CA 1
ATOM 4049 C C . ALA B 1 223 ? -2.416 -12.57 23.641 1 60.53 223 ALA B C 1
ATOM 4051 O O . ALA B 1 223 ? -2.619 -11.875 22.641 1 60.53 223 ALA B O 1
ATOM 4052 N N . SER B 1 224 ? -3.324 -12.516 24.688 1 60.66 224 SER B N 1
ATOM 4053 C CA . SER B 1 224 ? -4.109 -11.32 24.969 1 60.66 224 SER B CA 1
ATOM 4054 C C . SER B 1 224 ? -3.217 -10.164 25.406 1 60.66 224 SER B C 1
ATOM 4056 O O . SER B 1 224 ? -2.379 -10.32 26.297 1 60.66 224 SER B O 1
ATOM 4058 N N . THR B 1 225 ? -2.533 -9.469 24.516 1 60.59 225 THR B N 1
ATOM 4059 C CA . THR B 1 225 ? -1.792 -8.367 25.109 1 60.59 225 THR B CA 1
ATOM 4060 C C . THR B 1 225 ? -2.578 -7.062 25 1 60.59 225 THR B C 1
ATOM 4062 O O . THR B 1 225 ? -3.182 -6.789 23.953 1 60.59 225 THR B O 1
ATOM 4065 N N . ASP B 1 226 ? -2.852 -6.539 26.172 1 73.94 226 ASP B N 1
ATOM 4066 C CA . ASP B 1 226 ? -3.521 -5.25 26.297 1 73.94 226 ASP B CA 1
ATOM 4067 C C . ASP B 1 226 ? -2.613 -4.113 25.828 1 73.94 226 ASP B C 1
ATOM 4069 O O . ASP B 1 226 ? -1.807 -3.6 26.609 1 73.94 226 ASP B O 1
ATOM 4073 N N . PHE B 1 227 ? -2.305 -4.059 24.625 1 81.44 227 PHE B N 1
ATOM 4074 C CA . PHE B 1 227 ? -1.509 -2.941 24.125 1 81.44 227 PHE B CA 1
ATOM 4075 C C . PHE B 1 227 ? -2.402 -1.778 23.719 1 81.44 227 PHE B C 1
ATOM 4077 O O . PHE B 1 227 ? -3.354 -1.96 22.953 1 81.44 227 PHE B O 1
ATOM 4084 N N . ASP B 1 228 ? -2.074 -0.681 24.375 1 87.38 228 ASP B N 1
ATOM 4085 C CA . ASP B 1 228 ? -2.764 0.555 24.016 1 87.38 228 ASP B CA 1
ATOM 4086 C C . ASP B 1 228 ? -1.799 1.562 23.391 1 87.38 228 ASP B C 1
ATOM 4088 O O . ASP B 1 228 ? -0.96 2.137 24.094 1 87.38 228 ASP B O 1
ATOM 4092 N N . TYR B 1 229 ? -1.875 1.791 22.172 1 91.19 229 TYR B N 1
ATOM 4093 C CA . TYR B 1 229 ? -1.021 2.746 21.469 1 91.19 229 TYR B CA 1
ATOM 4094 C C . TYR B 1 229 ? -1.337 4.172 21.891 1 91.19 229 TYR B C 1
ATOM 4096 O O . TYR B 1 229 ? -2.502 4.578 21.922 1 91.19 229 TYR B O 1
ATOM 4104 N N . GLN B 1 230 ? -0.325 4.934 22.25 1 93.31 230 GLN B N 1
ATOM 4105 C CA . GLN B 1 230 ? -0.502 6.332 22.625 1 93.31 230 GLN B CA 1
ATOM 4106 C C . GLN B 1 230 ? 0.227 7.262 21.656 1 93.31 230 GLN B C 1
ATOM 4108 O O . GLN B 1 230 ? 1.452 7.195 21.531 1 93.31 230 GLN B O 1
ATOM 4113 N N . PRO B 1 231 ? -0.543 8.086 21.047 1 95.38 231 PRO B N 1
ATOM 4114 C CA . PRO B 1 231 ? 0.128 9.125 20.266 1 95.38 231 PRO B CA 1
ATOM 4115 C C . PRO B 1 231 ? 0.997 10.039 21.109 1 95.38 231 PRO B C 1
ATOM 4117 O O . PRO B 1 231 ? 0.822 10.102 22.328 1 95.38 231 PRO B O 1
ATOM 4120 N N . PHE B 1 232 ? 1.999 10.719 20.484 1 96.75 232 PHE B N 1
ATOM 4121 C CA . PHE B 1 232 ? 2.877 11.602 21.234 1 96.75 232 PHE B CA 1
ATOM 4122 C C . PHE B 1 232 ? 2.633 13.062 20.859 1 96.75 232 PHE B C 1
ATOM 4124 O O . PHE B 1 232 ? 1.825 13.344 19.969 1 96.75 232 PHE B O 1
ATOM 4131 N N . ALA B 1 233 ? 3.25 13.898 21.609 1 97.56 233 ALA B N 1
ATOM 4132 C CA . ALA B 1 233 ? 2.932 15.328 21.578 1 97.56 233 ALA B CA 1
ATOM 4133 C C . ALA B 1 233 ? 3.205 15.914 20.188 1 97.56 233 ALA B C 1
ATOM 4135 O O . ALA B 1 233 ? 4.203 15.578 19.547 1 97.56 233 ALA B O 1
ATOM 4136 N N . TRP B 1 234 ? 2.371 16.922 19.797 1 97.56 234 TRP B N 1
ATOM 4137 C CA . TRP B 1 234 ? 2.461 17.547 18.484 1 97.56 234 TRP B CA 1
ATOM 4138 C C . TRP B 1 234 ? 3.809 18.234 18.297 1 97.56 234 TRP B C 1
ATOM 4140 O O . TRP B 1 234 ? 4.312 18.328 17.172 1 97.56 234 TRP B O 1
ATOM 4150 N N . ASP B 1 235 ? 4.379 18.734 19.406 1 97.62 235 ASP B N 1
ATOM 4151 C CA . ASP B 1 235 ? 5.613 19.5 19.297 1 97.62 235 ASP B CA 1
ATOM 4152 C C . ASP B 1 235 ? 6.816 18.688 19.75 1 97.62 235 ASP B C 1
ATOM 4154 O O . ASP B 1 235 ? 7.891 19.234 20 1 97.62 235 ASP B O 1
ATOM 4158 N N . ALA B 1 236 ? 6.613 17.344 19.891 1 98.19 236 ALA B N 1
ATOM 4159 C CA . ALA B 1 236 ? 7.73 16.5 20.281 1 98.19 236 ALA B CA 1
ATOM 4160 C C . ALA B 1 236 ? 8.883 16.609 19.281 1 98.19 236 ALA B C 1
ATOM 4162 O O . ALA B 1 236 ? 8.664 16.609 18.078 1 98.19 236 ALA B O 1
ATOM 4163 N N . PRO B 1 237 ? 10.117 16.766 19.812 1 97.81 237 PRO B N 1
ATOM 4164 C CA . PRO B 1 237 ? 11.281 16.859 18.922 1 97.81 237 PRO B CA 1
ATOM 4165 C C . PRO B 1 237 ? 11.766 15.492 18.453 1 97.81 237 PRO B C 1
ATOM 4167 O O . PRO B 1 237 ? 12.945 15.164 18.594 1 97.81 237 PRO B O 1
ATOM 4170 N N . ARG B 1 238 ? 10.867 14.766 17.922 1 98.19 238 ARG B N 1
ATOM 4171 C CA . ARG B 1 238 ? 11.172 13.438 17.391 1 98.19 238 ARG B CA 1
ATOM 4172 C C . ARG B 1 238 ? 10.172 13.039 16.312 1 98.19 238 ARG B C 1
ATOM 4174 O O . ARG B 1 238 ? 9.102 13.633 16.203 1 98.19 238 ARG B O 1
ATOM 4181 N N . LEU B 1 239 ? 10.555 12.125 15.562 1 98.75 239 LEU B N 1
ATOM 4182 C CA . LEU B 1 239 ? 9.695 11.391 14.633 1 98.75 239 LEU B CA 1
ATOM 4183 C C . LEU B 1 239 ? 9.742 9.898 14.922 1 98.75 239 LEU B C 1
ATOM 4185 O O . LEU B 1 239 ? 10.727 9.391 15.461 1 98.75 239 LEU B O 1
ATOM 4189 N N . ASP B 1 240 ? 8.68 9.258 14.672 1 98.56 240 ASP B N 1
ATOM 4190 C CA . ASP B 1 240 ? 8.664 7.801 14.711 1 98.56 240 ASP B CA 1
ATOM 4191 C C . ASP B 1 240 ? 8.562 7.219 13.297 1 98.56 240 ASP B C 1
ATOM 4193 O O . ASP B 1 240 ? 7.855 7.762 12.445 1 98.56 240 ASP B O 1
ATOM 4197 N N . PHE B 1 241 ? 9.281 6.18 13.047 1 98.5 241 PHE B N 1
ATOM 4198 C CA . PHE B 1 241 ? 9.117 5.516 11.766 1 98.5 241 PHE B CA 1
ATOM 4199 C C . PHE B 1 241 ? 8.719 4.059 11.953 1 98.5 241 PHE B C 1
ATOM 4201 O O . PHE B 1 241 ? 8.992 3.465 13 1 98.5 241 PHE B O 1
ATOM 4208 N N . ALA B 1 242 ? 8.016 3.502 11.031 1 98.25 242 ALA B N 1
ATOM 4209 C CA . ALA B 1 242 ? 7.637 2.094 10.953 1 98.25 242 ALA B CA 1
ATOM 4210 C C . ALA B 1 242 ? 7.77 1.568 9.531 1 98.25 242 ALA B C 1
ATOM 4212 O O . ALA B 1 242 ? 7.316 2.211 8.578 1 98.25 242 ALA B O 1
ATOM 4213 N N . VAL B 1 243 ? 8.461 0.437 9.352 1 97.75 243 VAL B N 1
ATOM 4214 C CA . VAL B 1 243 ? 8.578 -0.227 8.062 1 97.75 243 VAL B CA 1
ATOM 4215 C C . VAL B 1 243 ? 7.355 -1.11 7.82 1 97.75 243 VAL B C 1
ATOM 4217 O O . VAL B 1 243 ? 6.949 -1.871 8.703 1 97.75 243 VAL B O 1
ATOM 4220 N N . ARG B 1 244 ? 6.746 -0.93 6.676 1 97.69 244 ARG B N 1
ATOM 4221 C CA . ARG B 1 244 ? 5.543 -1.678 6.316 1 97.69 244 ARG B CA 1
ATOM 4222 C C . ARG B 1 244 ? 5.902 -3.033 5.715 1 97.69 244 ARG B C 1
ATOM 4224 O O . ARG B 1 244 ? 6.516 -3.104 4.648 1 97.69 244 ARG B O 1
ATOM 4231 N N . GLU B 1 245 ? 5.59 -4.062 6.383 1 96.25 245 GLU B N 1
ATOM 4232 C CA . GLU B 1 245 ? 5.66 -5.434 5.891 1 96.25 245 GLU B CA 1
ATOM 4233 C C . GLU B 1 245 ? 7.055 -5.762 5.367 1 96.25 245 GLU B C 1
ATOM 4235 O O . GLU B 1 245 ? 7.211 -6.219 4.234 1 96.25 245 GLU B O 1
ATOM 4240 N N . PRO B 1 246 ? 8.055 -5.617 6.219 1 94.56 246 PRO B N 1
ATOM 4241 C CA . PRO B 1 246 ? 9.422 -5.961 5.809 1 94.56 246 PRO B CA 1
ATOM 4242 C C . PRO B 1 246 ? 9.578 -7.445 5.488 1 94.56 246 PRO B C 1
ATOM 4244 O O . PRO B 1 246 ? 8.992 -8.297 6.164 1 94.56 246 PRO B O 1
ATOM 4247 N N . PHE B 1 247 ? 10.273 -7.73 4.457 1 88.44 247 PHE B N 1
ATOM 4248 C CA . PHE B 1 247 ? 10.555 -9.102 4.047 1 88.44 247 PHE B CA 1
ATOM 4249 C C . PHE B 1 247 ? 11.992 -9.477 4.387 1 88.44 247 PHE B C 1
ATOM 4251 O O . PHE B 1 247 ? 12.938 -8.977 3.768 1 88.44 247 PHE B O 1
ATOM 4258 N N . PRO B 1 248 ? 12.117 -10.344 5.359 1 80.25 248 PRO B N 1
ATOM 4259 C CA . PRO B 1 248 ? 13.484 -10.812 5.598 1 80.25 248 PRO B CA 1
ATOM 4260 C C . PRO B 1 248 ? 14.047 -11.609 4.426 1 80.25 248 PRO B C 1
ATOM 4262 O O . PRO B 1 248 ? 13.328 -12.391 3.797 1 80.25 248 PRO B O 1
ATOM 4265 N N . SER B 1 249 ? 15.102 -11.211 3.924 1 73.06 249 SER B N 1
ATOM 4266 C CA . SER B 1 249 ? 15.789 -11.891 2.832 1 73.06 249 SER B CA 1
ATOM 4267 C C . SER B 1 249 ? 17.219 -12.273 3.229 1 73.06 249 SER B C 1
ATOM 4269 O O . SER B 1 249 ? 17.625 -12.055 4.371 1 73.06 249 SER B O 1
ATOM 4271 N N . ARG B 1 250 ? 17.797 -12.922 2.309 1 65.62 250 ARG B N 1
ATOM 4272 C CA . ARG B 1 250 ? 19.203 -13.281 2.541 1 65.62 250 ARG B CA 1
ATOM 4273 C C . ARG B 1 250 ? 20.047 -12.039 2.818 1 65.62 250 ARG B C 1
ATOM 4275 O O . ARG B 1 250 ? 21 -12.086 3.59 1 65.62 250 ARG B O 1
ATOM 4282 N N . SER B 1 251 ? 19.719 -10.945 2.252 1 64.81 251 SER B N 1
ATOM 4283 C CA . SER B 1 251 ? 20.516 -9.727 2.352 1 64.81 251 SER B CA 1
ATOM 4284 C C . SER B 1 251 ? 19.969 -8.805 3.443 1 64.81 251 SER B C 1
ATOM 4286 O O . SER B 1 251 ? 20.562 -7.762 3.732 1 64.81 251 SER B O 1
ATOM 4288 N N . SER B 1 252 ? 18.797 -9.227 4.02 1 72.81 252 SER B N 1
ATOM 4289 C CA . SER B 1 252 ? 18.203 -8.336 5.02 1 72.81 252 SER B CA 1
ATOM 4290 C C . SER B 1 252 ? 17.641 -9.125 6.199 1 72.81 252 SER B C 1
ATOM 4292 O O . SER B 1 252 ? 16.891 -10.078 6.016 1 72.81 252 SER B O 1
ATOM 4294 N N . THR B 1 253 ? 18.016 -8.648 7.379 1 75.81 253 THR B N 1
ATOM 4295 C CA . THR B 1 253 ? 17.453 -9.227 8.594 1 75.81 253 THR B CA 1
ATOM 4296 C C . THR B 1 253 ? 16.047 -8.664 8.859 1 75.81 253 THR B C 1
ATOM 4298 O O . THR B 1 253 ? 15.266 -9.266 9.586 1 75.81 253 THR B O 1
ATOM 4301 N N . ALA B 1 254 ? 15.828 -7.52 8.234 1 85.31 254 ALA B N 1
ATOM 4302 C CA . ALA B 1 254 ? 14.578 -6.801 8.461 1 85.31 254 ALA B CA 1
ATOM 4303 C C . ALA B 1 254 ? 14.375 -6.508 9.945 1 85.31 254 ALA B C 1
ATOM 4305 O O . ALA B 1 254 ? 13.312 -6.781 10.5 1 85.31 254 ALA B O 1
ATOM 4306 N N . GLU B 1 255 ? 15.336 -5.988 10.633 1 87.25 255 GLU B N 1
ATOM 4307 C CA . GLU B 1 255 ? 15.281 -5.703 12.062 1 87.25 255 GLU B CA 1
ATOM 4308 C C . GLU B 1 255 ? 14.992 -4.227 12.32 1 87.25 255 GLU B C 1
ATOM 4310 O O . GLU B 1 255 ? 14.398 -3.875 13.336 1 87.25 255 GLU B O 1
ATOM 4315 N N . LEU B 1 256 ? 15.492 -3.408 11.461 1 93.25 256 LEU B N 1
ATOM 4316 C CA . LEU B 1 256 ? 15.227 -1.978 11.586 1 93.25 256 LEU B CA 1
ATOM 4317 C C . LEU B 1 256 ? 13.836 -1.636 11.07 1 93.25 256 LEU B C 1
ATOM 4319 O O . LEU B 1 256 ? 13.695 -1.021 10.008 1 93.25 256 LEU B O 1
ATOM 4323 N N . VAL B 1 257 ? 12.773 -1.971 11.875 1 95.44 257 VAL B N 1
ATOM 4324 C CA . VAL B 1 257 ? 11.414 -1.915 11.336 1 95.44 257 VAL B CA 1
ATOM 4325 C C . VAL B 1 257 ? 10.609 -0.853 12.086 1 95.44 257 VAL B C 1
ATOM 4327 O O . VAL B 1 257 ? 9.5 -0.509 11.68 1 95.44 257 VAL B O 1
ATOM 4330 N N . TYR B 1 258 ? 11.102 -0.378 13.211 1 96.25 258 TYR B N 1
ATOM 4331 C CA . TYR B 1 258 ? 10.453 0.632 14.039 1 96.25 258 TYR B CA 1
ATOM 4332 C C . TYR B 1 258 ? 11.477 1.397 14.867 1 96.25 258 TYR B C 1
ATOM 4334 O O . TYR B 1 258 ? 12.461 0.819 15.344 1 96.25 258 TYR B O 1
ATOM 4342 N N . GLY B 1 259 ? 11.266 2.68 14.969 1 95.81 259 GLY B N 1
ATOM 4343 C CA . GLY B 1 259 ? 12.203 3.457 15.766 1 95.81 259 GLY B CA 1
ATOM 4344 C C . GLY B 1 259 ? 11.898 4.941 15.766 1 95.81 259 GLY B C 1
ATOM 4345 O O . GLY B 1 259 ? 10.844 5.363 15.289 1 95.81 259 GLY B O 1
ATOM 4346 N N . GLN B 1 260 ? 12.844 5.656 16.375 1 97.44 260 GLN B N 1
ATOM 4347 C CA . GLN B 1 260 ? 12.688 7.102 16.516 1 97.44 260 GLN B CA 1
ATOM 4348 C C . GLN B 1 260 ? 13.773 7.852 15.75 1 97.44 260 GLN B C 1
ATOM 4350 O O . GLN B 1 260 ? 14.914 7.402 15.688 1 97.44 260 GLN B O 1
ATOM 4355 N N . VAL B 1 261 ? 13.375 8.914 15.172 1 98.19 261 VAL B N 1
ATOM 4356 C CA . VAL B 1 261 ? 14.273 9.836 14.492 1 98.19 261 VAL B CA 1
ATOM 4357 C C . VAL B 1 261 ? 14.367 11.141 15.281 1 98.19 261 VAL B C 1
ATOM 4359 O O . VAL B 1 261 ? 13.344 11.727 15.648 1 98.19 261 VAL B O 1
ATOM 4362 N N . THR B 1 262 ? 15.555 11.578 15.562 1 97.56 262 THR B N 1
ATOM 4363 C CA . THR B 1 262 ? 15.789 12.82 16.297 1 97.56 262 THR B CA 1
ATOM 4364 C C . THR B 1 262 ? 16.719 13.742 15.516 1 97.56 262 THR B C 1
ATOM 4366 O O . THR B 1 262 ? 17.25 13.359 14.477 1 97.56 262 THR B O 1
ATOM 4369 N N . ALA B 1 263 ? 16.812 15 16.047 1 94.88 263 ALA B N 1
ATOM 4370 C CA . ALA B 1 263 ? 17.703 15.969 15.406 1 94.88 263 ALA B CA 1
ATOM 4371 C C . ALA B 1 263 ? 19.125 15.445 15.32 1 94.88 263 ALA B C 1
ATOM 4373 O O . ALA B 1 263 ? 19.844 15.711 14.352 1 94.88 263 ALA B O 1
ATOM 4374 N N . GLY B 1 264 ? 19.5 14.703 16.234 1 94.44 264 GLY B N 1
ATOM 4375 C CA . GLY B 1 264 ? 20.875 14.203 16.281 1 94.44 264 GLY B CA 1
ATOM 4376 C C . GLY B 1 264 ? 21.062 12.891 15.531 1 94.44 264 GLY B C 1
ATOM 4377 O O . GLY B 1 264 ? 22.188 12.461 15.297 1 94.44 264 GLY B O 1
ATOM 4378 N N . GLN B 1 265 ? 20.031 12.312 15.188 1 96.88 265 GLN B N 1
ATOM 4379 C CA . GLN B 1 265 ? 20.094 11.016 14.523 1 96.88 265 GLN B CA 1
ATOM 4380 C C . GLN B 1 265 ? 19.031 10.906 13.43 1 96.88 265 GLN B C 1
ATOM 4382 O O . GLN B 1 265 ? 18.047 10.195 13.594 1 96.88 265 GLN B O 1
ATOM 4387 N N . PRO B 1 266 ? 19.359 11.484 12.281 1 97.88 266 PRO B N 1
ATOM 4388 C CA . PRO B 1 266 ? 18.406 11.398 11.164 1 97.88 266 PRO B CA 1
ATOM 4389 C C . PRO B 1 266 ? 18.344 10 10.555 1 97.88 266 PRO B C 1
ATOM 4391 O O . PRO B 1 266 ? 19.234 9.18 10.781 1 97.88 266 PRO B O 1
ATOM 4394 N N . LEU B 1 267 ? 17.297 9.68 9.906 1 98.56 267 LEU B N 1
ATOM 4395 C CA . LEU B 1 267 ? 17.125 8.453 9.125 1 98.56 267 LEU B CA 1
ATOM 4396 C C . LEU B 1 267 ? 17.578 8.656 7.688 1 98.56 267 LEU B C 1
ATOM 4398 O O . LEU B 1 267 ? 17.219 9.648 7.047 1 98.56 267 LEU B O 1
ATOM 4402 N N . THR B 1 268 ? 18.391 7.789 7.203 1 98.31 268 THR B N 1
ATOM 4403 C CA . THR B 1 268 ? 18.859 7.91 5.828 1 98.31 268 THR B CA 1
ATOM 4404 C C . THR B 1 268 ? 18.422 6.707 5 1 98.31 268 THR B C 1
ATOM 4406 O O . THR B 1 268 ? 18.484 5.566 5.465 1 98.31 268 THR B O 1
ATOM 4409 N N . LEU B 1 269 ? 17.984 6.988 3.805 1 98 269 LEU B N 1
ATOM 4410 C CA . LEU B 1 269 ? 17.547 5.953 2.881 1 98 269 LEU B CA 1
ATOM 4411 C C . LEU B 1 269 ? 18.219 6.105 1.523 1 98 269 LEU B C 1
ATOM 4413 O O . LEU B 1 269 ? 18.391 7.227 1.037 1 98 269 LEU B O 1
ATOM 4417 N N . ARG B 1 270 ? 18.594 5.016 0.981 1 96.12 270 ARG B N 1
ATOM 4418 C CA . ARG B 1 270 ? 19.047 4.977 -0.406 1 96.12 270 ARG B CA 1
ATOM 4419 C C . ARG B 1 270 ? 18.156 4.055 -1.243 1 96.12 270 ARG B C 1
ATOM 4421 O O . ARG B 1 270 ? 18.047 2.863 -0.953 1 96.12 270 ARG B O 1
ATOM 4428 N N . SER B 1 271 ? 17.594 4.629 -2.287 1 95.44 271 SER B N 1
ATOM 4429 C CA . SER B 1 271 ? 16.672 3.852 -3.113 1 95.44 271 SER B CA 1
ATOM 4430 C C . SER B 1 271 ? 17.422 2.883 -4.016 1 95.44 271 SER B C 1
ATOM 4432 O O . SER B 1 271 ? 18.469 3.23 -4.578 1 95.44 271 SER B O 1
ATOM 4434 N N . ARG B 1 272 ? 16.891 1.711 -4.082 1 89.94 272 ARG B N 1
ATOM 4435 C CA . ARG B 1 272 ? 17.375 0.711 -5.027 1 89.94 272 ARG B CA 1
ATOM 4436 C C . ARG B 1 272 ? 16.297 0.34 -6.039 1 89.94 272 ARG B C 1
ATOM 4438 O O . ARG B 1 272 ? 16.406 -0.683 -6.719 1 89.94 272 ARG B O 1
ATOM 4445 N N . MET B 1 273 ? 15.234 1.156 -6.082 1 88.44 273 MET B N 1
ATOM 4446 C CA . MET B 1 273 ? 14.125 0.935 -7.004 1 88.44 273 MET B CA 1
ATOM 4447 C C . MET B 1 273 ? 14.367 1.643 -8.336 1 88.44 273 MET B C 1
ATOM 4449 O O . MET B 1 273 ? 14.461 2.869 -8.375 1 88.44 273 MET B O 1
ATOM 4453 N N . PRO B 1 274 ? 14.359 0.875 -9.391 1 80.69 274 PRO B N 1
ATOM 4454 C CA . PRO B 1 274 ? 14.633 1.531 -10.672 1 80.69 274 PRO B CA 1
ATOM 4455 C C . PRO B 1 274 ? 13.516 2.48 -11.102 1 80.69 274 PRO B C 1
ATOM 4457 O O . PRO B 1 274 ? 13.773 3.486 -11.766 1 80.69 274 PRO B O 1
ATOM 4460 N N . ASP B 1 275 ? 12.344 2.066 -10.734 1 82.31 275 ASP B N 1
ATOM 4461 C CA . ASP B 1 275 ? 11.219 2.898 -11.141 1 82.31 275 ASP B CA 1
ATOM 4462 C C . ASP B 1 275 ? 10.133 2.922 -10.062 1 82.31 275 ASP B C 1
ATOM 4464 O O . ASP B 1 275 ? 10.219 2.184 -9.078 1 82.31 275 ASP B O 1
ATOM 4468 N N . HIS B 1 276 ? 9.336 3.891 -10.023 1 87.19 276 HIS B N 1
ATOM 4469 C CA . HIS B 1 276 ? 8.07 3.986 -9.312 1 87.19 276 HIS B CA 1
ATOM 4470 C C . HIS B 1 276 ? 8.289 4.301 -7.836 1 87.19 276 HIS B C 1
ATOM 4472 O O . HIS B 1 276 ? 7.34 4.297 -7.047 1 87.19 276 HIS B O 1
ATOM 4478 N N . GLY B 1 277 ? 9.555 4.43 -7.395 1 95.19 277 GLY B N 1
ATOM 4479 C CA . GLY B 1 277 ? 9.781 4.891 -6.035 1 95.19 277 GLY B CA 1
ATOM 4480 C C . GLY B 1 277 ? 9.367 6.332 -5.816 1 95.19 277 GLY B C 1
ATOM 4481 O O . GLY B 1 277 ? 9.625 7.195 -6.656 1 95.19 277 GLY B O 1
ATOM 4482 N N . VAL B 1 278 ? 8.711 6.559 -4.691 1 97.31 278 VAL B N 1
ATOM 4483 C CA . VAL B 1 278 ? 8.227 7.91 -4.438 1 97.31 278 VAL B CA 1
ATOM 4484 C C . VAL B 1 278 ? 8.336 8.227 -2.947 1 97.31 278 VAL B C 1
ATOM 4486 O O . VAL B 1 278 ? 8.445 7.32 -2.119 1 97.31 278 VAL B O 1
ATOM 4489 N N . ILE B 1 279 ? 8.398 9.469 -2.629 1 98.25 279 ILE B N 1
ATOM 4490 C CA . ILE B 1 279 ? 8.156 10.031 -1.305 1 98.25 279 ILE B CA 1
ATOM 4491 C C . ILE B 1 279 ? 7.004 11.031 -1.37 1 98.25 279 ILE B C 1
ATOM 4493 O O . ILE B 1 279 ? 7.039 11.977 -2.162 1 98.25 279 ILE B O 1
ATOM 4497 N N . PHE B 1 280 ? 5.984 10.82 -0.628 1 97.06 280 PHE B N 1
ATOM 4498 C CA . PHE B 1 280 ? 4.922 11.82 -0.55 1 97.06 280 PHE B CA 1
ATOM 4499 C C . PHE B 1 280 ? 4.535 12.086 0.9 1 97.06 280 PHE B C 1
ATOM 4501 O O . PHE B 1 280 ? 4.953 11.359 1.804 1 97.06 280 PHE B O 1
ATOM 4508 N N . SER B 1 281 ? 3.85 13.148 1.139 1 96.69 281 SER B N 1
ATOM 4509 C CA . SER B 1 281 ? 3.553 13.523 2.518 1 96.69 281 SER B CA 1
ATOM 4510 C C . SER B 1 281 ? 2.059 13.758 2.717 1 96.69 281 SER B C 1
ATOM 4512 O O . SER B 1 281 ? 1.347 14.102 1.77 1 96.69 281 SER B O 1
ATOM 4514 N N . ASP B 1 282 ? 1.645 13.43 3.863 1 95.06 282 ASP B N 1
ATOM 4515 C CA . ASP B 1 282 ? 0.328 13.797 4.379 1 95.06 282 ASP B CA 1
ATOM 4516 C C . ASP B 1 282 ? -0.782 13.273 3.471 1 95.06 282 ASP B C 1
ATOM 4518 O O . ASP B 1 282 ? -1.765 13.969 3.219 1 95.06 282 ASP B O 1
ATOM 4522 N N . GLY B 1 283 ? -0.537 12.133 2.912 1 89.44 283 GLY B N 1
ATOM 4523 C CA . GLY B 1 283 ? -1.544 11.445 2.119 1 89.44 283 GLY B CA 1
ATOM 4524 C C . GLY B 1 283 ? -1.752 12.07 0.751 1 89.44 283 GLY B C 1
ATOM 4525 O O . GLY B 1 283 ? -2.682 11.695 0.031 1 89.44 283 GLY B O 1
ATOM 4526 N N . MET B 1 284 ? -0.938 12.984 0.418 1 88 284 MET B N 1
ATOM 4527 C CA . MET B 1 284 ? -1.054 13.625 -0.887 1 88 284 MET B CA 1
ATOM 4528 C C . MET B 1 284 ? -0.153 12.945 -1.911 1 88 284 MET B C 1
ATOM 4530 O O . MET B 1 284 ? 0.946 13.422 -2.195 1 88 284 MET B O 1
ATOM 4534 N N . GLU B 1 285 ? -0.684 11.969 -2.588 1 88.19 285 GLU B N 1
ATOM 4535 C CA . GLU B 1 285 ? 0.102 11.148 -3.508 1 88.19 285 GLU B CA 1
ATOM 4536 C C . GLU B 1 285 ? 0.507 11.945 -4.746 1 88.19 285 GLU B C 1
ATOM 4538 O O . GLU B 1 285 ? 1.505 11.625 -5.395 1 88.19 285 GLU B O 1
ATOM 4543 N N . ALA B 1 286 ? -0.332 12.945 -4.984 1 83.38 286 ALA B N 1
ATOM 4544 C CA . ALA B 1 286 ? -0.051 13.75 -6.172 1 83.38 286 ALA B CA 1
ATOM 4545 C C . ALA B 1 286 ? 1.158 14.656 -5.953 1 83.38 286 ALA B C 1
ATOM 4547 O O . ALA B 1 286 ? 1.832 15.047 -6.906 1 83.38 286 ALA B O 1
ATOM 4548 N N . ASP B 1 287 ? 1.368 15.023 -4.75 1 84.5 287 ASP B N 1
ATOM 4549 C CA . ASP B 1 287 ? 2.537 15.812 -4.371 1 84.5 287 ASP B CA 1
ATOM 4550 C C . ASP B 1 287 ? 3.662 14.914 -3.857 1 84.5 287 ASP B C 1
ATOM 4552 O O . ASP B 1 287 ? 3.705 14.586 -2.672 1 84.5 287 ASP B O 1
ATOM 4556 N N . TYR B 1 288 ? 4.543 14.477 -4.863 1 92.62 288 TYR B N 1
ATOM 4557 C CA . TYR B 1 288 ? 5.555 13.5 -4.461 1 92.62 288 TYR B CA 1
ATOM 4558 C C . TYR B 1 288 ? 6.914 13.852 -5.059 1 92.62 288 TYR B C 1
ATOM 4560 O O . TYR B 1 288 ? 6.996 14.617 -6.023 1 92.62 288 TYR B O 1
ATOM 4568 N N . LEU B 1 289 ? 7.93 13.391 -4.375 1 95.75 289 LEU B N 1
ATOM 4569 C CA . LEU B 1 289 ? 9.281 13.352 -4.91 1 95.75 289 LEU B CA 1
ATOM 4570 C C . LEU B 1 289 ? 9.594 11.984 -5.516 1 95.75 289 LEU B C 1
ATOM 4572 O O . LEU B 1 289 ? 9.227 10.953 -4.945 1 95.75 289 LEU B O 1
ATOM 4576 N N . GLN B 1 290 ? 10.211 12.07 -6.703 1 94.38 290 GLN B N 1
ATOM 4577 C CA . GLN B 1 290 ? 10.719 10.812 -7.25 1 94.38 290 GLN B CA 1
ATOM 4578 C C . GLN B 1 290 ? 11.875 10.273 -6.414 1 94.38 290 GLN B C 1
ATOM 4580 O O . GLN B 1 290 ? 12.789 11.016 -6.062 1 94.38 290 GLN B O 1
ATOM 4585 N N . PHE B 1 291 ? 11.852 9.039 -6.074 1 95.5 291 PHE B N 1
ATOM 4586 C CA . PHE B 1 291 ? 12.852 8.398 -5.23 1 95.5 291 PHE B CA 1
ATOM 4587 C C . PHE B 1 291 ? 13.328 7.09 -5.848 1 95.5 291 PHE B C 1
ATOM 4589 O O . PHE B 1 291 ? 13.062 6.012 -5.309 1 95.5 291 PHE B O 1
ATOM 4596 N N . THR B 1 292 ? 14.062 7.18 -6.852 1 90.88 292 THR B N 1
ATOM 4597 C CA . THR B 1 292 ? 14.469 6.027 -7.648 1 90.88 292 THR B CA 1
ATOM 4598 C C . THR B 1 292 ? 15.922 5.672 -7.383 1 90.88 292 THR B C 1
ATOM 4600 O O . THR B 1 292 ? 16.609 6.352 -6.613 1 90.88 292 THR B O 1
ATOM 4603 N N . ALA B 1 293 ? 16.328 4.641 -8.008 1 87.31 293 ALA B N 1
ATOM 4604 C CA . ALA B 1 293 ? 17.625 4.031 -7.73 1 87.31 293 ALA B CA 1
ATOM 4605 C C . ALA B 1 293 ? 18.734 5.078 -7.742 1 87.31 293 ALA B C 1
ATOM 4607 O O . ALA B 1 293 ? 18.812 5.91 -8.648 1 87.31 293 ALA B O 1
ATOM 4608 N N . GLY B 1 294 ? 19.562 5.008 -6.695 1 85.31 294 GLY B N 1
ATOM 4609 C CA . GLY B 1 294 ? 20.688 5.926 -6.562 1 85.31 294 GLY B CA 1
ATOM 4610 C C . GLY B 1 294 ? 20.359 7.156 -5.742 1 85.31 294 GLY B C 1
ATOM 4611 O O . GLY B 1 294 ? 21.266 7.809 -5.207 1 85.31 294 GLY B O 1
ATOM 4612 N N . MET B 1 295 ? 19.141 7.535 -5.676 1 92.19 295 MET B N 1
ATOM 4613 C CA . MET B 1 295 ? 18.719 8.688 -4.887 1 92.19 295 MET B CA 1
ATOM 4614 C C . MET B 1 295 ? 18.844 8.406 -3.395 1 92.19 295 MET B C 1
ATOM 4616 O O . MET B 1 295 ? 18.516 7.305 -2.939 1 92.19 295 MET B O 1
ATOM 4620 N N . GLN B 1 296 ? 19.281 9.398 -2.73 1 96.19 296 GLN B N 1
ATOM 4621 C CA . GLN B 1 296 ? 19.359 9.305 -1.276 1 96.19 296 GLN B CA 1
ATOM 4622 C C . GLN B 1 296 ? 18.438 10.32 -0.608 1 96.19 296 GLN B C 1
ATOM 4624 O O . GLN B 1 296 ? 18.281 11.438 -1.104 1 96.19 296 GLN B O 1
ATOM 4629 N N . ALA B 1 297 ? 17.891 9.906 0.43 1 98.06 297 ALA B N 1
ATOM 4630 C CA . ALA B 1 297 ? 17.031 10.797 1.21 1 98.06 297 ALA B CA 1
ATOM 4631 C C . ALA B 1 297 ? 17.469 10.852 2.67 1 98.06 297 ALA B C 1
ATOM 4633 O O . ALA B 1 297 ? 17.797 9.812 3.264 1 98.06 297 ALA B O 1
ATOM 4634 N N . THR B 1 298 ? 17.609 12 3.199 1 98.56 298 THR B N 1
ATOM 4635 C CA . THR B 1 298 ? 17.781 12.211 4.633 1 98.56 298 THR B CA 1
ATOM 4636 C C . THR B 1 298 ? 16.484 12.703 5.262 1 98.56 298 THR B C 1
ATOM 4638 O O . THR B 1 298 ? 15.945 13.742 4.867 1 98.56 298 THR B O 1
ATOM 4641 N N . ILE B 1 299 ? 16 11.961 6.223 1 98.75 299 ILE B N 1
ATOM 4642 C CA . ILE B 1 299 ? 14.742 12.281 6.887 1 98.75 299 ILE B CA 1
ATOM 4643 C C . ILE B 1 299 ? 15.023 12.812 8.289 1 98.75 299 ILE B C 1
ATOM 4645 O O . ILE B 1 299 ? 15.719 12.172 9.078 1 98.75 299 ILE B O 1
ATOM 4649 N N . GLY B 1 300 ? 14.469 13.906 8.617 1 98.62 300 GLY B N 1
ATOM 4650 C CA . GLY B 1 300 ? 14.648 14.508 9.93 1 98.62 300 GLY B CA 1
ATOM 4651 C C . GLY B 1 300 ? 13.586 15.547 10.258 1 98.62 300 GLY B C 1
ATOM 4652 O O . GLY B 1 300 ? 12.555 15.617 9.594 1 98.62 300 GLY B O 1
ATOM 4653 N N . LEU B 1 301 ? 13.852 16.234 11.352 1 98.38 301 LEU B N 1
ATOM 4654 C CA . LEU B 1 301 ? 12.977 17.328 11.773 1 98.38 301 LEU B CA 1
ATOM 4655 C C . LEU B 1 301 ? 13.188 18.562 10.891 1 98.38 301 LEU B C 1
ATOM 4657 O O . LEU B 1 301 ? 14.328 18.891 10.555 1 98.38 301 LEU B O 1
ATOM 4661 N N . SER B 1 302 ? 12.094 19.141 10.477 1 97.81 302 SER B N 1
ATOM 4662 C CA . SER B 1 302 ? 12.195 20.391 9.742 1 97.81 302 SER B CA 1
ATOM 4663 C C . SER B 1 302 ? 12.664 21.531 10.641 1 97.81 302 SER B C 1
ATOM 4665 O O . SER B 1 302 ? 12.391 21.531 11.844 1 97.81 302 SER B O 1
ATOM 4667 N N . ASP B 1 303 ? 13.312 22.484 10.008 1 95.12 303 ASP B N 1
ATOM 4668 C CA . ASP B 1 303 ? 13.664 23.703 10.727 1 95.12 303 ASP B CA 1
ATOM 4669 C C . ASP B 1 303 ? 12.445 24.609 10.891 1 95.12 303 ASP B C 1
ATOM 4671 O O . ASP B 1 303 ? 12.453 25.531 11.711 1 95.12 303 ASP B O 1
ATOM 4675 N N . ARG B 1 304 ? 11.445 24.297 10.109 1 94.69 304 ARG B N 1
ATOM 4676 C CA . ARG B 1 304 ? 10.188 25.031 10.211 1 94.69 304 ARG B CA 1
ATOM 4677 C C . ARG B 1 304 ? 9.219 24.312 11.148 1 94.69 304 ARG B C 1
ATOM 4679 O O . ARG B 1 304 ? 9.227 23.078 11.242 1 94.69 304 ARG B O 1
ATOM 4686 N N . GLN B 1 305 ? 8.43 25.125 11.828 1 95.81 305 GLN B N 1
ATOM 4687 C CA . GLN B 1 305 ? 7.395 24.594 12.703 1 95.81 305 GLN B CA 1
ATOM 4688 C C . GLN B 1 305 ? 6.016 25.094 12.289 1 95.81 305 GLN B C 1
ATOM 4690 O O . GLN B 1 305 ? 5.879 26.219 11.812 1 95.81 305 GLN B O 1
ATOM 4695 N N . GLY B 1 306 ? 5.062 24.234 12.438 1 97.19 306 GLY B N 1
ATOM 4696 C CA . GLY B 1 306 ? 3.691 24.688 12.281 1 97.19 306 GLY B CA 1
ATOM 4697 C C . GLY B 1 306 ? 3.189 25.5 13.453 1 97.19 306 GLY B C 1
ATOM 4698 O O . GLY B 1 306 ? 3.596 25.266 14.594 1 97.19 306 GLY B O 1
ATOM 4699 N N . CYS B 1 307 ? 2.355 26.453 13.141 1 97.12 307 CYS B N 1
ATOM 4700 C CA . CYS B 1 307 ? 1.728 27.297 14.156 1 97.12 307 CYS B CA 1
ATOM 4701 C C . CYS B 1 307 ? 0.208 27.234 14.047 1 97.12 307 CYS B C 1
ATOM 4703 O O . CYS B 1 307 ? -0.389 28 13.281 1 97.12 307 CYS B O 1
ATOM 4705 N N . LEU B 1 308 ? -0.407 26.422 14.883 1 97.75 308 LEU B N 1
ATOM 4706 C CA . LEU B 1 308 ? -1.855 26.25 14.844 1 97.75 308 LEU B CA 1
ATOM 4707 C C . LEU B 1 308 ? -2.531 27.094 15.914 1 97.75 308 LEU B C 1
ATOM 4709 O O . LEU B 1 308 ? -2.205 26.984 17.094 1 97.75 308 LEU B O 1
ATOM 4713 N N . VAL B 1 309 ? -3.465 27.891 15.508 1 97.25 309 VAL B N 1
ATOM 4714 C CA . VAL B 1 309 ? -4.199 28.734 16.453 1 97.25 309 VAL B CA 1
ATOM 4715 C C . VAL B 1 309 ? -5.16 27.875 17.266 1 97.25 309 VAL B C 1
ATOM 4717 O O . VAL B 1 309 ? -5.844 27 16.719 1 97.25 309 VAL B O 1
ATOM 4720 N N . VAL B 1 310 ? -5.172 28.125 18.594 1 94.44 310 VAL B N 1
ATOM 4721 C CA . VAL B 1 310 ? -6.035 27.328 19.453 1 94.44 310 VAL B CA 1
ATOM 4722 C C . VAL B 1 310 ? -6.824 28.25 20.391 1 94.44 310 VAL B C 1
ATOM 4724 O O . VAL B 1 310 ? -6.414 29.391 20.641 1 94.44 310 VAL B O 1
#

Foldseek 3Di:
DPLLPAEEEEEEEDAPQRVLCVVQVHSVSSVCVCVVVVHDVVVSVVVRVLLVVQVVLLVVLNVVSPHYYYDYLVCLQVDDDDPRYAYEYEDAQLRQFSNQQSDFPHEYEYEYSCVPVDDHPQHPHHSNCVNVVSSCVSVVNFAWDKAWKKWKAKPVGDIGIGRFKKWWAFLDQAWFWKWKDKVPDIFTWTARTKMKGTLVNQVDDVVCQVVVVVVVVCVVVVDPDPDDRDRDDRNDQKIKMATHGIDDDPRGPCPPGIDMAHPVIWMKMAGQAQDRIWMDYSPPSVDIDHHHHGMMMTMHIDPGIGIYTD/DPLLPAEEEEEEEDAPQRVLCVVQVHSVSSVCVCVVVVHDVVVSVVVRVLLVVQVVLLVVLNVVSPHYYYDYLVCLQVDDDDPAYAYEYEDALLRQFSNQQSDFPHEYEYEYSCVPVDVGPQHPHHSNCVNVVSSCVSVVNFAWDKAWKKWKAKPVGDIGIGRFKKWWAFLDQAWFWKWKDKVPDIFTWIARTKMKGTLVNQVDDVVCQVVVVVVVVCVVVVDPDPDDRDGDDRNDQKIKMATHGIDDDPRGPCPPGIDMAHPVIWMKMAGQAQDRIWMDYSPCSVDIDHHHHGMMMTMHIDPGIGIYTD

Radius of gyration: 27.24 Å; Cα contacts (8 Å, |Δi|>4): 1470; chains: 2; bounding box: 54×89×59 Å

Secondary structure (DSSP, 8-state):
--GGG--EEEEE---HHHHHHHHHSSHHHHHHHHHHTT--HHHHHHHHHHHHHHHHHHHHHHHHH--EEEEEGGGGGG----TT-EEEEES-HHHHHHHHTT-SS-EEEEE-S-TTT---TT--B-GGGHHHHHHHHHTT-S-EEEEEEEEEEETTS-EEEESSEEEEEESSSSPEEEEEEETTEEEEEEES-EEEE-TGGGGTHHHHHHHHHHHHHHHHH------------TT-S-EEEEESS---BTTB-----EEEEBTTB-EEEEE--SS-EEEEETTEEEEEEE--TT-EEEEEEEEEEEEEE-/--GGG--EEEEE---HHHHHHHHHSSHHHHHHHHHHTT--HHHHHHHHHHHHHHHHHHHHHHHHH--EEEEEGGGGGG----TT-EEEEES-HHHHHHHHTT-SS-EEEEE-S-TTT---TT--B-GGGHHHHHHHHHTT-S-EEEEEEEEEEETTS-EEEESSEEEEEESSSS-EEEEEEETTEEEEEEES-EEEE-TGGGGTHHHHHHHHHHHHHHHHH------------TT-S-EEEEESS---BTTB-----EEEEBTTB-EEEEE--SSSEEEEETTEEEEEEE--TT-EEEEEEEEEEEEEE-

Organism: Delftia acidovorans (strain DSM 14801 / SPH-1) (NCBI:txid398578)

pLDDT: mean 91.4, std 8.9, range [44.62, 98.75]

Solvent-accessible surface area (backbone atoms only — not comparable to full-atom values): 31290 Å² total; per-residue (Å²): 127,63,45,77,64,49,38,33,40,36,37,36,67,79,42,74,45,52,51,39,24,66,73,49,72,32,66,67,50,32,41,48,53,36,44,72,31,65,44,70,53,64,58,40,51,51,52,41,51,40,40,51,54,28,49,52,47,38,50,51,40,43,57,74,60,57,50,60,46,81,40,52,54,88,49,49,90,78,53,84,79,57,83,68,28,37,35,35,28,52,40,57,45,68,50,40,40,58,52,41,45,75,50,78,57,32,46,31,37,27,26,23,47,47,64,89,77,46,90,38,95,59,28,88,33,44,42,86,48,44,51,65,47,48,53,33,48,47,62,69,68,50,55,63,44,59,28,33,22,34,26,37,36,36,75,88,66,53,72,48,52,15,33,25,24,37,40,42,24,32,63,47,94,48,73,20,35,30,36,42,34,48,78,92,46,71,49,42,42,40,18,62,19,34,40,39,24,16,18,60,16,29,71,42,68,60,38,13,44,52,54,24,17,42,48,37,41,24,64,73,67,66,47,87,68,92,75,79,89,73,60,51,54,35,55,39,82,44,30,41,35,40,46,37,35,33,38,65,45,97,77,14,81,54,72,90,30,56,49,75,31,29,84,91,36,42,36,37,38,35,26,60,22,83,62,60,20,29,33,28,27,58,84,34,74,86,57,56,43,85,36,27,26,66,38,33,36,44,34,36,66,38,95,48,42,35,29,36,52,102,128,65,44,78,64,49,37,33,40,38,35,36,68,81,44,71,45,53,52,38,25,67,72,49,72,32,66,67,50,31,42,49,53,36,45,72,32,66,44,70,52,64,56,40,52,51,51,44,51,40,39,51,53,27,48,51,47,40,47,52,39,43,56,75,60,58,51,62,47,80,40,53,55,89,49,50,90,76,53,84,80,56,82,68,28,37,36,34,28,52,40,57,44,67,49,40,39,60,50,40,44,73,49,78,56,32,45,33,37,26,26,23,46,46,63,90,80,44,84,39,96,58,32,88,32,46,44,86,48,44,51,64,46,49,55,33,49,46,62,68,70,50,54,62,44,60,28,32,22,34,25,39,37,36,75,87,68,53,72,50,51,15,32,25,25,38,40,40,24,34,64,48,93,47,74,21,36,30,36,43,33,48,78,92,44,71,48,41,43,37,19,63,19,33,41,40,23,15,17,61,16,29,71,44,69,61,37,15,44,54,53,24,17,42,47,39,42,24,64,75,66,65,48,88,68,93,76,77,88,73,61,52,55,34,57,39,82,46,32,41,36,39,46,37,36,31,38,65,45,97,76,14,81,52,73,89,31,56,50,74,29,28,83,88,35,42,36,35,37,36,26,60,22,82,62,60,21,29,33,27,28,57,86,33,73,87,56,55,44,85,35,27,26,64,39,34,36,43,34,34,66,38,95,49,42,34,28,36,54,101

InterPro domains:
  IPR016064 NAD kinase/diacylglycerol kinase-like domain superfamily [SSF111331] (77-209)
  IPR017437 ATP-NAD kinase, PpnK-type, C-terminal [G3DSA:2.60.200.30] (136-224)

Nearest PDB structures (foldseek):
  5dhp-assembly1_D  TM=8.528E-01  e=6.862E-13  Listeria monocytogenes EGD-e
  2q5f-assembly1_A  TM=7.329E-01  e=1.119E-14  Listeria monocytogenes EGD-e
  3v8r-assembly1_A  TM=7.603E-01  e=5.879E-14  Listeria monocytogenes
  6rga-assembly1_A  TM=7.627E-01  e=1.389E-13  Listeria monocytogenes EGD-e
  2i29-assembly1_A  TM=7.560E-01  e=2.271E-13  Listeria monocytogenes EGD-e

Sequence (620 aa):
MNANERKTVLVVRRTRLDELVARYHTLSQARFYIEHLGADFGDYLRESAAYATALQAVVQALEARGRYQIVDRALVPNFVFGADDIVVALGQDGMVANTMKYLDGQPLIGVNPEPARWDGLLLPFAPADLAALLGDVAANRRPTRAVTLAEARLSDGQVLRAANDLFIGPRSHTSALYDIALGDRHESQSSSGLIVATGLGSSAWIKSIVTGSMGIARAVRGASTDFDYQPFAWDAPRLDFAVREPFPSRSSTAELVYGQVTAGQPLTLRSRMPDHGVIFSDGMEADYLQFTAGMQATIGLSDRQGCLVVMNANERKTVLVVRRTRLDELVARYHTLSQARFYIEHLGADFGDYLRESAAYATALQAVVQALEARGRYQIVDRALVPNFVFGADDIVVALGQDGMVANTMKYLDGQPLIGVNPEPARWDGLLLPFAPADLAALLGDVAANRRPTRAVTLAEARLSDGQVLRAANDLFIGPRSHTSALYDIALGDRHESQSSSGLIVATGLGSSAWIKSIVTGSMGIARAVRGASTDFDYQPFAWDAPRLDFAVREPFPSRSSTAELVYGQVTAGQPLTLRSRMPDHGVIFSDGMEADYLQFTAGMQATIGLSDRQGCLVV